Protein AF-A0A815FTQ8-F1 (afdb_monomer_lite)

Secondary structure (DSSP, 8-state):
-HHHHS-B-TTSSSBSSPPPHHHHHHHHHHHHTS--HHHHHHHH-----S-TTPEEEEEEE--S-BSSSSPEE-SSHHHHHHHHHHSTT--EEEE-TTT-EEEEES--TT--EEEEEEEEEE-STTSTT----TT----S-BSSSS-EE-SSHHHHHHHHHHSTT--EEEEETTTTEEEEESS----TT-EEE--STT---EEEEEEE-SSEEEEE-TTS-GGGHHHHHHHHHHHHHHHHHHH---SSS--EEEEE-SS-SSSEEEE-TT-GGGTT-EEEEE-S----S-TTTTHHHHHHHHHHHHHHGGG-BS-SS-BSTTS-SSBTTHHHHHHHHHHHHHTT-HHHHHHHHHHHHH--BSSSSTTB-IIIIIIHHHHHHTTTHHHHHHHHHHHHHHS-B-TTSSBB-SPPPHHHHHHHHHHHTT----EEEEEES-HHHHHHHHHHHTTS--S-EEEEEE---HHHHHHHHTTGGG---SEEEEE--SS---TTS-TT--S-EEEE-HHHHHHHHHHHHHHHHHHHHHHHHHTT-HHHHHHHHHHHHHHHHHHHTT-

Sequence (559 aa):
LLAQYFQKHPGTNRYARSMNWGEFIHFSSGAAGKNMKNQATIAFGWTTKTCGNFLRKDDWDIPGNDMLPSPVQLSDYTSCCIRCQTTLGCKAFAYSPSTKQCWPKTSTGDGGKPEGDRISGYSPNVCGGFIRKDDWDIPGNDLLPSSVQVSDYAGCCVKCQTTSGCNAFAYSPSTKECWPKTSIGGIVGATWKEHWFDHNQLLTRVYYGSDLALYYDSDVDRSTIPYISKYLSDAWRYVKRNYGSFGPDERLYAIFHTGKYGGGHPSYYYSASHDFKNVIDQGAGPWFEDLGSMDIPTHEIFHIVEMASFNTQGSPGFGNPPNGIWGDSKMAEIFGYDLYKGLGLMVEAERAKILSLANSDNFPRPNTYWFRDWLFPWYTQGGETRALVNFFRLLAQYFPKHPGTNRYARSMNWGEFIHFSSGAAEYNSDIFLLVDTNPKSAKILLLELSNLQIKELKLIVQSCTSDKCIELASILPDISFDTLYVLNNGEKINETFGSWWNKTTVVYTEKQLMRHLCTKSMLCYYNEGLQHQKNGDMGLSNACMIDSLRALDYSAKFI

InterPro domains:
  IPR000177 Apple domain [SM00223] (57-127)
  IPR000177 Apple domain [SM00223] (131-194)
  IPR000177 Apple domain [cd01100] (54-123)
  IPR003609 PAN/Apple domain [PF14295] (61-103)
  IPR003609 PAN/Apple domain [PF14295] (137-179)
  IPR003609 PAN/Apple domain [PS50948] (51-127)

Foldseek 3Di:
DCQVPADDDPPDSHGPDDDDPVRVQVVVCVVVVHRCVVVCCVVPVDDPPDLPQWDKDAQWDQDDQFPDPFWDQAQDPSRLSVVQVPDPQFFKKKAANVRSTITGGNASPPPTDGHHRIMMIGHPPLQVLADDDPPDDQPDQFPDPAWDADQDPSRLSVVQVPDPQFNYWDADNVRRTIGGGNYRFDDFQDWDAQDPDPGGATWTFLGDDLAETETEGPAADSVLCVVVVVLNSLLLVVLCVQQHQQDPRNYEYEYEEDQPDAAKAWDGQVDVSVVSHGYIHGHHDNQHPDACSCLRVLLRVVLSSQAAGPRAGGHQAEDDPPQHPQYSPLLSLLSQLLSCVVSVVNVNNVVSLVVLQPDADCPPHGGHSSSNPPSVCLQVQLPHSQLSSQLSVCCQVDADDDPPHRYHPGHDGPVVSVVSSCVSSVPQDADEDEDELPLVVVLVVQVVCVPDPHPAHEYEYAEDDPVSVVSVLVRPVVDDHAEYEYEYPDDDPDPPPDDSPPHHYYYDHPLRVLLVVLQVLLVVLQVVLVVCVVVVVNVSSVVSNVSSVVSVVSSVVSD

pLDDT: mean 75.43, std 17.37, range [36.84, 98.62]

Organism: NCBI:txid392033

Structure (mmCIF, N/CA/C/O backbone):
data_AF-A0A815FTQ8-F1
#
_entry.id   AF-A0A815FTQ8-F1
#
loop_
_atom_site.group_PDB
_atom_site.id
_atom_site.type_symbol
_atom_site.label_atom_id
_atom_site.label_alt_id
_atom_site.label_comp_id
_atom_site.label_asym_id
_atom_site.label_entity_id
_atom_site.label_seq_id
_atom_site.pdbx_PDB_ins_code
_atom_site.Cartn_x
_atom_site.Cartn_y
_atom_site.Cartn_z
_atom_site.occupancy
_atom_site.B_iso_or_equiv
_atom_site.auth_seq_id
_atom_site.auth_comp_id
_atom_site.auth_asym_id
_atom_site.auth_atom_id
_atom_site.pdbx_PDB_model_num
ATOM 1 N N . LEU A 1 1 ? -14.881 -7.679 -23.596 1.00 68.31 1 LEU A N 1
ATOM 2 C CA . LEU A 1 1 ? -15.791 -7.370 -22.464 1.00 68.31 1 LEU A CA 1
ATOM 3 C C . LEU A 1 1 ? -16.782 -8.494 -22.152 1.00 68.31 1 LEU A C 1
ATOM 5 O O . LEU A 1 1 ? -16.474 -9.295 -21.286 1.00 68.31 1 LEU A O 1
ATOM 9 N N . LEU A 1 2 ? -17.911 -8.644 -22.858 1.00 70.50 2 LEU A N 1
ATOM 10 C CA . LEU A 1 2 ? -18.913 -9.686 -22.539 1.00 70.50 2 LEU A CA 1
ATOM 11 C C . LEU A 1 2 ? -18.351 -11.118 -22.569 1.00 70.50 2 LEU A C 1
ATOM 13 O O . LEU A 1 2 ? -18.528 -11.876 -21.627 1.00 70.50 2 LEU A O 1
ATOM 17 N N . ALA A 1 3 ? -17.611 -11.490 -23.616 1.00 74.88 3 ALA A N 1
ATOM 18 C CA . ALA A 1 3 ? -16.990 -12.817 -23.723 1.00 74.88 3 ALA A CA 1
ATOM 19 C C . ALA A 1 3 ? -15.900 -13.110 -22.675 1.00 74.88 3 ALA A C 1
ATOM 21 O O . ALA A 1 3 ? -15.602 -14.283 -22.457 1.00 7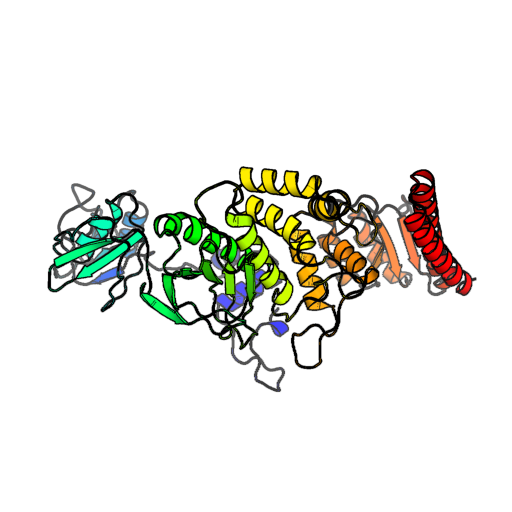4.88 3 ALA A O 1
ATOM 22 N N . GLN A 1 4 ? -15.330 -12.065 -22.063 1.00 75.56 4 GLN A N 1
ATOM 23 C CA . GLN A 1 4 ? -14.240 -12.149 -21.085 1.00 75.56 4 GLN A CA 1
ATOM 24 C C . GLN A 1 4 ? -14.749 -12.125 -19.639 1.00 75.56 4 GLN A C 1
ATOM 26 O O . GLN A 1 4 ? -14.200 -12.828 -18.803 1.00 75.56 4 GLN A O 1
ATOM 31 N N . TYR A 1 5 ? -15.789 -11.335 -19.349 1.00 73.75 5 TYR A N 1
ATOM 32 C CA . TYR A 1 5 ? -16.204 -11.031 -17.974 1.00 73.75 5 TYR A CA 1
ATOM 33 C C . TYR A 1 5 ? -17.630 -11.467 -17.634 1.00 73.75 5 TYR A C 1
ATOM 35 O O . TYR A 1 5 ? -17.979 -11.519 -16.458 1.00 73.75 5 TYR A O 1
ATOM 43 N N . PHE A 1 6 ? -18.474 -11.775 -18.625 1.00 69.31 6 PHE A N 1
ATOM 44 C CA . PHE A 1 6 ? -19.830 -12.236 -18.344 1.00 69.31 6 PHE A CA 1
ATOM 45 C C . PHE A 1 6 ? -19.857 -13.753 -18.171 1.00 69.31 6 PHE A C 1
ATOM 47 O O . PHE A 1 6 ? -19.296 -14.498 -18.978 1.00 69.31 6 PHE A O 1
ATOM 54 N N . GLN A 1 7 ? -20.500 -14.196 -17.093 1.00 81.50 7 GLN A N 1
ATOM 55 C CA . GLN A 1 7 ? -20.446 -15.575 -16.619 1.00 81.50 7 GLN A CA 1
ATOM 56 C C . GLN A 1 7 ? -20.895 -16.568 -17.704 1.00 81.50 7 GLN A C 1
ATOM 58 O O . GLN A 1 7 ? -21.950 -16.398 -18.318 1.00 81.50 7 GLN A O 1
ATOM 63 N N . LYS A 1 8 ? -20.103 -17.625 -17.920 1.00 84.50 8 LYS A N 1
ATOM 64 C CA . LYS A 1 8 ? -20.404 -18.744 -18.829 1.00 84.50 8 LYS A CA 1
ATOM 65 C C . LYS A 1 8 ? -20.641 -20.029 -18.044 1.00 84.50 8 LYS A C 1
ATOM 67 O O . LYS A 1 8 ? -20.111 -20.189 -16.945 1.00 84.50 8 LYS A O 1
ATOM 72 N N . HIS A 1 9 ? -21.423 -20.947 -18.608 1.00 77.19 9 HIS A N 1
ATOM 73 C CA . HIS A 1 9 ? -21.544 -22.289 -18.044 1.00 77.19 9 HIS A CA 1
ATOM 74 C C . HIS A 1 9 ? -20.197 -23.022 -18.147 1.00 77.19 9 HIS A C 1
ATOM 76 O O . HIS A 1 9 ? -19.605 -23.021 -19.234 1.00 77.19 9 HIS A O 1
ATOM 82 N N . PRO A 1 10 ? -19.725 -23.671 -17.066 1.00 74.38 10 PRO A N 1
ATOM 83 C CA . PRO A 1 10 ? -18.479 -24.430 -17.078 1.00 74.38 10 PRO A CA 1
ATOM 84 C C . PRO A 1 10 ? -18.434 -25.436 -18.233 1.00 74.38 10 PRO A C 1
ATOM 86 O O . PRO A 1 10 ? -19.402 -26.154 -18.476 1.00 74.38 10 PRO A O 1
ATOM 89 N N . GLY A 1 11 ? -17.318 -25.464 -18.964 1.00 81.25 11 GLY A N 1
ATOM 90 C CA . GLY A 1 11 ? -17.117 -26.387 -20.087 1.00 81.25 11 GLY A CA 1
ATOM 91 C C . GLY A 1 11 ? -17.880 -26.040 -21.370 1.00 81.25 11 GLY A C 1
ATOM 92 O O . GLY A 1 11 ? -17.855 -26.824 -22.314 1.00 81.25 11 GLY A O 1
ATOM 93 N N . THR A 1 12 ? -18.544 -24.880 -21.450 1.00 81.19 12 THR A N 1
ATOM 94 C CA . THR A 1 12 ? -19.243 -24.448 -22.671 1.00 81.19 12 THR A CA 1
ATOM 95 C C . THR A 1 12 ? -18.946 -22.991 -23.025 1.00 81.19 12 THR A C 1
ATOM 97 O O . THR A 1 12 ? -18.543 -22.188 -22.186 1.00 81.19 12 THR A O 1
ATOM 100 N N . ASN A 1 13 ? -19.239 -22.617 -24.272 1.00 83.75 13 ASN A N 1
ATOM 101 C CA . ASN A 1 13 ? -19.205 -21.222 -24.719 1.00 83.75 13 ASN A CA 1
ATOM 102 C C . ASN A 1 13 ? -20.544 -20.482 -24.527 1.00 83.75 13 ASN A C 1
ATOM 104 O O . ASN A 1 13 ? -20.705 -19.380 -25.048 1.00 83.75 13 ASN A O 1
ATOM 108 N N . ARG A 1 14 ? -21.508 -21.057 -23.789 1.00 81.88 14 ARG A N 1
ATOM 109 C CA . ARG A 1 14 ? -22.816 -20.435 -23.535 1.00 81.88 14 ARG A CA 1
ATOM 110 C C . ARG A 1 14 ? -22.780 -19.569 -22.276 1.00 81.88 14 ARG A C 1
ATOM 112 O O . ARG A 1 14 ? -22.261 -19.992 -21.243 1.00 81.88 14 ARG A O 1
ATOM 119 N N . TYR A 1 15 ? -23.364 -18.374 -22.353 1.00 85.06 15 TYR A N 1
ATOM 120 C CA . TYR A 1 15 ? -23.542 -17.504 -21.189 1.00 85.06 15 TYR A CA 1
ATOM 121 C C . TYR A 1 15 ? -24.520 -18.124 -20.187 1.00 85.06 15 TYR A C 1
ATOM 123 O O . TYR A 1 15 ? -25.518 -18.721 -20.584 1.00 85.06 15 TYR A O 1
ATOM 131 N N . ALA A 1 16 ? -24.210 -17.988 -18.897 1.00 81.06 16 ALA A N 1
ATOM 132 C CA . ALA A 1 16 ? -24.905 -18.669 -17.807 1.00 81.06 16 ALA A CA 1
ATOM 133 C C . ALA A 1 16 ? -26.305 -18.105 -17.510 1.00 81.06 16 ALA A C 1
ATOM 135 O O . ALA A 1 16 ? -27.105 -18.759 -16.847 1.00 81.06 16 ALA A O 1
ATOM 136 N N . ARG A 1 17 ? -26.596 -16.881 -17.966 1.00 83.81 17 ARG A N 1
ATOM 137 C CA . ARG A 1 17 ? -27.899 -16.212 -17.835 1.00 83.81 17 ARG A CA 1
ATOM 138 C C . ARG A 1 17 ? -28.001 -15.014 -18.776 1.00 83.81 17 ARG A C 1
ATOM 140 O O . ARG A 1 17 ? -27.008 -14.608 -19.369 1.00 83.81 17 ARG A O 1
ATOM 147 N N . SER A 1 18 ? -29.184 -14.415 -18.863 1.00 69.88 18 SER A N 1
ATOM 148 C CA . SER A 1 18 ? -29.385 -13.112 -19.507 1.00 69.88 18 SER A CA 1
ATOM 149 C C . SER A 1 18 ? -28.810 -11.971 -18.652 1.00 69.88 18 SER A C 1
ATOM 151 O O . SER A 1 18 ? -28.737 -12.074 -17.422 1.00 69.88 18 SER A O 1
ATOM 153 N N . MET A 1 19 ? -28.404 -10.873 -19.295 1.00 62.88 19 MET A N 1
ATOM 154 C CA . MET A 1 19 ? -28.002 -9.643 -18.599 1.00 62.88 19 MET A CA 1
ATOM 155 C C . MET A 1 19 ? -29.209 -8.948 -17.967 1.00 62.88 19 MET A C 1
ATOM 157 O O . MET A 1 19 ? -30.291 -8.923 -18.556 1.00 62.88 19 MET A O 1
ATOM 161 N N . ASN A 1 20 ? -29.007 -8.326 -16.805 1.00 60.56 20 ASN A N 1
ATOM 162 C CA . ASN A 1 20 ? -29.934 -7.307 -16.309 1.00 60.56 20 ASN A CA 1
ATOM 163 C C . ASN A 1 20 ? -29.600 -5.923 -16.904 1.00 60.56 20 ASN A C 1
ATOM 165 O O . ASN A 1 20 ? -28.556 -5.728 -17.529 1.00 60.56 20 ASN A O 1
ATOM 169 N N . TRP A 1 21 ? -30.482 -4.940 -16.706 1.00 51.41 21 TRP A N 1
ATOM 170 C CA . TRP A 1 21 ? -30.310 -3.598 -17.276 1.00 51.41 21 TRP A CA 1
ATOM 171 C C . TRP A 1 21 ? -29.049 -2.875 -16.786 1.00 51.41 21 TRP A C 1
ATOM 173 O O . TRP A 1 21 ? -28.396 -2.196 -17.573 1.00 51.41 21 TRP A O 1
ATOM 183 N N . GLY A 1 22 ? -28.663 -3.050 -15.519 1.00 51.59 22 GLY A N 1
ATOM 184 C CA . GLY A 1 22 ? -27.443 -2.449 -14.975 1.00 51.59 22 GLY A CA 1
ATOM 185 C C . GLY A 1 22 ? -26.182 -3.018 -15.624 1.00 51.59 22 GLY A C 1
ATOM 186 O O . GLY A 1 22 ? -25.278 -2.271 -15.985 1.00 51.59 22 GLY A O 1
ATOM 187 N N . GLU A 1 23 ? -26.158 -4.330 -15.851 1.00 62.53 23 GLU A N 1
ATOM 188 C CA . GLU A 1 23 ? -25.077 -5.021 -16.557 1.00 62.53 23 GLU A CA 1
ATOM 189 C C . GLU A 1 23 ? -25.026 -4.623 -18.029 1.00 62.53 23 GLU A C 1
ATOM 191 O O . GLU A 1 23 ? -23.947 -4.345 -18.542 1.00 62.53 23 GLU A O 1
ATOM 196 N N . PHE A 1 24 ? -26.177 -4.512 -18.696 1.00 64.88 24 PHE A N 1
ATOM 197 C CA . PHE A 1 24 ? -26.242 -4.029 -20.074 1.00 64.88 24 PHE A CA 1
ATOM 198 C C . PHE A 1 24 ? -25.638 -2.624 -20.207 1.00 64.88 24 PHE A C 1
ATOM 200 O O . PHE A 1 24 ? -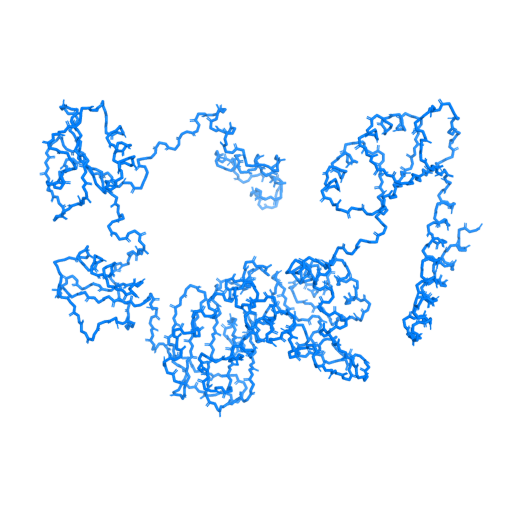24.802 -2.399 -21.083 1.00 64.88 24 PHE A O 1
ATOM 207 N N . ILE A 1 25 ? -25.983 -1.694 -19.309 1.00 55.12 25 ILE A N 1
ATOM 208 C CA . ILE A 1 25 ? -25.417 -0.337 -19.314 1.00 55.12 25 ILE A CA 1
ATOM 209 C C . ILE A 1 25 ? -23.942 -0.330 -18.899 1.00 55.12 25 ILE A C 1
ATOM 211 O O . ILE A 1 25 ? -23.158 0.415 -19.486 1.00 55.12 25 ILE A O 1
ATOM 215 N N . HIS A 1 26 ? -23.530 -1.170 -17.948 1.00 56.34 26 HIS A N 1
ATOM 216 C CA . HIS A 1 26 ? -22.131 -1.316 -17.539 1.00 56.34 26 HIS A CA 1
ATOM 217 C C . HIS A 1 26 ? -21.255 -1.830 -18.692 1.00 56.34 26 HIS A C 1
ATOM 219 O O . HIS A 1 26 ? -20.248 -1.206 -19.027 1.00 56.34 26 HIS A O 1
ATOM 225 N N . PHE A 1 27 ? -21.667 -2.908 -19.365 1.00 66.44 27 PHE A N 1
ATOM 226 C CA . PHE A 1 27 ? -20.937 -3.456 -20.509 1.00 66.44 27 PHE A CA 1
ATOM 227 C C . PHE A 1 27 ? -20.990 -2.537 -21.730 1.00 66.44 27 PHE A C 1
ATOM 229 O O . PHE A 1 27 ? -19.992 -2.440 -22.441 1.00 66.44 27 PHE A O 1
ATOM 236 N N . SER A 1 28 ? -22.092 -1.811 -21.942 1.00 65.50 28 SER A N 1
ATOM 237 C CA . SER A 1 28 ? -22.185 -0.790 -22.995 1.00 65.50 28 SER A CA 1
ATOM 238 C C . SER A 1 28 ? -21.288 0.415 -22.705 1.00 65.50 28 SER A C 1
ATOM 240 O O . SER A 1 28 ? -20.659 0.936 -23.618 1.00 65.50 28 SER A O 1
ATOM 242 N N . SER A 1 29 ? -21.168 0.822 -21.437 1.00 54.62 29 SER A N 1
ATOM 243 C CA . SER A 1 29 ? -20.253 1.891 -21.012 1.00 54.62 29 SER A CA 1
ATOM 244 C C . SER A 1 29 ? -18.794 1.478 -21.182 1.00 54.62 29 SER A C 1
ATOM 246 O O . SER A 1 29 ? -17.994 2.241 -21.716 1.00 54.62 29 SER A O 1
ATOM 248 N N . GLY A 1 30 ? -18.458 0.242 -20.798 1.00 53.88 30 GLY A N 1
ATOM 249 C CA . GLY A 1 30 ? -17.133 -0.327 -21.032 1.00 53.88 30 GLY A CA 1
ATOM 250 C C . GLY A 1 30 ? -16.803 -0.446 -22.522 1.00 53.88 30 GLY A C 1
ATOM 251 O O . GLY A 1 30 ? -15.700 -0.103 -22.926 1.00 53.88 30 GLY A O 1
ATOM 252 N N . ALA A 1 31 ? -17.756 -0.883 -23.354 1.00 65.69 31 ALA A N 1
ATOM 253 C CA . ALA A 1 31 ? -17.556 -1.013 -24.800 1.00 65.69 31 ALA A CA 1
ATOM 254 C C . ALA A 1 31 ? -17.430 0.346 -25.503 1.00 65.69 31 ALA A C 1
ATOM 256 O O . ALA A 1 31 ? -16.708 0.461 -26.487 1.00 65.69 31 ALA A O 1
ATOM 257 N N . ALA A 1 32 ? -18.111 1.371 -24.986 1.00 60.16 32 ALA A N 1
ATOM 258 C CA . ALA A 1 32 ? -18.016 2.743 -25.473 1.00 60.16 32 ALA A CA 1
ATOM 259 C C . ALA A 1 32 ? -16.819 3.519 -24.891 1.00 60.16 32 ALA A C 1
ATOM 261 O O . ALA A 1 32 ? -16.581 4.653 -25.309 1.00 60.16 32 ALA A O 1
ATOM 262 N N . GLY A 1 33 ? -16.117 2.967 -23.892 1.00 47.06 33 GLY A N 1
ATOM 263 C CA . GLY A 1 33 ? -15.057 3.663 -23.154 1.00 47.06 33 GLY A CA 1
ATOM 264 C C . GLY A 1 33 ? -15.525 4.943 -22.444 1.00 47.06 33 GLY A C 1
ATOM 265 O O . GLY A 1 33 ? -14.714 5.811 -22.137 1.00 47.06 33 GLY A O 1
ATOM 266 N N . LYS A 1 34 ? -16.836 5.105 -22.219 1.00 54.62 34 LYS A N 1
ATOM 267 C CA . LYS A 1 34 ? -17.463 6.308 -21.645 1.00 54.62 34 LYS A CA 1
ATOM 268 C C . LYS A 1 34 ? -18.625 5.919 -20.738 1.00 54.62 34 LYS A C 1
ATOM 270 O O . LYS A 1 34 ? -19.283 4.909 -20.960 1.00 54.62 34 LYS A O 1
ATOM 275 N N . ASN A 1 35 ? -18.919 6.738 -19.728 1.00 55.81 35 ASN A N 1
ATOM 276 C CA . ASN A 1 35 ? -20.080 6.519 -18.865 1.00 55.81 35 ASN A CA 1
ATOM 277 C C . ASN A 1 35 ? -21.382 6.804 -19.635 1.00 55.81 35 ASN A C 1
ATOM 279 O O . ASN A 1 35 ? -21.710 7.959 -19.895 1.00 55.81 35 ASN A O 1
ATOM 283 N N . MET A 1 36 ? -22.137 5.752 -19.960 1.00 53.72 36 MET A N 1
ATOM 284 C CA . MET A 1 36 ? -23.369 5.848 -20.751 1.00 53.72 36 MET A CA 1
ATOM 285 C C . MET A 1 36 ? -24.622 6.087 -19.895 1.00 53.72 36 MET A C 1
ATOM 287 O O . MET A 1 36 ? -25.737 5.966 -20.400 1.00 53.72 36 MET A O 1
ATOM 291 N N . LYS A 1 37 ? -24.485 6.434 -18.604 1.00 50.88 37 LYS A N 1
ATOM 292 C CA . LYS A 1 37 ? -25.624 6.671 -17.699 1.00 50.88 37 LYS A CA 1
ATOM 293 C C . LYS A 1 37 ? -26.567 7.757 -18.221 1.00 50.88 37 LYS A C 1
ATOM 295 O O . LYS A 1 37 ? -27.773 7.546 -18.226 1.00 50.88 37 LYS A O 1
ATOM 300 N N . ASN A 1 38 ? -26.039 8.880 -18.708 1.00 50.28 38 ASN A N 1
ATOM 301 C CA . ASN A 1 38 ? -26.867 9.975 -19.226 1.00 50.28 38 ASN A CA 1
ATOM 302 C C . ASN A 1 38 ? -27.635 9.554 -20.490 1.00 50.28 38 ASN A C 1
ATOM 304 O O . ASN A 1 38 ? -28.820 9.847 -20.627 1.00 50.28 38 ASN A O 1
ATOM 308 N N . GLN A 1 39 ? -26.987 8.801 -21.379 1.00 59.84 39 GLN A N 1
ATOM 309 C CA . GLN A 1 39 ? -27.593 8.235 -22.583 1.00 59.84 39 GLN A CA 1
ATOM 310 C C . GLN A 1 39 ? -28.663 7.197 -22.233 1.00 59.84 39 GLN A C 1
ATOM 312 O O . GLN A 1 39 ? -29.707 7.170 -22.873 1.00 59.84 39 GLN A O 1
ATOM 317 N N . ALA A 1 40 ? -28.453 6.397 -21.188 1.00 50.78 40 ALA A N 1
ATOM 318 C CA . ALA A 1 40 ? -29.437 5.442 -20.691 1.00 50.78 40 ALA A CA 1
ATOM 319 C C . ALA A 1 40 ? -30.669 6.130 -20.072 1.00 50.78 40 ALA A C 1
ATOM 321 O O . ALA A 1 40 ? -31.794 5.679 -20.285 1.00 50.78 40 ALA A O 1
ATOM 322 N N . THR A 1 41 ? -30.481 7.253 -19.368 1.00 50.66 41 THR A N 1
ATOM 323 C CA . THR A 1 41 ? -31.583 8.092 -18.864 1.00 50.66 41 THR A CA 1
ATOM 324 C C . THR A 1 41 ? -32.450 8.625 -20.005 1.00 50.66 41 THR A C 1
ATOM 326 O O . THR A 1 41 ? -33.674 8.569 -19.913 1.00 50.66 41 THR A O 1
ATOM 329 N N . ILE A 1 42 ? -31.826 9.095 -21.089 1.00 52.34 42 ILE A N 1
ATOM 330 C CA . ILE A 1 42 ? -32.518 9.655 -22.259 1.00 52.34 42 ILE A CA 1
ATOM 331 C C . ILE A 1 42 ? -33.199 8.555 -23.085 1.00 52.34 42 ILE A C 1
ATOM 333 O O . ILE A 1 42 ? -34.364 8.691 -23.445 1.00 52.34 42 ILE A O 1
ATOM 337 N N . ALA A 1 43 ? -32.488 7.465 -23.380 1.00 46.44 43 ALA A N 1
ATOM 338 C CA . ALA A 1 43 ? -32.955 6.424 -24.295 1.00 46.44 43 ALA A CA 1
ATOM 339 C C . ALA A 1 43 ? -33.995 5.480 -23.675 1.00 46.44 43 ALA A C 1
ATOM 341 O O . ALA A 1 43 ? -34.861 4.978 -24.388 1.00 46.44 43 ALA A O 1
ATOM 342 N N . PHE A 1 44 ? -33.916 5.225 -22.364 1.00 52.75 44 PHE A N 1
ATOM 343 C CA . PHE A 1 44 ? -34.728 4.201 -21.691 1.00 52.75 44 PHE A CA 1
ATOM 344 C C . PHE A 1 44 ? -35.585 4.752 -20.545 1.00 52.75 44 PHE A C 1
ATOM 346 O O . PHE A 1 44 ? -36.188 3.976 -19.807 1.00 52.75 44 PHE A O 1
ATOM 353 N N . GLY A 1 45 ? -35.632 6.078 -20.362 1.00 41.53 45 GLY A N 1
ATOM 354 C CA . GLY A 1 45 ? -36.405 6.705 -19.286 1.00 41.53 45 GLY A CA 1
ATOM 355 C C . GLY A 1 45 ? -35.948 6.261 -17.895 1.00 41.53 45 GLY A C 1
ATOM 356 O O . GLY A 1 45 ? -36.764 6.140 -16.981 1.00 41.53 45 GLY A O 1
ATOM 357 N N . TRP A 1 46 ? -34.653 5.966 -17.737 1.00 40.50 46 TRP A N 1
ATOM 358 C CA . TRP A 1 46 ? -34.097 5.439 -16.496 1.00 40.50 46 TRP A CA 1
ATOM 359 C C . TRP A 1 46 ? -34.121 6.508 -15.394 1.00 40.50 46 TRP A C 1
ATOM 361 O O . TRP A 1 46 ? -33.164 7.248 -15.183 1.00 40.50 46 TRP A O 1
ATOM 371 N N . THR A 1 47 ? -35.245 6.599 -14.683 1.00 42.94 47 THR A N 1
ATOM 372 C CA . THR A 1 47 ? -35.385 7.393 -13.461 1.00 42.94 47 THR A CA 1
ATOM 373 C C . THR A 1 47 ? -35.312 6.452 -12.270 1.00 42.94 47 THR A C 1
ATOM 375 O O . THR A 1 47 ? -36.158 5.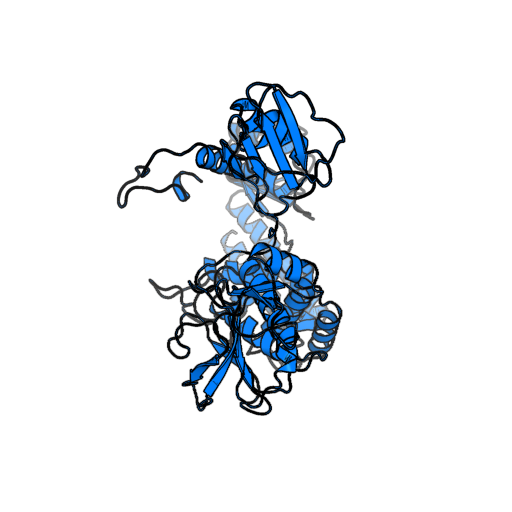568 -12.123 1.00 42.94 47 THR A O 1
ATOM 378 N N . THR A 1 48 ? -34.336 6.632 -11.389 1.00 39.31 48 THR A N 1
ATOM 379 C CA . THR A 1 48 ? -34.339 5.992 -10.070 1.00 39.31 48 THR A CA 1
ATOM 380 C C . THR A 1 48 ? -35.475 6.601 -9.240 1.00 39.31 48 THR A C 1
ATOM 382 O O . THR A 1 48 ? -35.250 7.536 -8.474 1.00 39.31 48 THR A O 1
ATOM 385 N N . LYS A 1 49 ? -36.721 6.140 -9.422 1.00 45.72 49 LYS A N 1
ATOM 386 C CA . LYS A 1 49 ? -37.856 6.511 -8.559 1.00 45.72 49 LYS A CA 1
ATOM 387 C C . LYS A 1 49 ? -37.743 5.773 -7.223 1.00 45.72 49 LYS A C 1
ATOM 389 O O . LYS A 1 49 ? -38.485 4.845 -6.928 1.00 45.72 49 LYS A O 1
ATOM 394 N N . THR A 1 50 ? -36.803 6.229 -6.412 1.00 49.12 50 THR A N 1
ATOM 395 C CA . THR A 1 50 ? -36.744 6.005 -4.969 1.00 49.12 50 THR A CA 1
ATOM 396 C C . THR A 1 50 ? -36.766 7.380 -4.308 1.00 49.12 50 THR A C 1
ATOM 398 O O . THR A 1 50 ? -36.155 8.318 -4.818 1.00 49.12 50 THR A O 1
ATOM 401 N N . CYS A 1 51 ? -37.502 7.530 -3.203 1.00 57.28 51 CYS A N 1
ATOM 402 C CA . CYS A 1 51 ? -37.562 8.751 -2.386 1.00 57.28 51 CYS A CA 1
ATOM 403 C C . CYS A 1 51 ? -36.215 8.972 -1.659 1.00 57.28 51 CYS A C 1
ATOM 405 O O . CYS A 1 51 ? -36.125 8.941 -0.437 1.00 57.28 51 CYS A O 1
ATOM 407 N N . GLY A 1 52 ? -35.135 9.159 -2.431 1.00 58.06 52 GLY A N 1
ATOM 408 C CA . GLY A 1 52 ? -33.752 9.240 -1.951 1.00 58.06 52 GLY A CA 1
ATOM 409 C C . GLY A 1 52 ? -33.461 8.248 -0.823 1.00 58.06 52 GLY A C 1
ATOM 410 O O . GLY A 1 52 ? -33.816 7.077 -0.922 1.00 58.06 52 GLY A O 1
ATOM 411 N N . ASN A 1 53 ? -32.859 8.749 0.256 1.00 57.31 53 ASN A N 1
ATOM 412 C CA . ASN A 1 53 ? -32.527 7.972 1.451 1.00 57.31 53 ASN A CA 1
ATOM 413 C C . ASN A 1 53 ? -33.637 7.978 2.519 1.00 57.31 53 ASN A C 1
ATOM 415 O O . ASN A 1 53 ? -33.391 7.503 3.618 1.00 57.31 53 ASN A O 1
ATOM 419 N N . PHE A 1 54 ? -34.826 8.537 2.265 1.00 67.88 54 PHE A N 1
ATOM 420 C CA . PHE A 1 54 ? -35.876 8.618 3.287 1.00 67.88 54 PHE A CA 1
ATOM 421 C C . PHE A 1 54 ? -36.601 7.273 3.429 1.00 67.88 54 PHE A C 1
ATOM 423 O O . PHE A 1 54 ? -37.103 6.716 2.452 1.00 67.88 54 PHE A O 1
ATOM 430 N N . LEU A 1 55 ? -36.692 6.767 4.660 1.00 64.88 55 LEU A N 1
ATOM 431 C CA . LEU A 1 55 ? -37.547 5.637 5.004 1.00 64.88 55 LEU A CA 1
ATOM 432 C C . LEU A 1 55 ? -39.000 6.106 5.055 1.00 64.88 55 LEU A C 1
ATOM 434 O O . LEU A 1 55 ? -39.318 7.112 5.692 1.00 64.88 55 LEU A O 1
ATOM 438 N N . ARG A 1 56 ? -39.873 5.364 4.374 1.00 83.56 56 ARG A N 1
ATOM 439 C CA . ARG A 1 56 ? -41.316 5.600 4.337 1.00 83.56 56 ARG A CA 1
ATOM 440 C C . ARG A 1 56 ? -42.004 4.826 5.455 1.00 83.56 56 ARG A C 1
ATOM 442 O O . ARG A 1 56 ? -41.723 3.643 5.641 1.00 83.56 56 ARG A O 1
ATOM 449 N N . LYS A 1 57 ? -42.944 5.473 6.137 1.00 76.50 57 LYS A N 1
ATOM 450 C CA . LYS A 1 57 ? -43.843 4.837 7.097 1.00 76.50 57 LYS A CA 1
ATOM 451 C C . LYS A 1 57 ? -45.267 5.339 6.880 1.00 76.50 57 LYS A C 1
ATOM 453 O O . LYS A 1 57 ? -45.507 6.543 6.939 1.00 76.50 57 LYS A O 1
ATOM 458 N N . ASP A 1 58 ? -46.168 4.407 6.606 1.00 82.31 58 ASP A N 1
ATOM 459 C CA . ASP A 1 58 ? -47.592 4.675 6.401 1.00 82.31 58 ASP A CA 1
ATOM 460 C C . ASP A 1 58 ? -48.329 4.664 7.750 1.00 82.31 58 ASP A C 1
ATOM 462 O O . ASP A 1 58 ? -47.845 4.076 8.721 1.00 82.31 58 ASP A O 1
ATOM 466 N N . ASP A 1 59 ? -49.465 5.358 7.801 1.00 86.50 59 ASP A N 1
ATOM 467 C CA . ASP A 1 59 ? -50.294 5.614 8.987 1.00 86.50 59 ASP A CA 1
ATOM 468 C C . ASP A 1 59 ? -49.498 6.060 10.226 1.00 86.50 59 ASP A C 1
ATOM 470 O O . ASP A 1 59 ? -49.706 5.608 11.359 1.00 86.50 59 ASP A O 1
ATOM 474 N N . TRP A 1 60 ? -48.537 6.956 9.998 1.00 82.81 60 TRP A N 1
ATOM 475 C CA . TRP A 1 60 ? -47.622 7.446 11.020 1.00 82.81 60 TRP A CA 1
ATOM 476 C C . TRP A 1 60 ? -47.349 8.932 10.854 1.00 82.81 60 TRP A C 1
ATOM 478 O O . TRP A 1 60 ? -46.927 9.376 9.782 1.00 82.81 60 TRP A O 1
ATOM 488 N N . ASP A 1 61 ? -47.522 9.692 11.933 1.00 86.44 61 ASP A N 1
ATOM 489 C CA . ASP A 1 61 ? -47.187 11.111 11.998 1.00 86.44 61 ASP A CA 1
ATOM 490 C C . ASP A 1 61 ? -45.921 11.357 12.826 1.00 86.44 61 ASP A C 1
ATOM 492 O O . ASP A 1 61 ? -45.599 10.626 13.767 1.00 86.44 61 ASP A O 1
ATOM 496 N N . ILE A 1 62 ? -45.213 12.429 12.477 1.00 79.50 62 ILE A N 1
ATOM 497 C CA . ILE A 1 62 ? -44.077 12.963 13.230 1.00 79.50 62 ILE A CA 1
ATOM 498 C C . ILE A 1 62 ? -44.503 14.344 13.749 1.00 79.50 62 ILE A C 1
ATOM 500 O O . ILE A 1 62 ? -44.409 15.323 13.002 1.00 79.50 62 ILE A O 1
ATOM 504 N N . PRO A 1 63 ? -44.993 14.452 14.997 1.00 77.88 63 PRO A N 1
ATOM 505 C CA . PRO A 1 63 ? -45.523 15.708 15.511 1.00 77.88 63 PRO A CA 1
ATOM 506 C C . PRO A 1 63 ? -44.441 16.783 15.676 1.00 77.88 63 PRO A C 1
ATOM 508 O O . PRO A 1 63 ? -43.343 16.514 16.162 1.00 77.88 63 PRO A O 1
ATOM 511 N N . GLY A 1 64 ? -44.786 18.022 15.320 1.00 80.00 64 GLY A N 1
ATOM 512 C CA . GLY A 1 64 ? -43.944 19.198 15.547 1.00 80.00 64 GLY A CA 1
ATOM 513 C C . GLY A 1 64 ? -42.732 19.317 14.617 1.00 80.00 64 GLY A C 1
ATOM 514 O O . GLY A 1 64 ? -42.617 18.617 13.610 1.00 80.00 64 GLY A O 1
ATOM 515 N N . ASN A 1 65 ? -41.837 20.255 14.960 1.00 78.69 65 ASN A N 1
ATOM 516 C CA . ASN A 1 65 ? -40.628 20.607 14.199 1.00 78.69 65 ASN A CA 1
ATOM 517 C C . ASN A 1 65 ? -40.887 20.990 12.731 1.00 78.69 65 ASN A C 1
ATOM 519 O O . ASN A 1 65 ? -40.006 20.833 11.882 1.00 78.69 65 ASN A O 1
ATOM 523 N N . ASP A 1 66 ? -42.087 21.494 12.436 1.00 89.06 66 ASP A N 1
ATOM 524 C CA . ASP A 1 66 ? -42.469 21.943 11.102 1.00 89.06 66 ASP A CA 1
ATOM 525 C C . ASP A 1 66 ? -41.607 23.129 10.676 1.00 89.06 66 ASP A C 1
ATOM 527 O O . ASP A 1 66 ? -41.446 24.111 11.399 1.00 89.06 66 ASP A O 1
ATOM 531 N N . MET A 1 67 ? -41.051 23.043 9.472 1.00 86.31 67 MET A N 1
ATOM 532 C CA . MET A 1 67 ? -40.207 24.102 8.916 1.00 86.31 67 MET A CA 1
ATOM 533 C C . MET A 1 67 ? -41.002 25.345 8.524 1.00 86.31 67 MET A C 1
ATOM 535 O O . MET A 1 67 ? -40.416 26.392 8.264 1.00 86.31 67 MET A O 1
ATOM 539 N N . LEU A 1 68 ? -42.325 25.216 8.423 1.00 83.88 68 LEU A N 1
ATOM 540 C CA . LEU A 1 68 ? -43.227 26.262 7.977 1.00 83.88 68 LEU A CA 1
ATOM 541 C C . LEU A 1 68 ? -44.413 26.373 8.944 1.00 83.88 68 LEU A C 1
ATOM 543 O O . LEU A 1 68 ? -44.899 25.344 9.411 1.00 83.88 68 LEU A O 1
ATOM 547 N N . PRO A 1 69 ? -44.951 27.586 9.173 1.00 84.38 69 PRO A N 1
ATOM 548 C CA . PRO A 1 69 ? -46.153 27.786 9.990 1.00 84.38 69 PRO A CA 1
ATOM 549 C C . PRO A 1 69 ? -47.418 27.118 9.426 1.00 84.38 69 PRO A C 1
ATOM 551 O O . PRO A 1 69 ? -48.452 27.085 10.088 1.00 84.38 69 PRO A O 1
ATOM 554 N N . SER A 1 70 ? -47.395 26.656 8.173 1.00 88.94 70 SER A N 1
ATOM 555 C CA . SER A 1 70 ? -48.537 26.035 7.494 1.00 88.94 70 SER A CA 1
ATOM 556 C C . SER A 1 70 ? -48.074 24.994 6.463 1.00 88.94 70 SER A C 1
ATOM 558 O O . SER A 1 70 ? -46.996 25.162 5.883 1.00 88.94 70 SER A O 1
ATOM 560 N N . PRO A 1 71 ? -48.865 23.930 6.210 1.00 91.12 71 PRO A N 1
ATOM 561 C CA . PRO A 1 71 ? -48.511 22.887 5.251 1.00 91.12 71 PRO A CA 1
ATOM 562 C C . PRO A 1 71 ? -48.517 23.364 3.801 1.00 91.12 71 PRO A C 1
ATOM 564 O O . PRO A 1 71 ? -49.319 24.206 3.399 1.00 91.12 71 PRO A O 1
ATOM 567 N N . VAL A 1 72 ? -47.673 22.734 2.988 1.00 92.75 72 VAL A N 1
ATOM 568 C CA . VAL A 1 72 ? -47.615 22.944 1.538 1.00 92.75 72 VAL A CA 1
ATOM 569 C C . VAL A 1 72 ? -48.557 21.965 0.840 1.00 92.75 72 VAL A C 1
ATOM 571 O O . VAL A 1 72 ? -48.555 20.779 1.153 1.00 92.75 72 VAL A O 1
ATOM 574 N N . GLN A 1 73 ? -49.337 22.437 -0.129 1.00 95.12 73 GLN A N 1
ATOM 575 C CA . GLN A 1 73 ? -50.205 21.587 -0.950 1.00 95.12 73 GLN A CA 1
ATOM 576 C C . GLN A 1 73 ? -49.408 20.914 -2.073 1.00 95.12 73 GLN A C 1
ATOM 578 O O . GLN A 1 73 ? -48.831 21.605 -2.911 1.00 95.12 73 GLN A O 1
ATOM 583 N N . LEU A 1 74 ? -49.359 19.578 -2.090 1.00 90.69 74 LEU A N 1
ATOM 584 C CA . LEU A 1 74 ? -48.618 18.775 -3.069 1.00 90.69 74 LEU A CA 1
ATOM 585 C C . LEU A 1 74 ? -49.423 17.539 -3.503 1.00 90.69 74 LEU A C 1
ATOM 587 O O . LEU A 1 74 ? -50.017 16.832 -2.690 1.00 90.69 74 LEU A O 1
ATOM 591 N N . SER A 1 75 ? -49.410 17.253 -4.808 1.00 83.62 75 SER A N 1
ATOM 592 C CA . SER A 1 75 ? -50.259 16.236 -5.451 1.00 83.62 75 SER A CA 1
ATOM 593 C C . SER A 1 75 ? -50.082 14.821 -4.903 1.00 83.62 75 SER A C 1
ATOM 595 O O . SER A 1 75 ? -51.029 14.031 -4.918 1.00 83.62 75 SER A O 1
ATOM 597 N N . ASP A 1 76 ? -48.887 14.503 -4.410 1.00 82.50 76 ASP A N 1
ATOM 598 C CA . ASP A 1 76 ? -48.512 13.163 -3.978 1.00 82.50 76 ASP A CA 1
ATOM 599 C C . ASP A 1 76 ? -47.360 13.164 -2.958 1.00 82.50 76 ASP A C 1
ATOM 601 O O . ASP A 1 76 ? -46.624 14.139 -2.771 1.00 82.50 76 ASP A O 1
ATOM 605 N N . TYR A 1 77 ? -47.195 12.008 -2.312 1.00 82.12 77 TYR A N 1
ATOM 606 C CA . TYR A 1 77 ? -46.129 11.729 -1.354 1.00 82.12 77 TYR A CA 1
ATOM 607 C C . TYR A 1 77 ? -44.726 11.964 -1.939 1.00 82.12 77 TYR A C 1
ATOM 609 O O . TYR A 1 77 ? -43.846 12.486 -1.254 1.00 82.12 77 TYR A O 1
ATOM 617 N N . THR A 1 78 ? -44.499 11.603 -3.206 1.00 81.75 78 THR A N 1
ATOM 618 C CA . THR A 1 78 ? -43.186 11.746 -3.852 1.00 81.75 78 THR A CA 1
ATOM 619 C C . THR A 1 78 ? -42.801 13.216 -3.999 1.00 81.75 78 THR A C 1
ATOM 621 O O . THR A 1 78 ? -41.655 13.582 -3.747 1.00 81.75 78 THR A O 1
ATOM 624 N N . SER A 1 79 ? -43.763 14.072 -4.318 1.00 84.56 79 SER A N 1
ATOM 625 C CA . SER A 1 79 ? -43.589 15.518 -4.391 1.00 84.56 79 SER A CA 1
ATOM 626 C C . SER A 1 79 ? -43.265 16.105 -3.016 1.00 84.56 79 SER A C 1
ATOM 628 O O . SER A 1 79 ? -42.379 16.951 -2.903 1.00 84.56 79 SER A O 1
ATOM 630 N N . CYS A 1 80 ? -43.902 15.605 -1.952 1.00 88.88 80 CYS A N 1
ATOM 631 C CA . CYS A 1 80 ? -43.568 15.979 -0.574 1.00 88.88 80 CYS A CA 1
ATOM 632 C C . CYS A 1 80 ? -42.147 15.540 -0.170 1.00 88.88 80 CYS A C 1
ATOM 634 O O . CYS A 1 80 ? -41.398 16.314 0.430 1.00 88.88 80 CYS A O 1
ATOM 636 N N . CYS A 1 81 ? -41.723 14.350 -0.599 1.00 83.81 81 CYS A N 1
ATOM 637 C CA . CYS A 1 81 ? -40.358 13.861 -0.414 1.00 83.81 81 CYS A CA 1
ATOM 638 C C . CYS A 1 81 ? -39.312 14.743 -1.107 1.00 83.81 81 CYS A C 1
ATOM 640 O O . CYS A 1 81 ? -38.348 15.178 -0.476 1.00 83.81 81 CYS A O 1
ATOM 642 N N . ILE A 1 82 ? -39.515 15.055 -2.390 1.00 76.06 82 ILE A N 1
ATOM 643 C CA . ILE A 1 82 ? -38.617 15.930 -3.157 1.00 76.06 82 ILE A CA 1
ATOM 644 C C . ILE A 1 82 ? -38.572 17.320 -2.526 1.00 76.06 82 ILE A C 1
ATOM 646 O O . ILE A 1 82 ? -37.499 17.916 -2.412 1.00 76.06 82 ILE A O 1
ATOM 650 N N . ARG A 1 83 ? -39.719 17.830 -2.063 1.00 85.31 83 ARG A N 1
ATOM 651 C CA . ARG A 1 83 ? -39.774 19.107 -1.357 1.00 85.31 83 ARG A CA 1
ATOM 652 C C . ARG A 1 83 ? -38.892 19.088 -0.115 1.00 85.31 83 ARG A C 1
ATOM 654 O O . ARG A 1 83 ? -38.140 20.035 0.080 1.00 85.31 83 ARG A O 1
ATOM 661 N N . CYS A 1 84 ? -38.929 18.025 0.684 1.00 83.31 84 CYS A N 1
ATOM 662 C CA . CYS A 1 84 ? -38.028 17.901 1.826 1.00 83.31 84 CYS A CA 1
ATOM 663 C C . CYS A 1 84 ? -36.558 17.813 1.380 1.00 83.31 84 CYS A C 1
ATOM 665 O O . CYS A 1 84 ? -35.736 18.586 1.850 1.00 83.31 84 CYS A O 1
ATOM 667 N N . GLN A 1 85 ? -36.222 16.977 0.394 1.00 75.50 85 GLN A N 1
ATOM 668 C CA . GLN A 1 85 ? -34.842 16.833 -0.107 1.00 75.50 85 GLN A CA 1
ATOM 669 C C . GLN A 1 85 ? -34.224 18.133 -0.635 1.00 75.50 85 GLN A C 1
ATOM 671 O O . GLN A 1 85 ? -33.021 18.343 -0.517 1.00 75.50 85 GLN A O 1
ATOM 676 N N . THR A 1 86 ? -35.045 18.989 -1.236 1.00 68.88 86 THR A N 1
ATOM 677 C CA . THR A 1 86 ? -34.618 20.270 -1.813 1.00 68.88 86 THR A CA 1
ATOM 678 C C . THR A 1 86 ? -34.706 21.430 -0.822 1.00 68.88 86 THR A C 1
ATOM 680 O O . THR A 1 86 ? -34.219 22.520 -1.114 1.00 68.88 86 THR A O 1
ATOM 683 N N . THR A 1 87 ? -35.289 21.215 0.360 1.00 74.12 87 THR A N 1
ATOM 684 C CA . THR A 1 87 ? -35.363 22.226 1.417 1.00 74.12 87 THR A CA 1
ATOM 685 C C . THR A 1 87 ? -34.176 22.053 2.359 1.00 74.12 87 THR A C 1
ATOM 687 O O . THR A 1 87 ? -34.089 21.077 3.105 1.00 74.12 87 THR A O 1
ATOM 690 N N . LEU A 1 88 ? -33.258 23.023 2.343 1.00 70.69 88 LEU A N 1
ATOM 691 C CA . LEU A 1 88 ? -32.082 23.031 3.212 1.00 70.69 88 LEU A CA 1
ATOM 692 C C . LEU A 1 88 ? -32.500 22.912 4.688 1.00 70.69 88 LEU A C 1
ATOM 694 O O . LEU A 1 88 ? -33.248 23.744 5.194 1.00 70.69 88 LEU A O 1
ATOM 698 N N . GLY A 1 89 ? -32.018 21.871 5.372 1.00 66.31 89 GLY A N 1
ATOM 699 C CA . GLY A 1 89 ? -32.325 21.607 6.782 1.00 66.31 89 GLY A CA 1
ATOM 700 C C . GLY A 1 89 ? -33.529 20.691 7.040 1.00 66.31 89 GLY A C 1
ATOM 701 O O . GLY A 1 89 ? -33.779 20.365 8.199 1.00 66.31 89 GLY A O 1
ATOM 702 N N . CYS A 1 90 ? -34.240 20.227 6.007 1.00 78.19 90 CYS A N 1
ATOM 703 C CA . CYS A 1 90 ? -35.309 19.242 6.174 1.00 78.19 90 CYS A CA 1
ATOM 704 C C . CYS A 1 90 ? -34.738 17.839 6.415 1.00 78.19 90 CYS A C 1
ATOM 706 O O . CYS A 1 90 ? -33.964 17.321 5.608 1.00 78.19 90 CYS A O 1
ATOM 708 N N . LYS A 1 91 ? -35.123 17.212 7.528 1.00 76.50 91 LYS A N 1
ATOM 709 C CA . LYS A 1 91 ? -34.653 15.875 7.939 1.00 76.50 91 LYS A CA 1
ATOM 710 C C . LYS A 1 91 ? -35.770 14.832 7.992 1.00 76.50 91 LYS A C 1
ATOM 712 O O . LYS A 1 91 ? -35.489 13.633 7.974 1.00 76.50 91 LYS A O 1
ATOM 717 N N . ALA A 1 92 ? -37.023 15.277 8.026 1.00 85.00 92 ALA A N 1
ATOM 718 C CA . ALA A 1 92 ? -38.213 14.437 7.972 1.00 85.00 92 ALA A CA 1
ATOM 719 C C . ALA A 1 92 ? -39.374 15.203 7.331 1.00 85.00 92 ALA A C 1
ATOM 721 O O . ALA A 1 92 ? -39.306 16.415 7.160 1.00 85.00 92 ALA A O 1
ATOM 722 N N . PHE A 1 93 ? -40.449 14.514 6.978 1.00 90.69 93 PHE A N 1
ATOM 723 C CA . PHE A 1 93 ? -41.691 15.126 6.536 1.00 90.69 93 PHE A CA 1
ATOM 724 C C . PHE A 1 93 ? -42.886 14.227 6.855 1.00 90.69 93 PHE A C 1
ATOM 726 O O . PHE A 1 93 ? -42.736 13.012 6.977 1.00 90.69 93 PHE A O 1
ATOM 733 N N . ALA A 1 94 ? -44.072 14.826 6.936 1.00 93.12 94 ALA A N 1
ATOM 734 C CA . ALA A 1 94 ? -45.349 14.118 6.958 1.00 93.12 94 ALA A CA 1
ATOM 735 C C . ALA A 1 94 ? -46.202 14.557 5.762 1.00 93.12 94 ALA A C 1
ATOM 737 O O . ALA A 1 94 ? -46.163 15.721 5.363 1.00 93.12 94 ALA A O 1
ATOM 738 N N . TYR A 1 95 ? -46.970 13.638 5.187 1.00 95.38 95 TYR A N 1
ATOM 739 C CA . TYR A 1 95 ? -47.863 13.877 4.056 1.00 95.38 95 TYR A CA 1
ATOM 740 C C . TYR A 1 95 ? -49.248 13.295 4.342 1.00 95.38 95 TYR A C 1
ATOM 742 O O . TYR A 1 95 ? -49.334 12.174 4.836 1.00 95.38 95 TYR A O 1
ATOM 750 N N . SER A 1 96 ? -50.316 14.021 4.008 1.00 96.12 96 SER A N 1
ATOM 751 C CA . SER A 1 96 ? -51.697 13.523 4.084 1.00 96.12 96 SER A CA 1
ATOM 752 C C . SER A 1 96 ? -52.240 13.240 2.679 1.00 96.12 96 SER A C 1
ATOM 754 O O . SER A 1 96 ? -52.449 14.182 1.904 1.00 96.12 96 SER A O 1
ATOM 756 N N . PRO A 1 97 ? -52.470 11.963 2.313 1.00 91.56 97 PRO A N 1
ATOM 757 C CA . PRO A 1 97 ? -53.032 11.594 1.018 1.00 91.56 97 PRO A CA 1
ATOM 758 C C . PRO A 1 97 ? -54.421 12.166 0.740 1.00 91.56 97 PRO A C 1
ATOM 760 O O . PRO A 1 97 ? -54.684 12.502 -0.418 1.00 91.56 97 PRO A O 1
ATOM 763 N N . SER A 1 98 ? -55.294 12.282 1.745 1.00 92.44 98 SER A N 1
ATOM 764 C CA . SER A 1 98 ? -56.657 12.796 1.554 1.00 92.44 98 SER A CA 1
ATOM 765 C C . SER A 1 98 ? -56.689 14.310 1.323 1.00 92.44 98 SER A C 1
ATOM 767 O O . SER A 1 98 ? -57.367 14.780 0.411 1.00 92.44 98 SER A O 1
ATOM 769 N N . THR A 1 99 ? -55.902 15.074 2.089 1.00 94.81 99 THR A N 1
ATOM 770 C CA . THR A 1 99 ? -55.905 16.549 2.045 1.00 94.81 99 THR A CA 1
ATOM 771 C C . THR A 1 99 ? -54.819 17.148 1.157 1.00 94.81 99 THR A C 1
ATOM 773 O O . THR A 1 99 ? -54.809 18.362 0.948 1.00 94.81 99 THR A O 1
ATOM 776 N N . LYS A 1 100 ? -53.902 16.312 0.649 1.00 94.50 100 LYS A N 1
ATOM 777 C CA . LYS A 1 100 ? -52.746 16.688 -0.187 1.00 94.50 100 LYS A CA 1
ATOM 778 C C . LYS A 1 100 ? -51.749 17.622 0.504 1.00 94.50 100 LYS A C 1
ATOM 780 O O . LYS A 1 100 ? -50.905 18.241 -0.138 1.00 94.50 100 LYS A O 1
ATOM 785 N N . GLN A 1 101 ? -51.797 17.688 1.828 1.00 96.06 101 GLN A N 1
ATOM 786 C CA . GLN A 1 101 ? -50.924 18.538 2.624 1.00 96.06 101 GLN A CA 1
ATOM 787 C C . GLN A 1 101 ? -49.581 17.859 2.926 1.00 96.06 101 GLN A C 1
ATOM 789 O O . GLN A 1 101 ? -49.516 16.663 3.206 1.00 96.06 101 GLN A O 1
ATOM 794 N N . CYS A 1 102 ? -48.506 18.644 2.896 1.00 95.12 102 CYS A N 1
ATOM 795 C CA . CYS A 1 102 ? -47.129 18.246 3.164 1.00 95.12 102 CYS A CA 1
ATOM 796 C C . CYS A 1 102 ? -46.510 19.145 4.238 1.00 95.12 102 CYS A C 1
ATOM 798 O O . CYS A 1 102 ? -46.519 20.372 4.114 1.00 95.12 102 CYS A O 1
ATOM 800 N N . TRP A 1 103 ? -45.910 18.528 5.250 1.00 94.50 103 TRP A N 1
ATOM 801 C CA . TRP A 1 103 ? -45.207 19.192 6.343 1.00 94.50 103 TRP A CA 1
ATOM 802 C C . TRP A 1 103 ? -43.734 18.776 6.327 1.00 94.50 103 TRP A C 1
ATOM 804 O O . TRP A 1 103 ? -43.413 17.712 6.859 1.00 94.50 103 TRP A O 1
ATOM 814 N N . PRO A 1 104 ? -42.832 19.561 5.708 1.00 92.00 104 PRO A N 1
ATOM 815 C CA . PRO A 1 104 ? -41.386 19.401 5.866 1.00 92.00 104 PRO A CA 1
ATOM 816 C C . PRO A 1 104 ? -40.955 19.733 7.301 1.00 92.00 104 PRO A C 1
ATOM 818 O O . PRO A 1 104 ? -41.458 20.695 7.882 1.00 92.00 104 PRO A O 1
ATOM 821 N N . LYS A 1 105 ? -40.019 18.966 7.866 1.00 85.62 105 LYS A N 1
ATOM 822 C CA . LYS A 1 105 ? -39.635 19.024 9.286 1.00 85.62 105 LYS A CA 1
ATOM 823 C C . LYS A 1 105 ? -38.122 19.061 9.477 1.00 85.62 105 LYS A C 1
ATOM 825 O O . LYS A 1 105 ? -37.374 18.390 8.762 1.00 85.62 105 LYS A O 1
ATOM 830 N N . THR A 1 106 ? -37.664 19.798 10.487 1.00 77.00 106 THR A N 1
ATOM 831 C CA . THR A 1 106 ? -36.233 19.925 10.826 1.00 77.00 106 THR A CA 1
ATOM 832 C C . THR A 1 106 ? -35.664 18.707 11.566 1.00 77.00 106 THR A C 1
ATOM 834 O O . THR A 1 106 ? -34.445 18.536 11.602 1.00 77.00 106 THR A O 1
ATOM 837 N N . SER A 1 107 ? -36.506 17.844 12.150 1.00 70.56 107 SER A N 1
ATOM 838 C CA . SER A 1 107 ? -36.105 16.619 12.863 1.00 70.56 107 SER A CA 1
ATOM 839 C C . SER A 1 107 ? -37.261 15.608 12.971 1.00 70.56 107 SER A C 1
ATOM 841 O O . SER A 1 107 ? -38.400 15.925 12.627 1.00 70.56 107 SER A O 1
ATOM 843 N N . THR A 1 108 ? -36.977 14.389 13.451 1.00 62.97 108 THR A N 1
ATOM 844 C CA . THR A 1 108 ? -37.995 13.370 13.783 1.00 62.97 108 THR A CA 1
ATOM 845 C C . THR A 1 108 ? -38.606 13.536 15.181 1.00 62.97 108 THR A C 1
ATOM 847 O O . THR A 1 108 ? -39.475 12.746 15.545 1.00 62.97 108 THR A O 1
ATOM 850 N N . GLY A 1 109 ? -38.152 14.518 15.972 1.00 62.66 109 GLY A N 1
ATOM 851 C CA . GLY A 1 109 ? -38.556 14.677 17.376 1.00 62.66 109 GLY A CA 1
ATOM 852 C C . GLY A 1 109 ? -38.435 13.380 18.191 1.00 62.66 109 GLY A C 1
ATOM 853 O O . GLY A 1 109 ? -37.540 12.572 17.939 1.00 62.66 109 GLY A O 1
ATOM 854 N N . ASP A 1 110 ? -39.389 13.160 19.101 1.00 57.75 110 ASP A N 1
ATOM 855 C CA . ASP A 1 110 ? -39.461 12.022 20.038 1.00 57.75 110 ASP A CA 1
ATOM 856 C C . ASP A 1 110 ? -39.973 10.702 19.407 1.00 57.75 110 ASP A C 1
ATOM 858 O O . ASP A 1 110 ? -40.503 9.833 20.095 1.00 57.75 110 ASP A O 1
ATOM 862 N N . GLY A 1 111 ? -39.851 10.527 18.084 1.00 55.25 111 GLY A N 1
ATOM 863 C CA . GLY A 1 111 ? -40.084 9.228 17.427 1.00 55.25 111 GLY A CA 1
ATOM 864 C C . GLY A 1 111 ? -41.470 8.998 16.807 1.00 55.25 111 GLY A C 1
ATOM 865 O O . GLY A 1 111 ? -41.703 7.940 16.220 1.00 55.25 111 GLY A O 1
ATOM 866 N N . GLY A 1 112 ? -42.354 9.998 16.822 1.00 71.88 112 GLY A N 1
ATOM 867 C CA . GLY A 1 112 ? -43.652 9.968 16.133 1.00 71.88 112 GLY A CA 1
ATOM 868 C C . GLY A 1 112 ? -44.705 9.048 16.766 1.00 71.88 112 GLY A C 1
ATOM 869 O O . GLY A 1 112 ? -44.453 8.377 17.764 1.00 71.88 112 GLY A O 1
ATOM 870 N N . LYS A 1 113 ? -45.913 9.031 16.191 1.00 77.00 113 LYS A N 1
ATOM 871 C CA . LYS A 1 113 ? -47.064 8.255 16.688 1.00 77.00 113 LYS A CA 1
ATOM 872 C C . LYS A 1 113 ? -47.911 7.689 15.534 1.00 77.00 113 LYS A C 1
ATOM 874 O O . LYS A 1 113 ? -47.896 8.272 14.448 1.00 77.00 113 LYS A O 1
ATOM 879 N N . PRO A 1 114 ? -48.670 6.598 15.748 1.00 83.94 114 PRO A N 1
ATOM 880 C CA . PRO A 1 114 ? -49.668 6.148 14.780 1.00 83.94 114 PRO A CA 1
ATOM 881 C C . PRO A 1 114 ? -50.719 7.237 14.530 1.00 83.94 114 PRO A C 1
ATOM 883 O O . PRO A 1 114 ? -51.220 7.831 15.484 1.00 83.94 114 PRO A O 1
ATOM 886 N N . GLU A 1 115 ? -51.057 7.484 13.267 1.00 87.25 115 GLU A N 1
ATOM 887 C CA . GLU A 1 115 ? -52.090 8.442 12.855 1.00 87.25 115 GLU A CA 1
ATOM 888 C C . GLU A 1 115 ? -52.565 8.069 11.443 1.00 87.25 115 GLU A C 1
ATOM 890 O O . GLU A 1 115 ? -51.756 7.983 10.520 1.00 87.25 115 GLU A O 1
ATOM 895 N N . GLY A 1 116 ? -53.865 7.828 11.267 1.00 86.50 116 GLY A N 1
ATOM 896 C CA . GLY A 1 116 ? -54.417 7.452 9.962 1.00 86.50 116 GLY A CA 1
ATOM 897 C C . GLY A 1 116 ? -54.317 8.588 8.940 1.00 86.50 116 GLY A C 1
ATOM 898 O O . GLY A 1 116 ? -54.326 9.763 9.306 1.00 86.50 116 GLY A O 1
ATOM 899 N N . ASP A 1 117 ? -54.230 8.241 7.651 1.00 90.62 117 ASP A N 1
ATOM 900 C CA . ASP A 1 117 ? -54.067 9.215 6.554 1.00 90.62 117 ASP A CA 1
ATOM 901 C C . ASP A 1 117 ? -52.773 10.049 6.677 1.00 90.62 117 ASP A C 1
ATOM 903 O O . ASP A 1 117 ? -52.678 11.185 6.206 1.00 90.62 117 ASP A O 1
ATOM 907 N N . ARG A 1 118 ? -51.735 9.479 7.304 1.00 93.50 118 ARG A N 1
ATOM 908 C CA . ARG A 1 118 ? -50.403 10.085 7.401 1.00 93.50 118 ARG A CA 1
ATOM 909 C C . ARG A 1 118 ? -49.341 9.173 6.841 1.00 93.50 118 ARG A C 1
ATOM 911 O O . ARG A 1 118 ? -49.149 8.062 7.306 1.00 93.50 118 ARG A O 1
ATOM 918 N N . ILE A 1 119 ? -48.601 9.675 5.864 1.00 90.62 119 ILE A N 1
ATOM 919 C CA . ILE A 1 119 ? -47.404 9.025 5.351 1.00 90.62 119 ILE A CA 1
ATOM 920 C C . ILE A 1 119 ? -46.211 9.884 5.740 1.00 90.62 119 ILE A C 1
ATOM 922 O O . ILE A 1 119 ? -46.041 10.995 5.234 1.00 90.62 119 ILE A O 1
ATOM 926 N N . SER A 1 120 ? -45.368 9.361 6.620 1.00 86.62 120 SER A N 1
ATOM 927 C CA . SER A 1 120 ? -44.123 10.011 7.002 1.00 86.62 120 SER A CA 1
ATOM 928 C C . SER A 1 120 ? -42.962 9.506 6.160 1.00 86.62 120 SER A C 1
ATOM 930 O O . SER A 1 120 ? -42.840 8.315 5.863 1.00 86.62 120 SER A O 1
ATOM 932 N N . GLY A 1 121 ? -42.078 10.421 5.781 1.00 81.75 121 GLY A N 1
ATOM 933 C CA . GLY A 1 121 ? -40.754 10.087 5.286 1.00 81.75 121 GLY A CA 1
ATOM 934 C C . GLY A 1 121 ? -39.716 10.700 6.202 1.00 81.75 121 GLY A C 1
ATOM 935 O O . GLY A 1 121 ? -39.707 11.909 6.413 1.00 81.75 121 GLY A O 1
ATOM 936 N N . TYR A 1 122 ? -38.817 9.892 6.743 1.00 72.81 122 TYR A N 1
ATOM 937 C CA . TYR A 1 122 ? -37.716 10.391 7.562 1.00 72.81 122 TYR A CA 1
ATOM 938 C C . TYR A 1 122 ? -36.400 9.834 7.060 1.00 72.81 122 TYR A C 1
ATOM 940 O O . TYR A 1 122 ? -36.311 8.685 6.632 1.00 72.81 122 TYR A O 1
ATOM 948 N N . SER A 1 123 ? -35.364 10.661 7.082 1.00 58.03 123 SER A N 1
ATOM 949 C CA . SER A 1 123 ? -34.041 10.162 6.768 1.00 58.03 123 SER A CA 1
ATOM 950 C C . SER A 1 123 ? -33.581 9.287 7.942 1.00 58.03 123 SER A C 1
ATOM 952 O O . SER A 1 123 ? -33.588 9.766 9.077 1.00 58.03 123 SER A O 1
ATOM 954 N N . PRO A 1 124 ? -33.133 8.036 7.723 1.00 52.19 124 PRO A N 1
ATOM 955 C CA . PRO A 1 124 ? -32.446 7.258 8.751 1.00 52.19 124 PRO A CA 1
ATOM 956 C C . PRO A 1 124 ? -31.148 7.954 9.209 1.00 52.19 124 PRO A C 1
ATOM 958 O O . PRO A 1 124 ? -30.576 7.594 10.236 1.00 52.19 124 PRO A O 1
ATOM 961 N N . ASN A 1 125 ? -30.725 9.020 8.513 1.00 49.66 125 ASN A N 1
ATOM 962 C CA . ASN A 1 125 ? -29.608 9.882 8.880 1.00 49.66 125 ASN A CA 1
ATOM 963 C C . ASN A 1 125 ? -29.896 10.844 10.049 1.00 49.66 125 ASN A C 1
ATOM 965 O O . ASN A 1 125 ? -29.411 11.974 10.033 1.00 49.66 125 ASN A O 1
ATOM 969 N N . VAL A 1 126 ? -30.583 10.414 11.111 1.00 51.16 126 VAL A N 1
ATOM 970 C CA . VAL A 1 126 ? -30.277 11.015 12.426 1.00 51.16 126 VAL A CA 1
ATOM 971 C C . VAL A 1 126 ? -28.861 10.594 12.836 1.00 51.16 126 VAL A C 1
ATOM 973 O O . VAL A 1 126 ? -28.133 11.379 13.423 1.00 51.16 126 VAL A O 1
ATOM 976 N N . CYS A 1 127 ? -28.412 9.418 12.379 1.00 55.25 127 CYS A N 1
ATOM 977 C CA . CYS A 1 127 ? -27.082 8.863 12.630 1.00 55.25 127 CYS A CA 1
ATOM 978 C C . CYS A 1 127 ? -26.250 8.666 11.369 1.00 55.25 127 CYS A C 1
ATOM 980 O O . CYS A 1 127 ? -25.437 7.761 11.338 1.00 55.25 127 CYS A O 1
ATOM 982 N N . GLY A 1 128 ? -26.444 9.476 10.324 1.00 44.94 128 GLY A N 1
ATOM 983 C CA . GLY A 1 128 ? -25.994 9.177 8.952 1.00 44.94 128 GLY A CA 1
ATOM 984 C C . GLY A 1 128 ? -24.495 8.975 8.701 1.00 44.94 128 GLY A C 1
ATOM 985 O O . GLY A 1 128 ? -24.122 8.653 7.579 1.00 44.94 128 GLY A O 1
ATOM 986 N N . GLY A 1 129 ? -23.646 9.146 9.716 1.00 52.59 129 GLY A N 1
ATOM 987 C CA . GLY A 1 129 ? -22.234 8.749 9.686 1.00 52.59 129 GLY A CA 1
ATOM 988 C C . GLY A 1 129 ? -21.929 7.406 10.370 1.00 52.59 129 GLY A C 1
ATOM 989 O O . GLY A 1 129 ? -20.802 6.935 10.283 1.00 52.59 129 GLY A O 1
ATOM 990 N N . PHE A 1 130 ? -22.898 6.780 11.041 1.00 60.44 130 PHE A N 1
ATOM 991 C CA . PHE A 1 130 ? -22.713 5.609 11.900 1.00 60.44 130 PHE A CA 1
ATOM 992 C C . PHE A 1 130 ? -23.522 4.406 11.409 1.00 60.44 130 PHE A C 1
ATOM 994 O O . PHE A 1 130 ? -24.720 4.496 11.137 1.00 60.44 130 PHE A O 1
ATOM 1001 N N . ILE A 1 131 ? -22.864 3.248 11.342 1.00 61.91 131 ILE A N 1
ATOM 1002 C CA . ILE A 1 131 ? -23.490 1.963 11.017 1.00 61.91 131 ILE A CA 1
ATOM 1003 C C . ILE A 1 131 ? -24.021 1.346 12.314 1.00 61.91 131 ILE A C 1
ATOM 1005 O O . ILE A 1 131 ? -23.249 1.087 13.235 1.00 61.91 131 ILE A O 1
ATOM 1009 N N . ARG A 1 132 ? -25.329 1.076 12.379 1.00 73.12 132 ARG A N 1
ATOM 1010 C CA . ARG A 1 132 ? -25.953 0.416 13.534 1.00 73.12 132 ARG A CA 1
ATOM 1011 C C . ARG A 1 132 ? -25.647 -1.085 13.550 1.00 73.12 132 ARG A C 1
ATOM 1013 O O . ARG A 1 132 ? -25.794 -1.762 12.530 1.00 73.12 132 ARG A O 1
ATOM 1020 N N . LYS A 1 133 ? -25.283 -1.602 14.723 1.00 55.75 133 LYS A N 1
ATOM 1021 C CA . LYS A 1 133 ? -25.181 -3.032 15.036 1.00 55.75 133 LYS A CA 1
ATOM 1022 C C . LYS A 1 133 ? -25.925 -3.287 16.344 1.00 55.75 133 LYS A C 1
ATOM 1024 O O . LYS A 1 133 ? -25.613 -2.651 17.343 1.00 55.75 133 LYS A O 1
ATOM 1029 N N . ASP A 1 134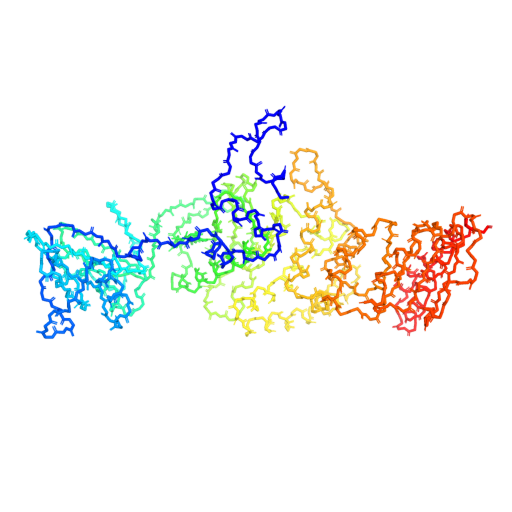 ? -26.930 -4.155 16.301 1.00 61.69 134 ASP A N 1
ATOM 1030 C CA . ASP A 1 134 ? -27.702 -4.554 17.481 1.00 61.69 134 ASP A CA 1
ATOM 1031 C C . ASP A 1 134 ? -27.007 -5.711 18.209 1.00 61.69 134 ASP A C 1
ATOM 1033 O O . ASP A 1 134 ? -26.265 -6.463 17.579 1.00 61.69 134 ASP A O 1
ATOM 1037 N N . ASP A 1 135 ? -27.236 -5.827 19.522 1.00 55.75 135 ASP A N 1
ATOM 1038 C CA . ASP A 1 135 ? -26.651 -6.842 20.418 1.00 55.75 135 ASP A CA 1
ATOM 1039 C C . ASP A 1 135 ? -25.111 -6.866 20.440 1.00 55.75 135 ASP A C 1
ATOM 1041 O O . ASP A 1 135 ? -24.482 -7.896 20.684 1.00 55.75 135 ASP A O 1
ATOM 1045 N N . TRP A 1 136 ? -24.496 -5.718 20.147 1.00 49.50 136 TRP A N 1
ATOM 1046 C CA . TRP A 1 136 ? -23.050 -5.539 20.052 1.00 49.50 136 TRP A CA 1
ATOM 1047 C C . TRP A 1 136 ? -22.590 -4.399 20.960 1.00 49.50 136 TRP A C 1
ATOM 1049 O O . TRP A 1 136 ? -23.142 -3.301 20.916 1.00 49.50 136 TRP A O 1
ATOM 1059 N N . ASP A 1 137 ? -21.531 -4.652 21.728 1.00 59.66 137 ASP A N 1
ATOM 1060 C CA . ASP A 1 137 ? -20.755 -3.615 22.407 1.00 59.66 137 ASP A CA 1
ATOM 1061 C C . ASP A 1 137 ? -19.461 -3.319 21.628 1.00 59.66 137 ASP A C 1
ATOM 1063 O O . ASP A 1 137 ? -18.867 -4.206 21.009 1.00 59.66 137 ASP A O 1
ATOM 1067 N N . ILE A 1 138 ? -19.030 -2.058 21.665 1.00 57.94 138 ILE A N 1
ATOM 1068 C CA . ILE A 1 138 ? -17.772 -1.568 21.093 1.00 57.94 138 ILE A CA 1
ATOM 1069 C C . ILE A 1 138 ? -16.878 -1.169 22.279 1.00 57.94 138 ILE A C 1
ATOM 1071 O O . ILE A 1 138 ? -16.868 0.003 22.656 1.00 57.94 138 ILE A O 1
ATOM 1075 N N . PRO A 1 139 ? -16.159 -2.104 22.922 1.00 53.38 139 PRO A N 1
ATOM 1076 C CA . PRO A 1 139 ? -15.455 -1.822 24.171 1.00 53.38 139 PRO A CA 1
ATOM 1077 C C . PRO A 1 139 ? -14.293 -0.832 23.987 1.00 53.38 139 PRO A C 1
ATOM 1079 O O . PRO A 1 139 ? -13.531 -0.916 23.020 1.00 53.38 139 PRO A O 1
ATOM 1082 N N . GLY A 1 140 ? -14.137 0.082 24.953 1.00 59.88 140 GLY A N 1
ATOM 1083 C CA . GLY A 1 140 ? -13.075 1.092 24.986 1.00 59.88 140 GLY A CA 1
ATOM 1084 C C . GLY A 1 140 ? -13.304 2.285 24.053 1.00 59.88 140 GLY A C 1
ATOM 1085 O O . GLY A 1 140 ? -14.404 2.494 23.536 1.00 59.88 140 GLY A O 1
ATOM 1086 N N . ASN A 1 141 ? -12.240 3.077 23.856 1.00 63.41 141 ASN A N 1
ATOM 1087 C CA . ASN A 1 141 ? -12.244 4.331 23.090 1.00 63.41 141 ASN A CA 1
ATOM 1088 C C . ASN A 1 141 ? -13.266 5.365 23.580 1.00 63.41 141 ASN A C 1
ATOM 1090 O O . ASN A 1 141 ? -13.652 6.241 22.809 1.00 63.41 141 ASN A O 1
ATOM 1094 N N . ASP A 1 142 ? -13.692 5.267 24.839 1.00 80.62 142 ASP A N 1
ATOM 1095 C CA . ASP A 1 142 ? -14.652 6.180 25.444 1.00 80.62 142 ASP A CA 1
ATOM 1096 C C . ASP A 1 142 ? -14.068 7.591 25.510 1.00 80.62 142 ASP A C 1
ATOM 1098 O O . ASP A 1 142 ? -13.005 7.830 26.079 1.00 80.62 142 ASP A O 1
ATOM 1102 N N . LEU A 1 143 ? -14.773 8.541 24.903 1.00 79.75 143 LEU A N 1
ATOM 1103 C CA . LEU A 1 143 ? -14.401 9.956 24.912 1.00 79.75 143 LEU A CA 1
ATOM 1104 C C . LEU A 1 143 ? -14.631 10.623 26.258 1.00 79.75 143 LEU A C 1
ATOM 1106 O O . LEU A 1 143 ? -14.117 11.710 26.512 1.00 79.75 143 LEU A O 1
ATOM 1110 N N . LEU A 1 144 ? -15.464 10.005 27.085 1.00 79.38 144 LEU A N 1
ATOM 1111 C CA . LEU A 1 144 ? -15.871 10.525 28.372 1.00 79.38 144 LEU A CA 1
ATOM 1112 C C . LEU A 1 144 ? -15.428 9.541 29.459 1.00 79.38 144 LEU A C 1
ATOM 1114 O O . LEU A 1 144 ? -15.497 8.333 29.242 1.00 79.38 144 LEU A O 1
ATOM 1118 N N . PRO A 1 145 ? -15.022 10.035 30.641 1.00 75.25 145 PRO A N 1
ATOM 1119 C CA . PRO A 1 145 ? -14.600 9.183 31.754 1.00 75.25 145 PRO A CA 1
ATOM 1120 C C . PRO A 1 145 ? -15.736 8.318 32.334 1.00 75.25 145 PRO A C 1
ATOM 1122 O O . PRO A 1 145 ? -15.468 7.425 33.132 1.00 75.25 145 PRO A O 1
ATOM 1125 N N . SER A 1 146 ? -16.997 8.571 31.960 1.00 83.81 146 SER A N 1
ATOM 1126 C CA . SER A 1 146 ? -18.166 7.789 32.378 1.00 83.81 146 SER A CA 1
ATOM 1127 C C . SER A 1 146 ? -19.293 7.834 31.338 1.00 83.81 146 SER A C 1
ATOM 1129 O O . SER A 1 146 ? -19.327 8.725 30.481 1.00 83.81 146 SER A O 1
ATOM 1131 N N . SER A 1 147 ? -20.245 6.899 31.446 1.00 87.81 147 SER A N 1
ATOM 1132 C CA . SER A 1 147 ? -21.458 6.867 30.623 1.00 87.81 147 SER A CA 1
ATOM 1133 C C . SER A 1 147 ? -22.316 8.119 30.798 1.00 87.81 147 SER A C 1
ATOM 1135 O O . SER A 1 147 ? -22.334 8.763 31.850 1.00 87.81 147 SER A O 1
ATOM 1137 N N . VAL A 1 148 ? -23.062 8.461 29.747 1.00 90.75 148 VAL A N 1
ATOM 1138 C CA . VAL A 1 148 ? -24.040 9.556 29.747 1.00 90.75 148 VAL A CA 1
ATOM 1139 C C . VAL A 1 148 ? -25.440 8.977 29.610 1.00 90.75 148 VAL A C 1
ATOM 1141 O O . VAL A 1 148 ? -25.693 8.172 28.722 1.00 90.75 148 VAL A O 1
ATOM 1144 N N . GLN A 1 149 ? -26.368 9.406 30.458 1.00 91.81 149 GLN A N 1
ATOM 1145 C CA . GLN A 1 149 ? -27.761 8.966 30.396 1.00 91.81 149 GLN A CA 1
ATOM 1146 C C . GLN A 1 149 ? -28.502 9.619 29.220 1.00 91.81 149 GLN A C 1
ATOM 1148 O O . GLN A 1 149 ? -28.457 10.840 29.054 1.00 91.81 149 GLN A O 1
ATOM 1153 N N . VAL A 1 150 ? -29.191 8.811 28.412 1.00 80.31 150 VAL A N 1
ATOM 1154 C CA . VAL A 1 150 ? -30.000 9.259 27.265 1.00 80.31 150 VAL A CA 1
ATOM 1155 C C . VAL A 1 150 ? -31.292 8.446 27.152 1.00 80.31 150 VAL A C 1
ATOM 1157 O O . VAL A 1 150 ? -31.346 7.281 27.534 1.00 80.31 150 VAL A O 1
ATOM 1160 N N . SER A 1 151 ? -32.348 9.034 26.589 1.00 69.81 151 SER A N 1
ATOM 1161 C CA . SER A 1 151 ? -33.665 8.388 26.465 1.00 69.81 151 SER A CA 1
ATOM 1162 C C . SER A 1 151 ? -33.645 7.119 25.603 1.00 69.81 151 SER A C 1
ATOM 1164 O O . SER A 1 151 ? -34.293 6.121 25.934 1.00 69.81 151 SER A O 1
ATOM 1166 N N . ASP A 1 152 ? -32.885 7.141 24.509 1.00 63.19 152 ASP A N 1
ATOM 1167 C CA . ASP A 1 152 ? -32.858 6.089 23.499 1.00 63.19 152 ASP A CA 1
ATOM 1168 C C . ASP A 1 152 ? -31.558 6.091 22.665 1.00 63.19 152 ASP A C 1
ATOM 1170 O O . ASP A 1 152 ? -30.642 6.899 22.850 1.00 63.19 152 ASP A O 1
ATOM 1174 N N . TYR A 1 153 ? -31.493 5.158 21.713 1.00 69.69 153 TYR A N 1
ATOM 1175 C CA . TYR A 1 153 ? -30.401 5.023 20.751 1.00 69.69 153 TYR A CA 1
ATOM 1176 C C . TYR A 1 153 ? -30.154 6.310 19.940 1.00 69.69 153 TYR A C 1
ATOM 1178 O O . TYR A 1 153 ? -29.003 6.662 19.672 1.00 69.69 153 TYR A O 1
ATOM 1186 N N . ALA A 1 154 ? -31.215 7.033 19.560 1.00 67.62 154 ALA A N 1
ATOM 1187 C CA . ALA A 1 154 ? -31.094 8.275 18.801 1.00 67.62 154 ALA A CA 1
ATOM 1188 C C . ALA A 1 154 ? -30.496 9.396 19.668 1.00 67.62 154 ALA A C 1
ATOM 1190 O O . ALA A 1 154 ? -29.646 10.151 19.194 1.00 67.62 154 ALA A O 1
ATOM 1191 N N . GLY A 1 155 ? -30.848 9.445 20.953 1.00 75.06 155 GLY A N 1
ATOM 1192 C CA . GLY A 1 155 ? -30.227 10.321 21.942 1.00 75.06 155 GLY A CA 1
ATOM 1193 C C . GLY A 1 155 ? -28.725 10.069 22.083 1.00 75.06 155 GLY A C 1
ATOM 1194 O O . GLY A 1 155 ? -27.942 11.020 22.092 1.00 75.06 155 GLY A O 1
ATOM 1195 N N . CYS A 1 156 ? -28.294 8.802 22.105 1.00 82.31 156 CYS A N 1
ATOM 1196 C CA . CYS A 1 156 ? -26.864 8.478 22.175 1.00 82.31 156 CYS A CA 1
ATOM 1197 C C . CYS A 1 156 ? -26.098 8.912 20.919 1.00 82.31 156 CYS A C 1
ATOM 1199 O O . CYS A 1 156 ? -24.990 9.444 20.972 1.00 82.31 156 CYS A O 1
ATOM 1201 N N . CYS A 1 157 ? -26.734 8.746 19.770 1.00 79.06 157 CYS A N 1
ATOM 1202 C CA . CYS A 1 157 ? -26.199 9.167 18.493 1.00 79.06 157 CYS A CA 1
ATOM 1203 C C . CYS A 1 157 ? -26.021 10.690 18.383 1.00 79.06 157 CYS A C 1
ATOM 1205 O O . CYS A 1 157 ? -24.948 11.155 17.996 1.00 79.06 157 CYS A O 1
ATOM 1207 N N . VAL A 1 158 ? -27.023 11.476 18.793 1.00 76.31 158 VAL A N 1
ATOM 1208 C CA . VAL A 1 158 ? -26.912 12.943 18.874 1.00 76.31 158 VAL A CA 1
ATOM 1209 C C . VAL A 1 158 ? -25.811 13.340 19.851 1.00 76.31 158 VAL A C 1
ATOM 1211 O O . VAL A 1 158 ? -25.023 14.247 19.566 1.00 76.31 158 VAL A O 1
ATOM 1214 N N . LYS A 1 159 ? -25.702 12.632 20.982 1.00 82.88 159 LYS A N 1
ATOM 1215 C CA . LYS A 1 159 ? -24.623 12.858 21.940 1.00 82.88 159 LYS A CA 1
ATOM 1216 C C . LYS A 1 159 ? -23.257 12.643 21.297 1.00 82.88 159 LYS A C 1
ATOM 1218 O O . LYS A 1 159 ? -22.387 13.485 21.478 1.00 82.88 159 LYS A O 1
ATOM 1223 N N . CYS A 1 160 ? -23.075 11.591 20.503 1.00 82.75 160 CYS A N 1
ATOM 1224 C CA . CYS A 1 160 ? -21.829 11.375 19.775 1.00 82.75 160 CYS A CA 1
ATOM 1225 C C . CYS A 1 160 ? -21.568 12.486 18.748 1.00 82.75 160 CYS A C 1
ATOM 1227 O O . CYS A 1 160 ? -20.533 13.132 18.810 1.00 82.75 160 CYS A O 1
ATOM 1229 N N . GLN A 1 161 ? -22.530 12.819 17.883 1.00 80.25 161 GLN A N 1
ATOM 1230 C CA . GLN A 1 161 ? -22.364 13.864 16.854 1.00 80.25 161 GLN A CA 1
ATOM 1231 C C . GLN A 1 161 ? -22.027 15.254 17.406 1.00 80.25 161 GLN A C 1
ATOM 1233 O O . GLN A 1 161 ? -21.411 16.063 16.718 1.00 80.25 161 GLN A O 1
ATOM 1238 N N . THR A 1 162 ? -22.459 15.543 18.633 1.00 76.25 162 THR A N 1
ATOM 1239 C CA . THR A 1 162 ? -22.191 16.810 19.327 1.00 76.25 162 THR A CA 1
ATOM 1240 C C . THR A 1 162 ? -20.951 16.750 20.224 1.00 76.25 162 THR A C 1
ATOM 1242 O O . THR A 1 162 ? -20.517 17.782 20.733 1.00 76.25 162 THR A O 1
ATOM 1245 N N . THR A 1 163 ? -20.351 15.570 20.407 1.00 79.31 163 THR A N 1
ATOM 1246 C CA . THR A 1 163 ? -19.105 15.388 21.159 1.00 79.31 163 THR A CA 1
ATOM 1247 C C . THR A 1 163 ? -17.925 15.473 20.195 1.00 79.31 163 THR A C 1
ATOM 1249 O O . THR A 1 163 ? -17.750 14.608 19.337 1.00 79.31 163 THR A O 1
ATOM 1252 N N . SER A 1 164 ? -17.106 16.520 20.327 1.00 82.56 164 SER A N 1
ATOM 1253 C CA . SER A 1 164 ? -15.902 16.684 19.502 1.00 82.56 164 SER A CA 1
ATOM 1254 C C . SER A 1 164 ? -15.009 15.437 19.583 1.00 82.56 164 SER A C 1
ATOM 1256 O O . SER A 1 164 ? -14.718 14.954 20.675 1.00 82.56 164 SER A O 1
ATOM 1258 N N . GLY A 1 165 ? -14.603 14.903 18.428 1.00 72.38 165 GLY A N 1
ATOM 1259 C CA . GLY A 1 165 ? -13.779 13.692 18.325 1.00 72.38 165 GLY A CA 1
ATOM 1260 C C . GLY A 1 165 ? -14.542 12.361 18.324 1.00 72.38 165 GLY A C 1
ATOM 1261 O O . GLY A 1 165 ? -13.901 11.313 18.258 1.00 72.38 165 GLY A O 1
ATOM 1262 N N . CYS A 1 166 ? -15.878 12.364 18.380 1.00 82.25 166 CYS A N 1
ATOM 1263 C CA . CYS A 1 166 ? -16.675 11.135 18.372 1.00 82.25 166 CYS A CA 1
ATOM 1264 C C . CYS A 1 166 ? -16.876 10.558 16.970 1.00 82.25 166 CYS A C 1
ATOM 1266 O O . CYS A 1 166 ? -17.524 11.170 16.124 1.00 82.25 166 CYS A O 1
ATOM 1268 N N . ASN A 1 167 ? -16.366 9.342 16.755 1.00 73.31 167 ASN A N 1
ATOM 1269 C CA . ASN A 1 167 ? -16.490 8.594 15.501 1.00 73.31 167 ASN A CA 1
ATOM 1270 C C . ASN A 1 167 ? -17.159 7.215 15.676 1.00 73.31 167 ASN A C 1
ATOM 1272 O O . ASN A 1 167 ? -17.298 6.479 14.699 1.00 73.31 167 ASN A O 1
ATOM 1276 N N . ALA A 1 168 ? -17.603 6.859 16.884 1.00 76.06 168 ALA A N 1
ATOM 1277 C CA . ALA A 1 168 ? -18.476 5.715 17.156 1.00 76.06 168 ALA A CA 1
ATOM 1278 C C . ALA A 1 168 ? -19.214 5.913 18.488 1.00 76.06 168 ALA A C 1
ATOM 1280 O O . ALA A 1 168 ? -18.866 6.796 19.259 1.00 76.06 168 ALA A O 1
ATOM 1281 N N . PHE A 1 169 ? -20.211 5.091 18.802 1.00 86.69 169 PHE A N 1
ATOM 1282 C CA . PHE A 1 169 ? -20.809 5.067 20.138 1.00 86.69 169 PHE A CA 1
ATOM 1283 C C . PHE A 1 169 ? -21.376 3.684 20.462 1.00 86.69 169 PHE A C 1
ATOM 1285 O O . PHE A 1 169 ? -21.715 2.932 19.550 1.00 86.69 169 PHE A O 1
ATOM 1292 N N . ALA A 1 170 ? -21.504 3.367 21.751 1.00 86.75 170 ALA A N 1
ATOM 1293 C CA . ALA A 1 170 ? -22.273 2.220 22.236 1.00 86.75 170 ALA A CA 1
ATOM 1294 C C . ALA A 1 170 ? -23.447 2.706 23.096 1.00 86.75 170 ALA A C 1
ATOM 1296 O O . ALA A 1 170 ? -23.322 3.683 23.835 1.00 86.75 170 ALA A O 1
ATOM 1297 N N . TYR A 1 171 ? -24.595 2.041 22.984 1.00 89.25 171 TYR A N 1
ATOM 1298 C CA . TYR A 1 171 ? -25.809 2.389 23.721 1.00 89.25 171 TYR A CA 1
ATOM 1299 C C . TYR A 1 171 ? -26.416 1.148 24.374 1.00 89.25 171 TYR A C 1
ATOM 1301 O O . TYR A 1 171 ? -26.685 0.163 23.689 1.00 89.25 171 TYR A O 1
ATOM 1309 N N . SER A 1 172 ? -26.679 1.224 25.679 1.00 89.12 172 SER A N 1
ATOM 1310 C CA . SER A 1 172 ? -27.357 0.177 26.442 1.00 89.12 172 SER A CA 1
ATOM 1311 C C . SER A 1 172 ? -28.849 0.507 26.601 1.00 89.12 172 SER A C 1
ATOM 1313 O O . SER A 1 172 ? -29.204 1.436 27.335 1.00 89.12 172 SER A O 1
ATOM 1315 N N . PRO A 1 173 ? -29.768 -0.237 25.953 1.00 76.44 173 PRO A N 1
ATOM 1316 C CA . PRO A 1 173 ? -31.199 0.055 26.018 1.00 76.44 173 PRO A CA 1
ATOM 1317 C C . PRO A 1 173 ? -31.833 -0.227 27.388 1.00 76.44 173 PRO A C 1
ATOM 1319 O O . PRO A 1 173 ? -32.862 0.385 27.695 1.00 76.44 173 PRO A O 1
ATOM 1322 N N . SER A 1 174 ? -31.242 -1.121 28.193 1.00 82.19 174 SER A N 1
ATOM 1323 C CA . SER A 1 174 ? -31.725 -1.504 29.528 1.00 82.19 174 SER A CA 1
ATOM 1324 C C . SER A 1 174 ? -31.327 -0.496 30.606 1.00 82.19 174 SER A C 1
ATOM 1326 O O . SER A 1 174 ? -32.149 -0.165 31.456 1.00 82.19 174 SER A O 1
ATOM 1328 N N . THR A 1 175 ? -30.098 0.024 30.548 1.00 87.50 175 THR A N 1
ATOM 1329 C CA . THR A 1 175 ? -29.561 0.984 31.531 1.00 87.50 175 THR A CA 1
ATOM 1330 C C . THR A 1 175 ? -29.613 2.435 31.060 1.00 87.50 175 THR A C 1
ATOM 1332 O O . THR A 1 175 ? -29.300 3.334 31.836 1.00 87.50 175 THR A O 1
ATOM 1335 N N . LYS A 1 176 ? -30.023 2.673 29.805 1.00 87.38 176 LYS A N 1
ATOM 1336 C CA . LYS A 1 176 ? -30.110 4.004 29.176 1.00 87.38 176 LYS A CA 1
ATOM 1337 C C . LYS A 1 176 ? -28.767 4.737 29.077 1.00 87.38 176 LYS A C 1
ATOM 1339 O O . LYS A 1 176 ? -28.713 5.950 28.889 1.00 87.38 176 LYS A O 1
ATOM 1344 N N . GLU A 1 177 ? -27.676 3.984 29.139 1.00 93.62 177 GLU A N 1
ATOM 1345 C CA . GLU A 1 177 ? -26.314 4.503 29.083 1.00 93.62 177 GLU A CA 1
ATOM 1346 C C . GLU A 1 177 ? -25.821 4.663 27.646 1.00 93.62 177 GLU A C 1
ATOM 1348 O O . GLU A 1 177 ? -25.937 3.755 26.823 1.00 93.62 177 GLU A O 1
ATOM 1353 N N . CYS A 1 178 ? -25.224 5.817 27.369 1.00 91.88 178 CYS A N 1
ATOM 1354 C CA . CYS A 1 178 ? -24.540 6.152 26.134 1.00 91.88 178 CYS A CA 1
ATOM 1355 C C . CYS A 1 178 ? -23.041 6.315 26.368 1.00 91.88 178 CYS A C 1
ATOM 1357 O O . CYS A 1 178 ? -22.616 7.039 27.271 1.00 91.88 178 CYS A O 1
ATOM 1359 N N . TRP A 1 179 ? -22.260 5.720 25.479 1.00 92.31 179 TRP A N 1
ATOM 1360 C CA . TRP A 1 179 ? -20.807 5.753 25.481 1.00 92.31 179 TRP A CA 1
ATOM 1361 C C . TRP A 1 179 ? -20.318 6.336 24.148 1.00 92.31 179 TRP A C 1
ATOM 1363 O O . TRP A 1 179 ? -20.206 5.586 23.175 1.00 92.31 179 TRP A O 1
ATOM 1373 N N . PRO A 1 180 ? -20.089 7.661 24.046 1.00 90.44 180 PRO A N 1
ATOM 1374 C CA . PRO A 1 180 ? -19.457 8.285 22.882 1.00 90.44 180 PRO A CA 1
ATOM 1375 C C . PRO A 1 180 ? -17.999 7.838 22.758 1.00 90.44 180 PRO A C 1
ATOM 1377 O O . PRO A 1 180 ? -17.283 7.814 23.757 1.00 90.44 180 PRO A O 1
ATOM 1380 N N . LYS A 1 181 ? -17.548 7.504 21.548 1.00 77.31 181 LYS A N 1
ATOM 1381 C CA . LYS A 1 181 ? -16.248 6.868 21.308 1.00 77.31 181 LYS A CA 1
ATOM 1382 C C . LYS A 1 181 ? -15.475 7.496 20.158 1.00 77.31 181 LYS A C 1
ATOM 1384 O O . LYS A 1 181 ? -16.054 7.952 19.174 1.00 77.31 181 LYS A O 1
ATOM 1389 N N . THR A 1 182 ? -14.150 7.448 20.227 1.00 70.25 182 THR A N 1
ATOM 1390 C CA . THR A 1 182 ? -13.268 7.957 19.164 1.00 70.25 182 THR A CA 1
ATOM 1391 C C . THR A 1 182 ? -13.206 7.068 17.915 1.00 70.25 182 THR A C 1
ATOM 1393 O O . THR A 1 182 ? -12.770 7.563 16.880 1.00 70.25 182 THR A O 1
ATOM 1396 N N . SER A 1 183 ? -13.613 5.784 17.956 1.00 61.09 183 SER A N 1
ATOM 1397 C CA . SER A 1 183 ? -13.619 4.862 16.793 1.00 61.09 183 SER A CA 1
ATOM 1398 C C . SER A 1 183 ? -14.381 3.538 17.038 1.00 61.09 183 SER A C 1
ATOM 1400 O O . SER A 1 183 ? -14.663 3.186 18.184 1.00 61.09 183 SER A O 1
ATOM 1402 N N . ILE A 1 184 ? -14.708 2.791 15.964 1.00 53.03 184 ILE A N 1
ATOM 1403 C CA . ILE A 1 184 ? -15.279 1.426 16.025 1.00 53.03 184 ILE A CA 1
ATOM 1404 C C . ILE A 1 184 ? -14.144 0.443 16.354 1.00 53.03 184 ILE A C 1
ATOM 1406 O O . ILE A 1 184 ? -13.408 0.034 15.462 1.00 53.03 184 ILE A O 1
ATOM 1410 N N . GLY A 1 185 ? -13.975 0.074 17.622 1.00 50.12 185 GLY A N 1
ATOM 1411 C CA . GLY A 1 185 ? -13.028 -0.967 18.032 1.00 50.12 185 GLY A CA 1
ATOM 1412 C C . GLY A 1 185 ? -13.668 -2.359 18.021 1.00 50.12 185 GLY A C 1
ATOM 1413 O O . GLY A 1 185 ? -14.671 -2.582 18.692 1.00 50.12 185 GLY A O 1
ATOM 1414 N N . GLY A 1 186 ? -13.093 -3.321 17.295 1.00 45.94 186 GLY A N 1
ATOM 1415 C CA . GLY A 1 186 ? -13.387 -4.746 17.512 1.00 45.94 186 GLY A CA 1
ATOM 1416 C C . GLY A 1 186 ? -12.522 -5.316 18.637 1.00 45.94 186 GLY A C 1
ATOM 1417 O O . GLY A 1 186 ? -11.311 -5.127 18.593 1.00 45.94 186 GLY A O 1
ATOM 1418 N N . ILE A 1 187 ? -13.138 -6.003 19.614 1.00 45.38 187 ILE A N 1
ATOM 1419 C CA . ILE A 1 187 ? -12.546 -6.615 20.831 1.00 45.38 187 ILE A CA 1
ATOM 1420 C C . ILE A 1 187 ? -11.067 -6.231 21.030 1.00 45.38 187 ILE A C 1
ATOM 1422 O O . ILE A 1 187 ? -10.159 -6.970 20.632 1.00 45.38 187 ILE A O 1
ATOM 1426 N N . VAL A 1 188 ? -10.819 -5.040 21.570 1.00 49.47 188 VAL A N 1
ATOM 1427 C CA . VAL A 1 188 ? -9.520 -4.712 22.168 1.00 49.47 188 VAL A CA 1
ATOM 1428 C C . VAL A 1 188 ? -9.330 -5.689 23.331 1.00 49.47 188 VAL A C 1
ATOM 1430 O O . VAL A 1 188 ? -10.277 -5.945 24.071 1.00 49.47 188 VAL A O 1
ATOM 1433 N N . GLY A 1 189 ? -8.154 -6.305 23.445 1.00 47.47 189 GLY A N 1
ATOM 1434 C CA . GLY A 1 189 ? -7.910 -7.373 24.428 1.00 47.47 189 GLY A CA 1
ATOM 1435 C C . GLY A 1 189 ? -7.885 -8.796 23.864 1.00 47.47 189 GLY A C 1
ATOM 1436 O O . GLY A 1 189 ? -7.529 -9.718 24.594 1.00 47.47 189 GLY A O 1
ATOM 1437 N N . ALA A 1 190 ? -8.190 -8.996 22.573 1.00 69.00 190 ALA A N 1
ATOM 1438 C CA . ALA A 1 190 ? -7.827 -10.245 21.907 1.00 69.00 190 ALA A CA 1
ATOM 1439 C C . ALA A 1 190 ? -6.304 -10.393 21.950 1.00 69.00 190 ALA A C 1
ATOM 1441 O O . ALA A 1 190 ? -5.581 -9.479 21.541 1.00 69.00 190 ALA A O 1
ATOM 1442 N N . THR A 1 191 ? -5.829 -11.519 22.466 1.00 83.38 191 THR A N 1
ATOM 1443 C CA . THR A 1 191 ? -4.402 -11.785 22.551 1.00 83.38 191 THR A CA 1
ATOM 1444 C C . THR A 1 191 ? -3.934 -12.623 21.375 1.00 83.38 191 THR A C 1
ATOM 1446 O O . THR A 1 191 ? -4.667 -13.463 20.851 1.00 83.38 191 THR A O 1
ATOM 1449 N N . TRP A 1 192 ? -2.702 -12.380 20.951 1.00 89.62 192 TRP A N 1
ATOM 1450 C CA . TRP A 1 192 ? -2.009 -13.195 19.967 1.00 89.62 192 TRP A CA 1
ATOM 1451 C C . TRP A 1 192 ? -0.638 -13.520 20.530 1.00 89.62 192 TRP A C 1
ATOM 1453 O O . TRP A 1 192 ? 0.103 -12.631 20.940 1.00 89.62 192 TRP A O 1
ATOM 1463 N N . LYS A 1 193 ? -0.339 -14.808 20.644 1.00 91.25 193 LYS A N 1
ATOM 1464 C CA . LYS A 1 193 ? 0.963 -15.258 21.104 1.00 91.25 193 LYS A CA 1
ATOM 1465 C C . LYS A 1 193 ? 1.867 -15.390 19.891 1.00 91.25 193 LYS A C 1
ATOM 1467 O O . LYS A 1 193 ? 1.526 -16.149 18.990 1.00 91.25 193 LYS A O 1
ATOM 1472 N N . GLU A 1 194 ? 2.978 -14.666 19.880 1.00 91.38 194 GLU A N 1
ATOM 1473 C CA . GLU A 1 194 ? 3.988 -14.844 18.838 1.00 91.38 194 GLU A CA 1
ATOM 1474 C C . GLU A 1 194 ? 4.542 -16.267 18.876 1.00 91.38 194 GLU A C 1
ATOM 1476 O O . GLU A 1 194 ? 4.698 -16.858 19.950 1.00 91.38 194 GLU A O 1
ATOM 1481 N N . HIS A 1 195 ? 4.813 -16.813 17.694 1.00 89.94 195 HIS A N 1
ATOM 1482 C CA . HIS A 1 195 ? 5.314 -18.179 17.522 1.00 89.94 195 HIS A CA 1
ATOM 1483 C C . HIS A 1 195 ? 6.298 -18.310 16.348 1.00 89.94 195 HIS A C 1
ATOM 1485 O O . HIS A 1 195 ? 6.553 -19.410 15.858 1.00 89.94 195 HIS A O 1
ATOM 1491 N N . TRP A 1 196 ? 6.874 -17.187 15.911 1.00 89.31 196 TRP A N 1
ATOM 1492 C CA . TRP A 1 196 ? 7.865 -17.104 14.838 1.00 89.31 196 TRP A CA 1
ATOM 1493 C C . TRP A 1 196 ? 9.246 -16.728 15.380 1.00 89.31 196 TRP A C 1
ATOM 1495 O O . TRP A 1 196 ? 9.366 -15.971 16.337 1.00 89.31 196 TRP A O 1
ATOM 1505 N N . PHE A 1 197 ? 10.305 -17.234 14.741 1.00 86.44 197 PHE A N 1
ATOM 1506 C CA . PHE A 1 197 ? 11.694 -17.032 15.180 1.00 86.44 197 PHE A CA 1
ATOM 1507 C C . PHE A 1 197 ? 11.871 -17.321 16.688 1.00 86.44 197 PHE A C 1
ATOM 1509 O O . PHE A 1 197 ? 11.342 -18.313 17.189 1.00 86.44 197 PHE A O 1
ATOM 1516 N N . ASP A 1 198 ? 12.596 -16.450 17.394 1.00 81.50 198 ASP A N 1
ATOM 1517 C CA . ASP A 1 198 ? 12.745 -16.461 18.853 1.00 81.50 198 ASP A CA 1
ATOM 1518 C C . ASP A 1 198 ? 11.687 -15.578 19.556 1.00 81.50 198 ASP A C 1
ATOM 1520 O O . ASP A 1 198 ? 11.776 -15.321 20.763 1.00 81.50 198 ASP A O 1
ATOM 1524 N N . HIS A 1 199 ? 10.693 -15.072 18.813 1.00 85.69 199 HIS A N 1
ATOM 1525 C CA . HIS A 1 199 ? 9.636 -14.228 19.360 1.00 85.69 199 HIS A CA 1
ATOM 1526 C C . HIS A 1 199 ? 8.657 -15.074 20.175 1.00 85.69 199 HIS A C 1
ATOM 1528 O O . HIS A 1 199 ? 8.232 -16.161 19.783 1.00 85.69 199 HIS A O 1
ATOM 1534 N N . ASN A 1 200 ? 8.308 -14.566 21.353 1.00 87.44 200 ASN A N 1
ATOM 1535 C CA . ASN A 1 200 ? 7.447 -15.258 22.307 1.00 87.44 200 ASN A CA 1
ATOM 1536 C C . ASN A 1 200 ? 6.726 -14.240 23.205 1.00 87.44 200 ASN A C 1
ATOM 1538 O O . ASN A 1 200 ? 6.515 -14.498 24.395 1.00 87.44 200 ASN A O 1
ATOM 1542 N N . GLN A 1 201 ? 6.372 -13.057 22.694 1.00 89.25 201 GLN A N 1
ATOM 1543 C CA . GLN A 1 201 ? 5.575 -12.093 23.452 1.00 89.25 201 GLN A CA 1
ATOM 1544 C C . GLN A 1 201 ? 4.094 -12.452 23.382 1.00 89.25 201 GLN A C 1
ATOM 1546 O O . GLN A 1 201 ? 3.595 -13.062 22.435 1.00 89.25 201 GLN A O 1
ATOM 1551 N N . LEU A 1 202 ? 3.381 -12.113 24.454 1.00 89.12 202 LEU A N 1
ATOM 1552 C CA . LEU A 1 202 ? 1.928 -12.084 24.420 1.00 89.12 202 LEU A CA 1
ATOM 1553 C C . LEU A 1 202 ? 1.508 -10.700 23.941 1.00 89.12 202 LEU A C 1
ATOM 1555 O O . LEU A 1 202 ? 1.646 -9.717 24.665 1.00 89.12 202 LEU A O 1
ATOM 1559 N N . LEU A 1 203 ? 0.981 -10.644 22.730 1.00 93.62 203 LEU A N 1
ATOM 1560 C CA . LEU A 1 203 ? 0.512 -9.414 22.132 1.00 93.62 203 LEU A CA 1
ATOM 1561 C C . LEU A 1 203 ? -0.942 -9.184 22.505 1.00 93.62 203 LEU A C 1
ATOM 1563 O O . LEU A 1 203 ? -1.750 -10.111 22.512 1.00 93.62 203 LEU A O 1
ATOM 1567 N N . THR A 1 204 ? -1.293 -7.935 22.764 1.00 86.81 204 THR A N 1
ATOM 1568 C CA . THR A 1 204 ? -2.667 -7.499 22.991 1.00 86.81 204 THR A CA 1
ATOM 1569 C C . THR A 1 204 ? -3.105 -6.637 21.825 1.00 86.81 204 THR A C 1
ATOM 1571 O O . THR A 1 204 ? -2.461 -5.637 21.516 1.00 86.81 204 THR A O 1
ATOM 1574 N N . ARG A 1 205 ? -4.234 -6.974 21.198 1.00 90.75 205 ARG A N 1
ATOM 1575 C CA . ARG A 1 205 ? -4.830 -6.110 20.181 1.00 90.75 205 ARG A CA 1
ATOM 1576 C C . ARG A 1 205 ? -5.273 -4.797 20.811 1.00 90.75 205 ARG A C 1
ATOM 1578 O O . ARG A 1 205 ? -6.122 -4.811 21.704 1.00 90.75 205 ARG A O 1
ATOM 1585 N N . VAL A 1 206 ? -4.730 -3.688 20.322 1.00 83.38 206 VAL A N 1
ATOM 1586 C CA . VAL A 1 206 ? -5.000 -2.325 20.803 1.00 83.38 206 VAL A CA 1
ATOM 1587 C C . VAL A 1 206 ? -5.855 -1.502 19.838 1.00 83.38 206 VAL A C 1
ATOM 1589 O O . VAL A 1 206 ? -6.517 -0.564 20.268 1.00 83.38 206 VAL A O 1
ATOM 1592 N N . TYR A 1 207 ? -5.906 -1.879 18.556 1.00 86.25 207 TYR A N 1
ATOM 1593 C CA . TYR A 1 207 ? -6.805 -1.285 17.562 1.00 86.25 207 TYR A CA 1
ATOM 1594 C C . TYR A 1 207 ? -7.271 -2.337 16.548 1.00 86.25 207 TYR A C 1
ATOM 1596 O O . TYR A 1 207 ? -6.535 -3.265 16.208 1.00 86.25 207 TYR A O 1
ATOM 1604 N N . TYR A 1 208 ? -8.505 -2.202 16.057 1.00 84.12 208 TYR A N 1
ATOM 1605 C CA . TYR A 1 208 ? -9.064 -3.093 15.041 1.00 84.12 208 TYR A CA 1
ATOM 1606 C C . TYR A 1 208 ? -10.073 -2.357 14.157 1.00 84.12 208 TYR A C 1
ATOM 1608 O O . TYR A 1 208 ? -11.179 -2.057 14.601 1.00 84.12 208 TYR A O 1
ATOM 1616 N N . GLY A 1 209 ? -9.691 -2.096 12.909 1.00 82.31 209 GLY A N 1
ATOM 1617 C CA . GLY A 1 209 ? -10.509 -1.464 11.873 1.00 82.31 209 GLY A CA 1
ATOM 1618 C C . GLY A 1 209 ? -10.730 -2.376 10.661 1.00 82.31 209 GLY A C 1
ATOM 1619 O O . GLY A 1 209 ? -10.439 -3.570 10.699 1.00 82.31 209 GLY A O 1
ATOM 1620 N N . SER A 1 210 ? -11.255 -1.823 9.564 1.00 84.81 210 SER A N 1
ATOM 1621 C CA . SER A 1 210 ? -11.417 -2.533 8.279 1.00 84.81 210 SER A CA 1
ATOM 1622 C C . SER A 1 210 ? -10.089 -2.838 7.587 1.00 84.81 210 SER A C 1
ATOM 1624 O O . SER A 1 210 ? -9.979 -3.840 6.893 1.00 84.81 210 SER A O 1
ATOM 1626 N N . ASP A 1 211 ? -9.091 -1.978 7.789 1.00 91.94 211 ASP A N 1
ATOM 1627 C CA . ASP A 1 211 ? -7.808 -2.018 7.079 1.00 91.94 211 ASP A CA 1
ATOM 1628 C C . ASP A 1 211 ? -6.640 -2.458 7.967 1.00 91.94 211 ASP A C 1
ATOM 1630 O O . ASP A 1 211 ? -5.583 -2.799 7.452 1.00 91.94 211 ASP A O 1
ATOM 1634 N N . LEU A 1 212 ? -6.812 -2.456 9.290 1.00 96.25 212 LEU A N 1
ATOM 1635 C CA . LEU A 1 212 ? -5.719 -2.660 10.235 1.00 96.25 212 LEU A CA 1
ATOM 1636 C C . LEU A 1 212 ? -6.183 -3.418 11.481 1.00 96.25 212 LEU A C 1
ATOM 1638 O O . LEU A 1 212 ? -7.229 -3.116 12.055 1.00 96.25 212 LEU A O 1
ATOM 1642 N N . ALA A 1 213 ? -5.353 -4.345 11.940 1.00 94.81 213 ALA A N 1
ATOM 1643 C CA . ALA A 1 213 ? -5.364 -4.900 13.282 1.00 94.81 213 ALA A CA 1
ATOM 1644 C C . ALA A 1 213 ? -4.010 -4.593 13.941 1.00 94.81 213 ALA A C 1
ATOM 1646 O O . ALA A 1 213 ? -2.987 -5.090 13.486 1.00 94.81 213 ALA A O 1
ATOM 1647 N N . LEU A 1 214 ? -4.002 -3.764 14.984 1.00 95.38 214 LEU A N 1
ATOM 1648 C CA . LEU A 1 214 ? -2.785 -3.314 15.667 1.00 95.38 214 LEU A CA 1
ATOM 1649 C C . LEU A 1 214 ? -2.630 -4.034 17.003 1.00 95.38 214 LEU A C 1
ATOM 1651 O O . LEU A 1 214 ? -3.576 -4.073 17.797 1.00 95.38 214 LEU A O 1
ATOM 1655 N N . TYR A 1 215 ? -1.439 -4.551 17.263 1.00 95.62 215 TYR A N 1
ATOM 1656 C CA . TYR A 1 215 ? -1.093 -5.344 18.431 1.00 95.62 215 TYR A CA 1
ATOM 1657 C C . TYR A 1 215 ? 0.163 -4.797 19.092 1.00 95.62 215 TYR A C 1
ATOM 1659 O O . TYR A 1 215 ? 1.153 -4.561 18.411 1.00 95.62 215 TYR A O 1
ATOM 1667 N N . TYR A 1 216 ? 0.125 -4.640 20.413 1.00 94.44 216 TYR A N 1
ATOM 1668 C CA . TYR A 1 216 ? 1.275 -4.236 21.223 1.00 94.44 216 TYR A CA 1
ATOM 1669 C C . TYR A 1 216 ? 1.632 -5.341 22.210 1.00 94.44 216 TYR A C 1
ATOM 1671 O O . TYR A 1 216 ? 0.735 -6.026 22.717 1.00 94.44 216 TYR A O 1
ATOM 1679 N N . ASP A 1 217 ? 2.911 -5.467 22.546 1.00 92.31 217 ASP A N 1
ATOM 1680 C CA . ASP A 1 217 ? 3.284 -6.053 23.833 1.00 92.31 217 ASP A CA 1
ATOM 1681 C C . ASP A 1 217 ? 3.048 -5.054 24.992 1.00 92.31 217 ASP A C 1
ATOM 1683 O O . ASP A 1 217 ? 2.455 -3.986 24.815 1.00 92.31 217 ASP A O 1
ATOM 1687 N N . SER A 1 218 ? 3.426 -5.420 26.218 1.00 89.06 218 SER A N 1
ATOM 1688 C CA . SER A 1 218 ? 3.209 -4.573 27.400 1.00 89.06 218 SER A CA 1
ATOM 1689 C C . SER A 1 218 ? 4.043 -3.292 27.427 1.00 89.06 218 SER A C 1
ATOM 1691 O O . SER A 1 218 ? 3.727 -2.404 28.219 1.00 89.06 218 SER A O 1
ATOM 1693 N N . ASP A 1 219 ? 5.086 -3.199 26.603 1.00 91.94 219 ASP A N 1
ATOM 1694 C CA . ASP A 1 219 ? 6.148 -2.201 26.747 1.00 91.94 219 ASP A CA 1
ATOM 1695 C C . ASP A 1 219 ? 5.975 -1.031 25.768 1.00 91.94 219 ASP A C 1
ATOM 1697 O O . ASP A 1 219 ? 6.711 -0.043 25.814 1.00 91.94 219 ASP A O 1
ATOM 1701 N N . VAL A 1 220 ? 4.981 -1.109 24.881 1.00 92.69 220 VAL A N 1
ATOM 1702 C CA . VAL A 1 220 ? 4.611 -0.011 23.985 1.00 92.69 220 VAL A CA 1
ATOM 1703 C C . VAL A 1 220 ? 3.663 0.960 24.677 1.00 92.69 220 VAL A C 1
ATOM 1705 O O . VAL A 1 220 ? 2.610 0.582 25.199 1.00 92.69 220 VAL A O 1
ATOM 1708 N N . ASP A 1 221 ? 4.010 2.247 24.622 1.00 87.69 221 ASP A N 1
ATOM 1709 C CA . ASP A 1 221 ? 3.168 3.315 25.146 1.00 87.69 221 ASP A CA 1
ATOM 1710 C C . ASP A 1 221 ? 1.852 3.399 24.355 1.00 87.69 221 ASP A C 1
ATOM 1712 O O . ASP A 1 221 ? 1.821 3.645 23.147 1.00 87.69 221 ASP A O 1
ATOM 1716 N N . ARG A 1 222 ? 0.729 3.207 25.052 1.00 86.56 222 ARG A N 1
ATOM 1717 C CA . ARG A 1 222 ? -0.616 3.212 24.458 1.00 86.56 222 ARG A CA 1
ATOM 1718 C C . ARG A 1 222 ? -1.060 4.594 23.971 1.00 86.56 222 ARG A C 1
ATOM 1720 O O . ARG A 1 222 ? -1.991 4.668 23.173 1.00 86.56 222 ARG A O 1
ATOM 1727 N N . SER A 1 223 ? -0.404 5.676 24.387 1.00 82.00 223 SER A N 1
ATOM 1728 C CA . SER A 1 223 ? -0.662 7.019 23.853 1.00 82.00 223 SER A CA 1
ATOM 1729 C C . SER A 1 223 ? -0.327 7.141 22.360 1.00 82.00 223 SER A C 1
ATOM 1731 O O . SER A 1 223 ? -0.897 7.989 21.682 1.00 82.00 223 SER A O 1
ATOM 1733 N N . THR A 1 224 ? 0.508 6.245 21.820 1.00 87.56 224 THR A N 1
ATOM 1734 C CA . THR A 1 224 ? 0.885 6.201 20.394 1.00 87.56 224 THR A CA 1
ATOM 1735 C C . THR A 1 224 ? -0.220 5.658 19.476 1.00 87.56 224 THR A C 1
ATOM 1737 O O . THR A 1 224 ? -0.173 5.860 18.260 1.00 87.56 224 THR A O 1
ATOM 1740 N N . ILE A 1 225 ? -1.242 4.985 20.032 1.00 85.56 225 ILE A N 1
ATOM 1741 C CA . ILE A 1 225 ? -2.282 4.279 19.262 1.00 85.56 225 ILE A CA 1
ATOM 1742 C C . ILE A 1 225 ? -2.974 5.184 18.228 1.00 85.56 225 ILE A C 1
ATOM 1744 O O . ILE A 1 225 ? -3.098 4.744 17.081 1.00 85.56 225 ILE A O 1
ATOM 1748 N N . PRO A 1 226 ? -3.445 6.410 18.550 1.00 83.00 226 PRO A N 1
ATOM 1749 C CA . PRO A 1 226 ? -4.168 7.236 17.581 1.00 83.00 226 PRO A CA 1
ATOM 1750 C C . PRO A 1 226 ? -3.329 7.573 16.346 1.00 83.00 226 PRO A C 1
ATOM 1752 O O . PRO A 1 226 ? -3.822 7.464 15.223 1.00 83.00 226 PRO A O 1
ATOM 1755 N N . TYR A 1 227 ? -2.057 7.917 16.550 1.00 88.94 227 TYR A N 1
ATOM 1756 C CA . TYR A 1 227 ? -1.119 8.245 15.480 1.00 88.94 227 TYR A CA 1
ATOM 1757 C C . TYR A 1 227 ? -0.807 7.017 14.610 1.00 88.94 227 TYR A C 1
ATOM 1759 O O . TYR A 1 227 ? -1.044 7.035 13.399 1.00 88.94 227 TYR A O 1
ATOM 1767 N N . ILE A 1 228 ? -0.374 5.915 15.231 1.00 93.94 228 ILE A N 1
ATOM 1768 C CA . ILE A 1 228 ? 0.044 4.696 14.522 1.00 93.94 228 ILE A CA 1
ATOM 1769 C C . ILE A 1 228 ? -1.128 4.063 13.771 1.00 93.94 228 ILE A C 1
ATOM 1771 O O . ILE A 1 228 ? -1.012 3.718 12.593 1.00 93.94 228 ILE A O 1
ATOM 1775 N N . SER A 1 229 ? -2.287 3.939 14.424 1.00 92.62 229 SER A N 1
ATOM 1776 C CA . SER A 1 229 ? -3.464 3.335 13.793 1.00 92.62 229 SER A CA 1
ATOM 1777 C C . SER A 1 229 ? -3.971 4.152 12.608 1.00 92.62 229 SER A C 1
ATOM 1779 O O . SER A 1 229 ? -4.362 3.566 11.593 1.00 92.62 229 SER A O 1
ATOM 1781 N N . LYS A 1 230 ? -3.922 5.490 12.694 1.00 90.31 230 LYS A N 1
ATOM 1782 C CA . LYS A 1 230 ? -4.246 6.372 11.573 1.00 90.31 230 LYS A CA 1
ATOM 1783 C C . LYS A 1 230 ? -3.268 6.165 10.419 1.00 90.31 230 LYS A C 1
ATOM 1785 O O . LYS A 1 230 ? -3.718 5.864 9.313 1.00 90.31 230 LYS A O 1
ATOM 1790 N N . TYR A 1 231 ? -1.966 6.295 10.681 1.00 97.38 231 TYR A N 1
ATOM 1791 C CA . TYR A 1 231 ? -0.925 6.178 9.661 1.00 97.38 231 TYR A CA 1
ATOM 1792 C C . TYR A 1 231 ? -1.018 4.847 8.910 1.00 97.38 231 TYR A C 1
ATOM 1794 O O . TYR A 1 231 ? -1.170 4.830 7.690 1.00 97.38 231 TYR A O 1
ATOM 1802 N N . LEU A 1 232 ? -1.014 3.727 9.638 1.00 98.50 232 LEU A N 1
ATOM 1803 C CA . LEU A 1 232 ? -0.997 2.394 9.036 1.00 98.50 232 LEU A CA 1
ATOM 1804 C C . LEU A 1 232 ? -2.290 2.066 8.287 1.00 98.50 232 LEU A C 1
ATOM 1806 O O . LEU A 1 232 ? -2.247 1.412 7.247 1.00 98.50 232 LEU A O 1
ATOM 1810 N N . SER A 1 233 ? -3.440 2.542 8.772 1.00 95.56 233 SER A N 1
ATOM 1811 C CA . SER A 1 233 ? -4.702 2.373 8.045 1.00 95.56 233 SER A CA 1
ATOM 1812 C C . SER A 1 233 ? -4.688 3.131 6.716 1.00 95.56 233 SER A C 1
ATOM 1814 O O . SER A 1 233 ? -5.124 2.598 5.696 1.00 95.56 233 SER A O 1
ATOM 1816 N N . ASP A 1 234 ? -4.185 4.368 6.711 1.00 95.31 234 ASP A N 1
ATOM 1817 C CA . ASP A 1 234 ? -4.081 5.188 5.502 1.00 95.31 234 ASP A CA 1
ATOM 1818 C C . ASP A 1 234 ? -3.047 4.602 4.522 1.00 95.31 234 ASP A C 1
ATOM 1820 O O . ASP A 1 234 ? -3.336 4.460 3.328 1.00 95.31 234 ASP A O 1
ATOM 1824 N N . ALA A 1 235 ? -1.895 4.162 5.033 1.00 98.56 235 ALA A N 1
ATOM 1825 C CA . ALA A 1 235 ? -0.852 3.499 4.259 1.00 98.56 235 ALA A CA 1
ATOM 1826 C C . ALA A 1 235 ? -1.348 2.204 3.603 1.00 98.56 235 ALA A C 1
ATOM 1828 O O . ALA A 1 235 ? -1.166 1.993 2.403 1.00 98.56 235 ALA A O 1
ATOM 1829 N N . TRP A 1 236 ? -2.051 1.355 4.353 1.00 98.44 236 TRP A N 1
ATOM 1830 C CA . TRP A 1 236 ? -2.562 0.099 3.813 1.00 98.44 236 TRP A CA 1
ATOM 1831 C C . TRP A 1 236 ? -3.661 0.310 2.762 1.00 98.44 236 TRP A C 1
ATOM 1833 O O . TRP A 1 236 ? -3.704 -0.391 1.749 1.00 98.44 236 TRP A O 1
ATOM 1843 N N . ARG A 1 237 ? -4.517 1.329 2.925 1.00 97.50 237 ARG A N 1
ATOM 1844 C CA . ARG A 1 237 ? -5.473 1.732 1.875 1.00 97.50 237 ARG A CA 1
ATOM 1845 C C . ARG A 1 237 ? -4.768 2.202 0.609 1.00 97.50 237 ARG A C 1
ATOM 1847 O O . ARG A 1 237 ? -5.205 1.844 -0.485 1.00 97.50 237 ARG A O 1
ATOM 1854 N N . TYR A 1 238 ? -3.699 2.990 0.744 1.00 97.94 238 TYR A N 1
ATOM 1855 C CA . TYR A 1 238 ? -2.878 3.415 -0.390 1.00 97.94 238 TYR A CA 1
ATOM 1856 C C . TYR A 1 238 ? -2.309 2.205 -1.136 1.00 97.94 238 TYR A C 1
ATOM 1858 O O . TYR A 1 238 ? -2.462 2.102 -2.356 1.00 97.94 238 TYR A O 1
ATOM 1866 N N . VAL A 1 239 ? -1.729 1.260 -0.393 1.00 98.44 239 VAL A N 1
ATOM 1867 C CA . VAL A 1 239 ? -1.168 0.020 -0.935 1.00 98.44 239 VAL A CA 1
ATOM 1868 C C . VAL A 1 239 ? -2.222 -0.781 -1.692 1.00 98.44 239 VAL A C 1
ATOM 1870 O O . VAL A 1 239 ? -2.043 -1.041 -2.881 1.00 98.44 239 VAL A O 1
ATOM 1873 N N . LYS A 1 240 ? -3.362 -1.093 -1.063 1.00 96.31 240 LYS A N 1
ATOM 1874 C CA . LYS A 1 240 ? -4.435 -1.868 -1.706 1.00 96.31 240 LYS A CA 1
ATOM 1875 C C . LYS A 1 240 ? -4.971 -1.199 -2.974 1.00 96.31 240 LYS A C 1
ATOM 1877 O O . LYS A 1 240 ? -5.232 -1.865 -3.974 1.00 96.31 240 LYS A O 1
ATOM 1882 N N . ARG A 1 241 ? -5.119 0.130 -2.955 1.00 95.81 241 ARG A N 1
ATOM 1883 C CA . ARG A 1 241 ? -5.617 0.903 -4.103 1.00 95.81 241 ARG A CA 1
ATOM 1884 C C . ARG A 1 241 ? -4.679 0.826 -5.309 1.00 95.81 241 ARG A C 1
ATOM 1886 O O . ARG A 1 241 ? -5.160 0.760 -6.437 1.00 95.81 241 ARG A O 1
ATOM 1893 N N . ASN A 1 242 ? -3.370 0.857 -5.076 1.00 94.19 242 ASN A N 1
ATOM 1894 C CA . ASN A 1 242 ? -2.374 0.997 -6.138 1.00 94.19 242 ASN A CA 1
ATOM 1895 C C . ASN A 1 242 ? -1.775 -0.346 -6.589 1.00 94.19 242 ASN A C 1
ATOM 1897 O O . ASN A 1 242 ? -1.561 -0.553 -7.783 1.00 94.19 242 ASN A O 1
ATOM 1901 N N . TYR A 1 243 ? -1.551 -1.270 -5.654 1.00 96.69 243 TYR A N 1
ATOM 1902 C CA . TYR A 1 243 ? -0.798 -2.515 -5.862 1.00 96.69 243 TYR A CA 1
ATOM 1903 C C . TYR A 1 243 ? -1.677 -3.782 -5.870 1.00 96.69 243 TYR A C 1
ATOM 1905 O O . TYR A 1 243 ? -1.195 -4.892 -6.110 1.00 96.69 243 TYR A O 1
ATOM 1913 N N . GLY A 1 244 ? -2.992 -3.622 -5.686 1.00 92.94 244 GLY A N 1
ATOM 1914 C CA . GLY A 1 244 ? -3.982 -4.692 -5.796 1.00 92.94 244 GLY A CA 1
ATOM 1915 C C . GLY A 1 244 ? -4.389 -5.309 -4.456 1.00 92.94 244 GLY A C 1
ATOM 1916 O O . GLY A 1 244 ? -4.203 -4.729 -3.393 1.00 92.94 244 GLY A O 1
ATOM 1917 N N . SER A 1 245 ? -5.014 -6.487 -4.515 1.00 91.81 245 SER A N 1
ATOM 1918 C CA . SER A 1 245 ? -5.476 -7.213 -3.326 1.00 91.81 245 SER A CA 1
ATOM 1919 C C . SER A 1 245 ? -4.361 -8.076 -2.730 1.00 91.81 245 SER A C 1
ATOM 1921 O O . SER A 1 245 ? -3.598 -8.705 -3.463 1.00 91.81 245 SER A O 1
ATOM 1923 N N . PHE A 1 246 ? -4.322 -8.136 -1.398 1.00 94.62 246 PHE A N 1
ATOM 1924 C CA . PHE A 1 246 ? -3.335 -8.865 -0.598 1.00 94.62 246 PHE A CA 1
ATOM 1925 C C . PHE A 1 246 ? -3.988 -10.022 0.169 1.00 94.62 246 PHE A C 1
ATOM 1927 O O . PHE A 1 246 ? -3.754 -10.214 1.358 1.00 94.62 246 PHE A O 1
ATOM 1934 N N . GLY A 1 247 ? -4.835 -10.786 -0.517 1.00 90.88 247 GLY A N 1
ATOM 1935 C CA . GLY A 1 247 ? -5.533 -11.929 0.060 1.00 90.88 247 GLY A CA 1
ATOM 1936 C C . GLY A 1 247 ? -6.961 -11.613 0.521 1.00 90.88 247 GLY A C 1
ATOM 1937 O O . GLY A 1 247 ? -7.465 -10.510 0.305 1.00 90.88 247 GLY A O 1
ATOM 1938 N N . PRO A 1 248 ? -7.650 -12.614 1.097 1.00 88.81 248 PRO A N 1
ATOM 1939 C CA . PRO A 1 248 ? -9.068 -12.515 1.444 1.00 88.81 248 PRO A CA 1
ATOM 1940 C C . PRO A 1 248 ? -9.341 -11.655 2.684 1.00 88.81 248 PRO A C 1
ATOM 1942 O O . PRO A 1 248 ? -10.436 -11.111 2.808 1.00 88.81 248 PRO A O 1
ATOM 1945 N N . ASP A 1 249 ? -8.377 -11.537 3.602 1.00 90.94 249 ASP A N 1
ATOM 1946 C CA . ASP A 1 249 ? -8.454 -10.566 4.693 1.00 90.94 249 ASP A CA 1
ATOM 1947 C C . ASP A 1 249 ? -7.847 -9.247 4.224 1.00 90.94 249 ASP A C 1
ATOM 1949 O O . ASP A 1 249 ? -6.680 -9.171 3.842 1.00 90.94 249 ASP A O 1
ATOM 1953 N N . GLU A 1 250 ? -8.649 -8.191 4.253 1.00 91.31 250 GLU A N 1
ATOM 1954 C CA . GLU A 1 250 ? -8.249 -6.877 3.764 1.00 91.31 250 GLU A CA 1
ATOM 1955 C C . GLU A 1 250 ? -7.358 -6.100 4.741 1.00 91.31 250 GLU A C 1
ATOM 1957 O O . GLU A 1 250 ? -7.013 -4.944 4.460 1.00 91.31 250 GLU A O 1
ATOM 1962 N N . ARG A 1 251 ? -7.003 -6.696 5.884 1.00 95.19 251 ARG A N 1
ATOM 1963 C CA . ARG A 1 251 ? -6.246 -6.046 6.955 1.00 95.19 251 ARG A CA 1
ATOM 1964 C C . ARG A 1 251 ? -4.745 -6.266 6.860 1.00 95.19 251 ARG A C 1
ATOM 1966 O O . ARG A 1 251 ? -4.269 -7.362 6.569 1.00 95.19 251 ARG A O 1
ATOM 1973 N N . LEU A 1 252 ? -4.022 -5.219 7.234 1.00 98.31 252 LEU A N 1
ATOM 1974 C CA . LEU A 1 252 ? -2.670 -5.310 7.756 1.00 98.31 252 LEU A CA 1
ATOM 1975 C C . LEU A 1 252 ? -2.728 -5.714 9.234 1.00 98.31 252 LEU A C 1
ATOM 1977 O O . LEU A 1 252 ? -3.537 -5.181 9.993 1.00 98.31 252 LEU A O 1
ATOM 1981 N N . TYR A 1 253 ? -1.872 -6.632 9.652 1.00 97.81 253 TYR A N 1
ATOM 1982 C CA . TYR A 1 253 ? -1.661 -7.002 11.045 1.00 97.81 253 TYR A CA 1
ATOM 1983 C C . TYR A 1 253 ? -0.340 -6.398 11.496 1.00 97.81 253 TYR A C 1
ATOM 1985 O O . TYR A 1 253 ? 0.722 -6.854 11.098 1.00 97.81 253 TYR A O 1
ATOM 1993 N N . ALA A 1 254 ? -0.403 -5.339 12.288 1.00 98.00 254 ALA A N 1
ATOM 1994 C CA . ALA A 1 254 ? 0.788 -4.623 12.706 1.00 98.00 254 ALA A CA 1
ATOM 1995 C C . ALA A 1 254 ? 1.088 -4.902 14.175 1.00 98.00 254 ALA A C 1
ATOM 1997 O O . ALA A 1 254 ? 0.195 -4.807 15.020 1.00 98.00 254 ALA A O 1
ATOM 1998 N N . ILE A 1 255 ? 2.334 -5.250 14.458 1.00 97.38 255 ILE A N 1
ATOM 1999 C CA . ILE A 1 255 ? 2.842 -5.638 15.766 1.00 97.38 255 ILE A CA 1
ATOM 2000 C C . ILE A 1 255 ? 3.950 -4.660 16.134 1.00 97.38 255 ILE A C 1
ATOM 2002 O O . ILE A 1 255 ? 4.809 -4.353 15.311 1.00 97.38 255 ILE A O 1
ATOM 2006 N N . PHE A 1 256 ? 3.883 -4.118 17.344 1.00 96.94 256 PHE A N 1
ATOM 2007 C CA . PHE A 1 256 ? 4.865 -3.168 17.850 1.00 96.94 256 PHE A CA 1
ATOM 2008 C C . PHE A 1 256 ? 5.375 -3.624 19.218 1.00 96.94 256 PHE A C 1
ATOM 2010 O O . PHE A 1 256 ? 4.599 -4.055 20.079 1.00 96.94 256 PHE A O 1
ATOM 2017 N N . HIS A 1 257 ? 6.677 -3.443 19.410 1.00 95.31 257 HIS A N 1
ATOM 2018 C CA . HIS A 1 257 ? 7.429 -3.619 20.648 1.00 95.31 257 HIS A CA 1
ATOM 2019 C C . HIS A 1 257 ? 8.279 -2.376 20.916 1.00 95.31 257 HIS A C 1
ATOM 2021 O O . HIS A 1 257 ? 8.581 -1.629 19.989 1.00 95.31 257 HIS A O 1
ATOM 2027 N N . THR A 1 258 ? 8.725 -2.160 22.153 1.00 93.81 258 THR A N 1
ATOM 2028 C CA . THR A 1 258 ? 9.665 -1.073 22.477 1.00 93.81 258 THR A CA 1
ATOM 2029 C C . THR A 1 258 ? 10.986 -1.640 22.975 1.00 93.81 258 THR A C 1
ATOM 2031 O O . THR A 1 258 ? 11.010 -2.341 23.985 1.00 93.81 258 THR A O 1
ATOM 2034 N N . GLY A 1 259 ? 12.096 -1.305 22.307 1.00 90.38 259 GLY A N 1
ATOM 2035 C CA . GLY A 1 259 ? 13.439 -1.691 22.747 1.00 90.38 259 GLY A CA 1
ATOM 2036 C C . GLY A 1 259 ? 13.712 -3.199 22.700 1.00 90.38 259 GLY A C 1
ATOM 2037 O O . GLY A 1 259 ? 14.550 -3.691 23.457 1.00 90.38 259 GLY A O 1
ATOM 2038 N N . LYS A 1 260 ? 13.008 -3.940 21.834 1.00 88.56 260 LYS A N 1
ATOM 2039 C CA . LYS A 1 260 ? 13.162 -5.394 21.633 1.00 88.56 260 LYS A CA 1
ATOM 2040 C C . LYS A 1 260 ? 13.352 -5.702 20.152 1.00 88.56 260 LYS A C 1
ATOM 2042 O O . LYS A 1 260 ? 13.135 -4.828 19.333 1.00 88.56 260 LYS A O 1
ATOM 2047 N N . TYR A 1 261 ? 13.766 -6.926 19.818 1.00 84.00 261 TYR A N 1
ATOM 2048 C CA . TYR A 1 261 ? 13.723 -7.474 18.449 1.00 84.00 261 TYR A CA 1
ATOM 2049 C C . TYR A 1 261 ? 14.142 -6.472 17.356 1.00 84.00 261 TYR A C 1
ATOM 2051 O O . TYR A 1 261 ? 13.333 -6.060 16.535 1.00 84.00 261 TYR A O 1
ATOM 2059 N N . GLY A 1 262 ? 15.394 -6.001 17.422 1.00 79.56 262 GLY A N 1
ATOM 2060 C CA . GLY A 1 262 ? 15.850 -4.829 16.667 1.00 79.56 262 GLY A CA 1
ATOM 2061 C C . GLY A 1 262 ? 15.499 -4.856 15.174 1.00 79.56 262 GLY A C 1
ATOM 2062 O O . GLY A 1 262 ? 15.689 -5.870 14.509 1.00 79.56 262 GLY A O 1
ATOM 2063 N N . GLY A 1 263 ? 15.046 -3.710 14.657 1.00 87.19 263 GLY A N 1
ATOM 2064 C CA . GLY A 1 263 ? 14.565 -3.565 13.281 1.00 87.19 263 GLY A CA 1
ATOM 2065 C C . GLY A 1 263 ? 13.066 -3.838 13.153 1.00 87.19 263 GLY A C 1
ATOM 2066 O O . GLY A 1 263 ? 12.303 -3.591 14.092 1.00 87.19 263 GLY A O 1
ATOM 2067 N N . GLY A 1 264 ? 12.666 -4.302 11.973 1.00 90.75 264 GLY A N 1
ATOM 2068 C CA . GLY A 1 264 ? 11.341 -4.832 11.695 1.00 90.75 264 GLY A CA 1
ATOM 2069 C C . GLY A 1 264 ? 11.447 -6.154 10.936 1.00 90.75 264 GLY A C 1
ATOM 2070 O O . GLY A 1 264 ? 12.524 -6.526 10.464 1.00 90.75 264 GLY A O 1
ATOM 2071 N N . HIS A 1 265 ? 10.343 -6.892 10.858 1.00 91.88 265 HIS A N 1
ATOM 2072 C CA . HIS A 1 265 ? 10.210 -7.987 9.906 1.00 91.88 265 HIS A CA 1
ATOM 2073 C C . HIS A 1 265 ? 8.802 -8.052 9.304 1.00 91.88 265 HIS A C 1
ATOM 2075 O O . HIS A 1 265 ? 7.822 -7.660 9.958 1.00 91.88 265 HIS A O 1
ATOM 2081 N N . PRO A 1 266 ? 8.672 -8.569 8.071 1.00 94.75 266 PRO A N 1
ATOM 2082 C CA . PRO A 1 266 ? 7.396 -8.688 7.403 1.00 94.75 266 PRO A CA 1
ATOM 2083 C C . PRO A 1 266 ? 6.967 -10.154 7.263 1.00 94.75 266 PRO A C 1
ATOM 2085 O O . PRO A 1 266 ? 7.760 -11.088 7.118 1.00 94.75 266 PRO A O 1
ATOM 2088 N N . SER A 1 267 ? 5.662 -10.355 7.151 1.00 93.94 267 SER A N 1
ATOM 2089 C CA . SER A 1 267 ? 5.091 -11.571 6.589 1.00 93.94 267 SER A CA 1
ATOM 2090 C C . SER A 1 267 ? 3.893 -11.245 5.718 1.00 93.94 267 SER A C 1
ATOM 2092 O O . SER A 1 267 ? 3.293 -10.178 5.806 1.00 93.94 267 SER A O 1
ATOM 2094 N N . TYR A 1 268 ? 3.528 -12.170 4.846 1.00 92.38 268 TYR A N 1
ATOM 2095 C CA . TYR A 1 268 ? 2.454 -11.973 3.883 1.00 92.38 268 TYR A CA 1
ATOM 2096 C C . TYR A 1 268 ? 1.517 -13.175 3.890 1.00 92.38 268 TYR A C 1
ATOM 2098 O O . TYR A 1 268 ? 1.894 -14.278 4.287 1.00 92.38 268 TYR A O 1
ATOM 2106 N N . TYR A 1 269 ? 0.285 -12.972 3.424 1.00 91.69 269 TYR A N 1
ATOM 2107 C CA . TYR A 1 269 ? -0.837 -13.897 3.629 1.00 91.69 269 TYR A CA 1
ATOM 2108 C C . TYR A 1 269 ? -0.678 -15.325 3.063 1.00 91.69 269 TYR A C 1
ATOM 2110 O O . TYR A 1 269 ? -1.511 -16.185 3.329 1.00 91.69 269 TYR A O 1
ATOM 2118 N N . TYR A 1 270 ? 0.378 -15.614 2.299 1.00 89.25 270 TYR A N 1
ATOM 2119 C CA . TYR A 1 270 ? 0.721 -16.981 1.886 1.00 89.25 270 TYR A CA 1
ATOM 2120 C C . TYR A 1 270 ? 1.514 -17.761 2.947 1.00 89.25 270 TYR A C 1
ATOM 2122 O O . TYR A 1 270 ? 1.696 -18.971 2.803 1.00 89.25 270 TYR A O 1
ATOM 2130 N N . SER A 1 271 ? 2.020 -17.091 3.985 1.00 86.75 271 SER A N 1
ATOM 2131 C CA . SER A 1 271 ? 2.915 -17.684 4.973 1.00 86.75 271 SER A CA 1
ATOM 2132 C C . SER A 1 271 ? 2.160 -18.293 6.153 1.00 86.75 271 SER A C 1
ATOM 2134 O O . SER A 1 271 ? 1.503 -17.594 6.925 1.00 86.75 271 SER A O 1
ATOM 2136 N N . ALA A 1 272 ? 2.323 -19.602 6.345 1.00 88.38 272 ALA A N 1
ATOM 2137 C CA . ALA A 1 272 ? 1.777 -20.308 7.501 1.00 88.38 272 ALA A CA 1
ATOM 2138 C C . ALA A 1 272 ? 2.448 -19.894 8.823 1.00 88.38 272 ALA A C 1
ATOM 2140 O O . ALA A 1 272 ? 1.811 -19.973 9.867 1.00 88.38 272 ALA A O 1
ATOM 2141 N N . SER A 1 273 ? 3.708 -19.433 8.790 1.00 87.69 273 SER A N 1
ATOM 2142 C CA . SER A 1 273 ? 4.441 -19.048 10.008 1.00 87.69 273 SER A CA 1
ATOM 2143 C C . SER A 1 273 ? 3.845 -17.834 10.717 1.00 87.69 273 SER A C 1
ATOM 2145 O O . SER A 1 273 ? 4.136 -17.613 11.882 1.00 87.69 273 SER A O 1
ATOM 2147 N N . HIS A 1 274 ? 3.012 -17.063 10.017 1.00 90.88 274 HIS A N 1
ATOM 2148 C CA . HIS A 1 274 ? 2.335 -15.878 10.539 1.00 90.88 274 HIS A CA 1
ATOM 2149 C C . HIS A 1 274 ? 0.824 -15.982 10.321 1.00 90.88 274 HIS A C 1
ATOM 2151 O O . HIS A 1 274 ? 0.144 -15.004 10.008 1.00 90.88 274 HIS A O 1
ATOM 2157 N N . ASP A 1 275 ? 0.297 -17.203 10.437 1.00 91.94 275 ASP A N 1
ATOM 2158 C CA . ASP A 1 275 ? -1.139 -17.486 10.437 1.00 91.94 275 ASP A CA 1
ATOM 2159 C C . ASP A 1 275 ? -1.871 -17.013 9.167 1.00 91.94 275 ASP A C 1
ATOM 2161 O O . ASP A 1 275 ? -3.056 -16.667 9.214 1.00 91.94 275 ASP A O 1
ATOM 2165 N N . PHE A 1 276 ? -1.165 -16.996 8.027 1.00 92.31 276 PHE A N 1
ATOM 2166 C CA . PHE A 1 276 ? -1.661 -16.526 6.729 1.00 92.31 276 PHE A CA 1
ATOM 2167 C C . PHE A 1 276 ? -2.138 -15.064 6.757 1.00 92.31 276 PHE A C 1
ATOM 2169 O O . PHE A 1 276 ? -3.132 -14.701 6.124 1.00 92.31 276 PHE A O 1
ATOM 2176 N N . LYS A 1 277 ? -1.418 -14.208 7.495 1.00 94.88 277 LYS A N 1
ATOM 2177 C CA . LYS A 1 277 ? -1.699 -12.771 7.639 1.00 94.88 277 LYS A CA 1
ATOM 2178 C C . LYS A 1 277 ? -0.638 -11.918 6.953 1.00 94.88 277 LYS A C 1
ATOM 2180 O O . LYS A 1 277 ? 0.522 -12.303 6.859 1.00 94.88 277 LYS A O 1
ATOM 2185 N N . ASN A 1 278 ? -1.042 -10.732 6.502 1.00 97.06 278 ASN A N 1
ATOM 2186 C CA . ASN A 1 278 ? -0.106 -9.670 6.136 1.00 97.06 278 ASN A CA 1
ATOM 2187 C C . ASN A 1 278 ? 0.381 -9.023 7.425 1.00 97.06 278 ASN A C 1
ATOM 2189 O O . ASN A 1 278 ? -0.390 -8.300 8.049 1.00 97.06 278 ASN A O 1
ATOM 2193 N N . VAL A 1 279 ? 1.601 -9.337 7.844 1.00 97.44 279 VAL A N 1
ATOM 2194 C CA . VAL A 1 279 ? 2.166 -8.930 9.129 1.00 97.44 279 VAL A CA 1
ATOM 2195 C C . VAL A 1 279 ? 3.306 -7.954 8.918 1.00 97.44 279 VAL A C 1
ATOM 2197 O O . VAL A 1 279 ? 4.161 -8.185 8.072 1.00 97.44 279 VAL A O 1
ATOM 2200 N N . ILE A 1 280 ? 3.330 -6.897 9.718 1.00 97.75 280 ILE A N 1
ATOM 2201 C CA . ILE A 1 280 ? 4.554 -6.155 10.006 1.00 97.75 280 ILE A CA 1
ATOM 2202 C C . ILE A 1 280 ? 4.795 -6.234 11.507 1.00 97.75 280 ILE A C 1
ATOM 2204 O O . ILE A 1 280 ? 3.855 -6.077 12.285 1.00 97.75 280 ILE A O 1
ATOM 2208 N N . ASP A 1 281 ? 6.029 -6.472 11.909 1.00 95.69 281 ASP A N 1
ATOM 2209 C CA . ASP A 1 281 ? 6.424 -6.619 13.307 1.00 95.69 281 ASP A CA 1
ATOM 2210 C C . ASP A 1 281 ? 7.663 -5.758 13.554 1.00 95.69 281 ASP A C 1
ATOM 2212 O O . ASP A 1 281 ? 8.591 -5.763 12.752 1.00 95.69 281 ASP A O 1
ATOM 2216 N N . GLN A 1 282 ? 7.606 -4.913 14.580 1.00 94.81 282 GLN A N 1
ATOM 2217 C CA . GLN A 1 282 ? 8.460 -3.741 14.741 1.00 94.81 282 GLN A CA 1
ATOM 2218 C C . GLN A 1 282 ? 9.043 -3.689 16.148 1.00 94.81 282 GLN A C 1
ATOM 2220 O O . GLN A 1 282 ? 8.302 -3.619 17.129 1.00 94.81 282 GLN A O 1
ATOM 2225 N N . GLY A 1 283 ? 10.370 -3.644 16.255 1.00 91.56 283 GLY A N 1
ATOM 2226 C CA . GLY A 1 283 ? 11.063 -3.756 17.537 1.00 91.56 283 GLY A CA 1
ATOM 2227 C C . GLY A 1 283 ? 11.594 -2.463 18.167 1.00 91.56 283 GLY A C 1
ATOM 2228 O O . GLY A 1 283 ? 11.719 -2.365 19.391 1.00 91.56 283 GLY A O 1
ATOM 2229 N N . ALA A 1 284 ? 11.937 -1.470 17.339 1.00 86.94 284 ALA A N 1
ATOM 2230 C CA . ALA A 1 284 ? 12.765 -0.335 17.757 1.00 86.94 284 ALA A CA 1
ATOM 2231 C C . ALA A 1 284 ? 12.164 0.490 18.918 1.00 86.94 284 ALA A C 1
ATOM 2233 O O . ALA A 1 284 ? 12.756 0.540 19.998 1.00 86.94 284 ALA A O 1
ATOM 2234 N N . GLY A 1 285 ? 10.987 1.096 18.728 1.00 87.25 285 GLY A N 1
ATOM 2235 C CA . GLY A 1 285 ? 10.324 1.965 19.712 1.00 87.25 285 GLY A CA 1
ATOM 2236 C C . GLY A 1 285 ? 11.105 3.237 20.063 1.00 87.25 285 GLY A C 1
ATOM 2237 O O . GLY A 1 285 ? 12.247 3.402 19.634 1.00 87.25 285 GLY A O 1
ATOM 2238 N N . PRO A 1 286 ? 10.514 4.183 20.822 1.00 90.31 286 PRO A N 1
ATOM 2239 C CA . PRO A 1 286 ? 9.205 4.156 21.502 1.00 90.31 286 PRO A CA 1
ATOM 2240 C C . PRO A 1 286 ? 7.983 4.647 20.682 1.00 90.31 286 PRO A C 1
ATOM 2242 O O . PRO A 1 286 ? 6.908 4.826 21.242 1.00 90.31 286 PRO A O 1
ATOM 2245 N N . TRP A 1 287 ? 8.112 4.834 19.364 1.00 93.44 287 TRP A N 1
ATOM 2246 C CA . TRP A 1 287 ? 7.004 5.073 18.409 1.00 93.44 287 TRP A CA 1
ATOM 2247 C C . TRP A 1 287 ? 6.110 6.305 18.631 1.00 93.44 287 TRP A C 1
ATOM 2249 O O . TRP A 1 287 ? 4.949 6.323 18.211 1.00 93.44 287 TRP A O 1
ATOM 2259 N N . PHE A 1 288 ? 6.636 7.357 19.253 1.00 91.56 288 PHE A N 1
ATOM 2260 C CA . PHE A 1 288 ? 5.936 8.639 19.325 1.00 91.56 288 PHE A CA 1
ATOM 2261 C C . PHE A 1 288 ? 5.754 9.269 17.932 1.00 91.56 288 PHE A C 1
ATOM 2263 O O . PHE A 1 288 ? 6.356 8.830 16.944 1.00 91.56 288 PHE A O 1
ATOM 2270 N N . GLU A 1 289 ? 4.890 10.284 17.854 1.00 89.94 289 GLU A N 1
ATOM 2271 C CA . GLU A 1 289 ? 4.641 11.080 16.643 1.00 89.94 289 GLU A CA 1
ATOM 2272 C C . GLU A 1 289 ? 5.823 12.023 16.363 1.00 89.94 289 GLU A C 1
ATOM 2274 O O . GLU A 1 289 ? 5.729 13.242 16.478 1.00 89.94 289 GLU A O 1
ATOM 2279 N N . ASP A 1 290 ? 6.954 11.418 16.011 1.00 91.00 290 ASP A N 1
ATOM 2280 C CA . ASP A 1 290 ? 8.205 12.081 15.670 1.00 91.00 290 ASP A CA 1
ATOM 2281 C C . ASP A 1 290 ? 8.592 11.801 14.217 1.00 91.00 290 ASP A C 1
ATOM 2283 O O . ASP A 1 290 ? 8.213 10.781 13.625 1.00 91.00 290 ASP A O 1
ATOM 2287 N N . LEU A 1 291 ? 9.410 12.697 13.661 1.00 91.38 291 LEU A N 1
ATOM 2288 C CA . LEU A 1 291 ? 9.886 12.579 12.290 1.00 91.38 291 LEU A CA 1
ATOM 2289 C C . LEU A 1 291 ? 10.636 11.262 12.055 1.00 91.38 291 LEU A C 1
ATOM 2291 O O . LEU A 1 291 ? 11.622 10.969 12.731 1.00 91.38 291 LEU A O 1
ATOM 2295 N N . GLY A 1 292 ? 10.193 10.490 11.062 1.00 93.50 292 GLY A N 1
ATOM 2296 C CA . GLY A 1 292 ? 10.792 9.200 10.697 1.00 93.50 292 GLY A CA 1
ATOM 2297 C C . GLY A 1 292 ? 10.458 8.023 11.611 1.00 93.50 292 GLY A C 1
ATOM 2298 O O . GLY A 1 292 ? 10.895 6.908 11.337 1.00 93.50 292 GLY A O 1
ATOM 2299 N N . SER A 1 293 ? 9.619 8.219 12.633 1.00 93.69 293 SER A N 1
ATOM 2300 C CA . SER A 1 293 ? 9.119 7.137 13.499 1.00 93.69 293 SER A CA 1
ATOM 2301 C C . SER A 1 293 ? 8.459 6.003 12.693 1.00 93.69 293 SER A C 1
ATOM 2303 O O . SER A 1 293 ? 8.547 4.831 13.055 1.00 93.69 293 SER A O 1
ATOM 2305 N N . MET A 1 294 ? 7.851 6.338 11.548 1.00 95.75 294 MET A N 1
ATOM 2306 C CA . MET A 1 294 ? 7.164 5.393 10.662 1.00 95.75 294 MET A CA 1
ATOM 2307 C C . MET A 1 294 ? 8.037 4.816 9.536 1.00 95.75 294 MET A C 1
ATOM 2309 O O . MET A 1 294 ? 7.518 4.056 8.719 1.00 95.75 294 MET A O 1
ATOM 2313 N N . ASP A 1 295 ? 9.345 5.094 9.493 1.00 96.12 295 ASP A N 1
ATOM 2314 C CA . ASP A 1 295 ? 10.217 4.597 8.416 1.00 96.12 295 ASP A CA 1
ATOM 2315 C C . ASP A 1 295 ? 10.314 3.067 8.404 1.00 96.12 295 ASP A C 1
ATOM 2317 O O . ASP A 1 295 ? 10.132 2.461 7.349 1.00 96.12 295 ASP A O 1
ATOM 2321 N N . ILE A 1 296 ? 10.516 2.432 9.565 1.00 96.06 296 ILE A N 1
ATOM 2322 C CA . ILE A 1 296 ? 10.593 0.962 9.660 1.00 96.06 296 ILE A CA 1
ATOM 2323 C C . ILE A 1 296 ? 9.227 0.312 9.358 1.00 96.06 296 ILE A C 1
ATOM 2325 O O . ILE A 1 296 ? 9.169 -0.540 8.473 1.00 96.06 296 ILE A O 1
ATOM 2329 N N . PRO A 1 297 ? 8.090 0.751 9.943 1.00 97.62 297 PRO A N 1
ATOM 2330 C CA . PRO A 1 297 ? 6.775 0.247 9.535 1.00 97.62 297 PRO A CA 1
ATOM 2331 C C . PRO A 1 297 ? 6.496 0.371 8.032 1.00 97.62 297 PRO A C 1
ATOM 2333 O O . PRO A 1 297 ? 5.926 -0.532 7.422 1.00 97.62 297 PRO A O 1
ATOM 2336 N N . THR A 1 298 ? 6.910 1.480 7.417 1.00 98.38 298 THR A N 1
ATOM 2337 C CA . THR A 1 298 ? 6.755 1.716 5.973 1.00 98.38 298 THR A CA 1
ATOM 2338 C C . THR A 1 298 ? 7.610 0.774 5.142 1.00 98.38 298 THR A C 1
ATOM 2340 O O . THR A 1 298 ? 7.157 0.269 4.113 1.00 98.38 298 THR A O 1
ATOM 2343 N N . HIS A 1 299 ? 8.829 0.523 5.605 1.00 97.62 299 HIS A N 1
ATOM 2344 C CA . HIS A 1 299 ? 9.745 -0.431 5.011 1.00 97.62 299 HIS A CA 1
ATOM 2345 C C . HIS A 1 299 ? 9.162 -1.850 5.021 1.00 97.62 299 HIS A C 1
ATOM 2347 O O . HIS A 1 299 ? 9.110 -2.504 3.983 1.00 97.62 299 HIS A O 1
ATOM 2353 N N . GLU A 1 300 ? 8.611 -2.302 6.147 1.00 97.75 300 GLU A N 1
ATOM 2354 C CA . GLU A 1 300 ? 8.022 -3.645 6.215 1.00 97.75 300 GLU A CA 1
ATOM 2355 C C . GLU A 1 300 ? 6.744 -3.776 5.374 1.00 97.75 300 GLU A C 1
ATOM 2357 O O . GLU A 1 300 ? 6.489 -4.817 4.764 1.00 97.75 300 GLU A O 1
ATOM 2362 N N . ILE A 1 301 ? 5.955 -2.700 5.252 1.00 98.56 301 ILE A N 1
ATOM 2363 C CA . ILE A 1 301 ? 4.832 -2.661 4.303 1.00 98.56 301 ILE A CA 1
ATOM 2364 C C . ILE A 1 301 ? 5.333 -2.862 2.867 1.00 98.56 301 ILE A C 1
ATOM 2366 O O . ILE A 1 301 ? 4.682 -3.572 2.092 1.00 98.56 301 ILE A O 1
ATOM 2370 N N . PHE A 1 302 ? 6.477 -2.272 2.499 1.00 98.19 302 PHE A N 1
ATOM 2371 C CA . PHE A 1 302 ? 7.055 -2.465 1.171 1.00 98.19 302 PHE A CA 1
ATOM 2372 C C . PHE A 1 302 ? 7.375 -3.935 0.897 1.00 98.19 302 PHE A C 1
ATOM 2374 O O . PHE A 1 302 ? 7.058 -4.413 -0.188 1.00 98.19 302 PHE A O 1
ATOM 2381 N N . HIS A 1 303 ? 7.922 -4.685 1.851 1.00 97.25 303 HIS A N 1
ATOM 2382 C CA . HIS A 1 303 ? 8.181 -6.110 1.625 1.00 97.25 303 HIS A CA 1
ATOM 2383 C C . HIS A 1 303 ? 6.910 -6.905 1.322 1.00 97.25 303 HIS A C 1
ATOM 2385 O O . HIS A 1 303 ? 6.920 -7.798 0.475 1.00 97.25 303 HIS A O 1
ATOM 2391 N N . ILE A 1 304 ? 5.776 -6.548 1.929 1.00 97.62 304 ILE A N 1
ATOM 2392 C CA . ILE A 1 304 ? 4.492 -7.164 1.577 1.00 97.62 304 ILE A CA 1
ATOM 2393 C C . ILE A 1 304 ? 4.090 -6.791 0.141 1.00 97.62 304 ILE A C 1
ATOM 2395 O O . ILE A 1 304 ? 3.676 -7.664 -0.627 1.00 97.62 304 ILE A O 1
ATOM 2399 N N . VAL A 1 305 ? 4.250 -5.521 -0.254 1.00 97.81 305 VAL A N 1
ATOM 2400 C CA . VAL A 1 305 ? 4.039 -5.060 -1.641 1.00 97.81 305 VAL A CA 1
ATOM 2401 C C . VAL A 1 305 ? 4.907 -5.868 -2.603 1.00 97.81 305 VAL A C 1
ATOM 2403 O O . VAL A 1 305 ? 4.404 -6.444 -3.567 1.00 97.81 305 VAL A O 1
ATOM 2406 N N . GLU A 1 306 ? 6.193 -5.965 -2.317 1.00 95.56 306 GLU A N 1
ATOM 2407 C CA . GLU A 1 306 ? 7.182 -6.656 -3.127 1.00 95.56 306 GLU A CA 1
ATOM 2408 C C . GLU A 1 306 ? 6.852 -8.144 -3.317 1.00 95.56 306 GLU A C 1
ATOM 2410 O O . GLU A 1 306 ? 6.984 -8.674 -4.421 1.00 95.56 306 GLU A O 1
ATOM 2415 N N . MET A 1 307 ? 6.398 -8.810 -2.252 1.00 93.50 307 MET A N 1
ATOM 2416 C CA . MET A 1 307 ? 6.177 -10.255 -2.243 1.00 93.50 307 MET A CA 1
ATOM 2417 C C . MET A 1 307 ? 4.788 -10.689 -2.717 1.00 93.50 307 MET A C 1
ATOM 2419 O O . MET A 1 307 ? 4.611 -11.873 -3.016 1.00 93.50 307 MET A O 1
ATOM 2423 N N . ALA A 1 308 ? 3.798 -9.788 -2.739 1.00 95.50 308 ALA A N 1
ATOM 2424 C CA . ALA A 1 308 ? 2.399 -10.181 -2.914 1.00 95.50 308 ALA A CA 1
ATOM 2425 C C . ALA A 1 308 ? 1.553 -9.306 -3.857 1.00 95.50 308 ALA A C 1
ATOM 2427 O O . ALA A 1 308 ? 0.394 -9.652 -4.124 1.00 95.50 308 ALA A O 1
ATOM 2428 N N . SER A 1 309 ? 2.102 -8.215 -4.407 1.00 96.06 309 SER A N 1
ATOM 2429 C CA . SER A 1 309 ? 1.371 -7.339 -5.338 1.00 96.06 309 SER A CA 1
ATOM 2430 C C . SER A 1 309 ? 0.759 -8.107 -6.505 1.00 96.06 309 SER A C 1
ATOM 2432 O O . SER A 1 309 ? 1.354 -9.042 -7.046 1.00 96.06 309 SER A O 1
ATOM 2434 N N . PHE A 1 310 ? -0.437 -7.690 -6.925 1.00 94.19 310 PHE A N 1
ATOM 2435 C CA . PHE A 1 310 ? -1.155 -8.281 -8.060 1.00 94.19 310 PHE A CA 1
ATOM 2436 C C . PHE A 1 310 ? -1.288 -9.813 -7.994 1.00 94.19 310 PHE A C 1
ATOM 2438 O O . PHE A 1 310 ? -1.196 -10.495 -9.017 1.00 94.19 310 PHE A O 1
ATOM 2445 N N . ASN A 1 311 ? -1.542 -10.346 -6.792 1.00 89.56 311 ASN A N 1
ATOM 2446 C CA . ASN A 1 311 ? -1.726 -11.777 -6.542 1.00 89.56 311 ASN A CA 1
ATOM 2447 C C . ASN A 1 311 ? -0.497 -12.620 -6.933 1.00 89.56 311 ASN A C 1
ATOM 2449 O O . ASN A 1 311 ? -0.629 -13.692 -7.522 1.00 89.56 311 ASN A O 1
ATOM 2453 N N . THR A 1 312 ? 0.704 -12.118 -6.650 1.00 92.31 312 THR A N 1
ATOM 2454 C CA . THR A 1 312 ? 1.965 -12.854 -6.835 1.00 92.31 312 THR A CA 1
ATOM 2455 C C . THR A 1 312 ? 2.473 -13.417 -5.512 1.00 92.31 312 THR A C 1
ATOM 2457 O O . THR A 1 312 ? 1.886 -13.158 -4.464 1.00 92.31 312 THR A O 1
ATOM 2460 N N . GLN A 1 313 ? 3.500 -14.265 -5.561 1.00 94.19 313 GLN A N 1
ATOM 2461 C CA . GLN A 1 313 ? 4.127 -14.831 -4.372 1.00 94.19 313 GLN A CA 1
ATOM 2462 C C . GLN A 1 313 ? 5.660 -14.775 -4.485 1.00 94.19 313 GLN A C 1
ATOM 2464 O O . GLN A 1 313 ? 6.259 -15.348 -5.400 1.00 94.19 313 GLN A O 1
ATOM 2469 N N . GLY A 1 314 ? 6.288 -14.146 -3.491 1.00 93.00 314 GLY A N 1
ATOM 2470 C CA . GLY A 1 314 ? 7.735 -13.952 -3.396 1.00 93.00 314 GLY A CA 1
ATOM 2471 C C . GLY A 1 314 ? 8.228 -12.729 -4.172 1.00 93.00 314 GLY A C 1
ATOM 2472 O O . GLY A 1 314 ? 7.466 -12.096 -4.894 1.00 93.00 314 GLY A O 1
ATOM 2473 N N . SER A 1 315 ? 9.517 -12.415 -4.032 1.00 94.00 315 SER A N 1
ATOM 2474 C CA . SER A 1 315 ? 10.163 -11.315 -4.752 1.00 94.00 315 SER A CA 1
ATOM 2475 C C . SER A 1 315 ? 11.215 -11.847 -5.728 1.00 94.00 315 SER A C 1
ATOM 2477 O O . SER A 1 315 ? 12.060 -12.648 -5.323 1.00 94.00 315 SER A O 1
ATOM 2479 N N . PRO A 1 316 ? 11.211 -11.403 -6.996 1.00 90.50 316 PRO A N 1
ATOM 2480 C CA . PRO A 1 316 ? 12.275 -11.724 -7.929 1.00 90.50 316 PRO A CA 1
ATOM 2481 C C . PRO A 1 316 ? 13.516 -10.836 -7.740 1.00 90.50 316 PRO A C 1
ATOM 2483 O O . PRO A 1 316 ? 14.558 -11.170 -8.287 1.00 90.50 316 PRO A O 1
ATOM 2486 N N . GLY A 1 317 ? 13.452 -9.717 -7.011 1.00 87.69 317 GLY A N 1
ATOM 2487 C CA . GLY A 1 317 ? 14.592 -8.795 -6.871 1.00 87.69 317 GLY A CA 1
ATOM 2488 C C . GLY A 1 317 ? 15.158 -8.652 -5.459 1.00 87.69 317 GLY A C 1
ATOM 2489 O O . GLY A 1 317 ? 16.243 -8.082 -5.323 1.00 87.69 317 GLY A O 1
ATOM 2490 N N . PHE A 1 318 ? 14.474 -9.192 -4.445 1.00 90.94 318 PHE A N 1
ATOM 2491 C CA . PHE A 1 318 ? 14.911 -9.160 -3.050 1.00 90.94 318 PHE A CA 1
ATOM 2492 C C . PHE A 1 318 ? 16.265 -9.848 -2.861 1.00 90.94 318 PHE A C 1
ATOM 2494 O O . PHE A 1 318 ? 16.543 -10.896 -3.453 1.00 90.94 318 PHE A O 1
ATOM 2501 N N . GLY A 1 319 ? 17.075 -9.288 -1.964 1.00 85.62 319 GLY A N 1
ATOM 2502 C CA . GLY A 1 319 ? 18.354 -9.851 -1.552 1.00 85.62 319 GLY A CA 1
ATOM 2503 C C . GLY A 1 319 ? 19.557 -9.199 -2.229 1.00 85.62 319 GLY A C 1
ATOM 2504 O O . GLY A 1 319 ? 19.449 -8.420 -3.178 1.00 85.62 319 GLY A O 1
ATOM 2505 N N . ASN A 1 320 ? 20.738 -9.497 -1.692 1.00 77.00 320 ASN A N 1
ATOM 2506 C CA . ASN A 1 320 ? 21.980 -8.885 -2.149 1.00 77.00 320 ASN A CA 1
ATOM 2507 C C . ASN A 1 320 ? 22.511 -9.562 -3.423 1.00 77.00 320 ASN A C 1
ATOM 2509 O O . ASN A 1 320 ? 22.393 -10.787 -3.575 1.00 77.00 320 ASN A O 1
ATOM 2513 N N . PRO A 1 321 ? 23.169 -8.804 -4.317 1.00 63.72 321 PRO A N 1
ATOM 2514 C CA . PRO A 1 321 ? 23.919 -9.388 -5.420 1.00 63.72 321 PRO A CA 1
ATOM 2515 C C . PRO A 1 321 ? 24.922 -10.454 -4.935 1.00 63.72 321 PRO A C 1
ATOM 2517 O O . PRO A 1 321 ? 25.532 -10.282 -3.877 1.00 63.72 321 PRO A O 1
ATOM 2520 N N . PRO A 1 322 ? 25.114 -11.556 -5.686 1.00 61.75 322 PRO A N 1
ATOM 2521 C CA . PRO A 1 322 ? 24.570 -11.823 -7.023 1.00 61.75 322 PRO A CA 1
ATOM 2522 C C . PRO A 1 322 ? 23.166 -12.461 -7.045 1.00 61.75 322 PRO A C 1
ATOM 2524 O O . PRO A 1 322 ? 22.643 -12.706 -8.127 1.00 61.75 322 PRO A O 1
ATOM 2527 N N . ASN A 1 323 ? 22.562 -12.751 -5.887 1.00 67.06 323 ASN A N 1
ATOM 2528 C CA . ASN A 1 323 ? 21.321 -13.537 -5.787 1.00 67.06 323 ASN A CA 1
ATOM 2529 C C . ASN A 1 323 ? 20.036 -12.686 -5.716 1.00 67.06 323 ASN A C 1
ATOM 2531 O O . ASN A 1 323 ? 18.934 -13.236 -5.685 1.00 67.06 323 ASN A O 1
ATOM 2535 N N . GLY A 1 324 ? 20.191 -11.363 -5.729 1.00 79.44 324 GLY A N 1
ATOM 2536 C CA . GLY A 1 324 ? 19.138 -10.357 -5.828 1.00 79.44 324 GLY A CA 1
ATOM 2537 C C . GLY A 1 324 ? 19.686 -9.067 -6.445 1.00 79.44 324 GLY A C 1
ATOM 2538 O O . GLY A 1 324 ? 20.853 -9.008 -6.847 1.00 79.44 324 GLY A O 1
ATOM 2539 N N . ILE A 1 325 ? 18.839 -8.047 -6.560 1.00 82.56 325 ILE A N 1
ATOM 2540 C CA . ILE A 1 325 ? 19.156 -6.795 -7.261 1.00 82.56 325 ILE A CA 1
ATOM 2541 C C . ILE A 1 325 ? 19.294 -5.636 -6.286 1.00 82.56 325 ILE A C 1
ATOM 2543 O O . ILE A 1 325 ? 20.300 -4.927 -6.307 1.00 82.56 325 ILE A O 1
ATOM 2547 N N . TRP A 1 326 ? 18.282 -5.441 -5.447 1.00 86.88 326 TRP A N 1
ATOM 2548 C CA . TRP A 1 326 ? 18.098 -4.206 -4.688 1.00 86.88 326 TRP A CA 1
ATOM 2549 C C . TRP A 1 326 ? 18.251 -4.394 -3.178 1.00 86.88 326 TRP A C 1
ATOM 2551 O O . TRP A 1 326 ? 17.906 -3.500 -2.407 1.00 86.88 326 TRP A O 1
ATOM 2561 N N . GLY A 1 327 ? 18.796 -5.535 -2.749 1.00 90.31 327 GLY A N 1
ATOM 2562 C CA . GLY A 1 327 ? 19.009 -5.816 -1.338 1.00 90.31 327 GLY A CA 1
ATOM 2563 C C . GLY A 1 327 ? 17.696 -5.877 -0.569 1.00 90.31 327 GLY A C 1
ATOM 2564 O O . GLY A 1 327 ? 16.654 -6.260 -1.100 1.00 90.31 327 GLY A O 1
ATOM 2565 N N . ASP A 1 328 ? 17.796 -5.499 0.694 1.00 89.25 328 ASP A N 1
ATOM 2566 C CA . ASP A 1 328 ? 16.675 -5.320 1.605 1.00 89.25 328 ASP A CA 1
ATOM 2567 C C . ASP A 1 328 ? 15.941 -3.997 1.310 1.00 89.25 328 ASP A C 1
ATOM 2569 O O . ASP A 1 328 ? 14.750 -3.969 1.023 1.00 89.25 328 ASP A O 1
ATOM 2573 N N . SER A 1 329 ? 16.690 -2.893 1.232 1.00 89.94 329 SER A N 1
ATOM 2574 C CA . SER A 1 329 ? 16.083 -1.577 1.436 1.00 89.94 329 SER A CA 1
ATOM 2575 C C . SER A 1 329 ? 15.862 -0.722 0.186 1.00 89.94 329 SER A C 1
ATOM 2577 O O . SER A 1 329 ? 15.071 0.215 0.245 1.00 89.94 329 SER A O 1
ATOM 2579 N N . LYS A 1 330 ? 16.537 -0.959 -0.952 1.00 91.69 330 LYS A N 1
ATOM 2580 C CA . LYS A 1 330 ? 16.625 0.099 -1.988 1.00 91.69 330 LYS A CA 1
ATOM 2581 C C . LYS A 1 330 ? 15.272 0.433 -2.617 1.00 91.69 330 LYS A C 1
ATOM 2583 O O . LYS A 1 330 ? 14.920 1.601 -2.737 1.00 91.69 330 LYS A O 1
ATOM 2588 N N . MET A 1 331 ? 14.471 -0.571 -2.970 1.00 93.94 331 MET A N 1
ATOM 2589 C CA . MET A 1 331 ? 13.114 -0.319 -3.475 1.00 93.94 331 MET A CA 1
ATOM 2590 C C . MET A 1 331 ? 12.169 0.218 -2.381 1.00 93.94 331 MET A C 1
ATOM 2592 O O . MET A 1 331 ? 11.270 1.001 -2.693 1.00 93.94 331 MET A O 1
ATOM 2596 N N . ALA A 1 332 ? 12.410 -0.124 -1.109 1.00 96.31 332 ALA A N 1
ATOM 2597 C CA . ALA A 1 332 ? 11.668 0.420 0.027 1.00 96.31 332 ALA A CA 1
ATOM 2598 C C . ALA A 1 332 ? 11.904 1.931 0.203 1.00 96.31 332 ALA A C 1
ATOM 2600 O O . ALA A 1 332 ? 10.968 2.653 0.534 1.00 96.31 332 ALA A O 1
ATOM 2601 N N . GLU A 1 333 ? 13.114 2.432 -0.080 1.00 96.69 333 GLU A N 1
ATOM 2602 C CA . GLU A 1 333 ? 13.447 3.865 -0.005 1.00 96.69 333 GLU A CA 1
ATOM 2603 C C . GLU A 1 333 ? 12.542 4.703 -0.935 1.00 96.69 333 GLU A C 1
ATOM 2605 O O . GLU A 1 333 ? 11.906 5.667 -0.497 1.00 96.69 333 GLU A O 1
ATOM 2610 N N . ILE A 1 334 ? 12.423 4.326 -2.219 1.00 97.50 334 ILE A N 1
ATOM 2611 C CA . ILE A 1 334 ? 11.567 5.052 -3.180 1.00 97.50 334 ILE A CA 1
ATOM 2612 C C . ILE A 1 334 ? 10.076 4.826 -2.930 1.00 97.50 334 ILE A C 1
ATOM 2614 O O . ILE A 1 334 ? 9.277 5.747 -3.111 1.00 97.50 334 ILE A O 1
ATOM 2618 N N . PHE A 1 335 ? 9.696 3.636 -2.460 1.00 98.56 335 PHE A N 1
ATOM 2619 C CA . PHE A 1 335 ? 8.327 3.367 -2.036 1.00 98.56 335 PHE A CA 1
ATOM 2620 C C . PHE A 1 335 ? 7.920 4.240 -0.844 1.00 98.56 335 PHE A C 1
ATOM 2622 O O . PHE A 1 335 ? 6.836 4.814 -0.865 1.00 98.56 335 PHE A O 1
ATOM 2629 N N . GLY A 1 336 ? 8.781 4.381 0.168 1.00 98.25 336 GLY A N 1
ATOM 2630 C CA . GLY A 1 336 ? 8.513 5.218 1.336 1.00 98.25 336 GLY A CA 1
ATOM 2631 C C . GLY A 1 336 ? 8.306 6.680 0.948 1.00 98.25 336 GLY A C 1
ATOM 2632 O O . GLY A 1 336 ? 7.329 7.298 1.369 1.00 98.25 336 GLY A O 1
ATOM 2633 N N . TYR A 1 337 ? 9.152 7.206 0.055 1.00 98.44 337 TYR A N 1
ATOM 2634 C CA . TYR A 1 337 ? 8.960 8.538 -0.526 1.00 98.44 337 TYR A CA 1
ATOM 2635 C C . TYR A 1 337 ? 7.593 8.689 -1.221 1.00 98.44 337 TYR A C 1
ATOM 2637 O O . TYR A 1 337 ? 6.856 9.640 -0.942 1.00 98.44 337 TYR A O 1
ATOM 2645 N N . ASP A 1 338 ? 7.243 7.749 -2.104 1.00 98.62 338 ASP A N 1
ATOM 2646 C CA . ASP A 1 338 ? 5.975 7.746 -2.844 1.00 98.62 338 ASP A CA 1
ATOM 2647 C C . ASP A 1 338 ? 4.758 7.649 -1.913 1.00 98.62 338 ASP A C 1
ATOM 2649 O O . ASP A 1 338 ? 3.791 8.394 -2.075 1.00 98.62 338 ASP A O 1
ATOM 2653 N N . LEU A 1 339 ? 4.823 6.778 -0.904 1.00 98.62 339 LEU A N 1
ATOM 2654 C CA . LEU A 1 339 ? 3.767 6.588 0.080 1.00 98.62 339 LEU A CA 1
ATOM 2655 C C . LEU A 1 339 ? 3.536 7.863 0.892 1.00 98.62 339 LEU A C 1
ATOM 2657 O O . LEU A 1 339 ? 2.407 8.349 0.945 1.00 98.62 339 LEU A O 1
ATOM 2661 N N . TYR A 1 340 ? 4.587 8.443 1.482 1.00 98.56 340 TYR A N 1
ATOM 2662 C CA . TYR A 1 340 ? 4.460 9.676 2.261 1.00 98.56 340 TYR A CA 1
ATOM 2663 C C . TYR A 1 340 ? 3.866 10.810 1.423 1.00 98.56 340 TYR A C 1
ATOM 2665 O O . TYR A 1 340 ? 2.925 11.478 1.862 1.00 98.56 340 TYR A O 1
ATOM 2673 N N . LYS A 1 341 ? 4.334 10.976 0.179 1.00 97.31 341 LYS A N 1
ATOM 2674 C CA . LYS A 1 341 ? 3.764 11.941 -0.769 1.00 97.31 341 LYS A CA 1
ATOM 2675 C C . LYS A 1 341 ? 2.286 11.641 -1.057 1.00 97.31 341 LYS A C 1
ATOM 2677 O O . LYS A 1 341 ? 1.455 12.547 -1.013 1.00 97.31 341 LYS A O 1
ATOM 2682 N N . GLY A 1 342 ? 1.937 10.379 -1.295 1.00 95.50 342 GLY A N 1
ATOM 2683 C CA . GLY A 1 342 ? 0.574 9.923 -1.574 1.00 95.50 342 GLY A CA 1
ATOM 2684 C C . GLY A 1 342 ? -0.411 10.071 -0.408 1.00 95.50 342 GLY A C 1
ATOM 2685 O O . GLY A 1 342 ? -1.619 10.170 -0.636 1.00 95.50 342 GLY A O 1
ATOM 2686 N N . LEU A 1 343 ? 0.093 10.118 0.827 1.00 94.50 343 LEU A N 1
ATOM 2687 C CA . LEU A 1 343 ? -0.678 10.401 2.042 1.00 94.50 343 LEU A CA 1
ATOM 2688 C C . LEU A 1 343 ? -0.742 11.901 2.385 1.00 94.50 343 LEU A C 1
ATOM 2690 O O . LEU A 1 343 ? -1.408 12.280 3.346 1.00 94.50 343 LEU A O 1
ATOM 2694 N N . GLY A 1 344 ? -0.069 12.763 1.613 1.00 94.12 344 GLY A N 1
ATOM 2695 C CA . GLY A 1 344 ? 0.028 14.200 1.887 1.00 94.12 344 GLY A CA 1
ATOM 2696 C C . GLY A 1 344 ? 1.019 14.564 2.999 1.00 94.12 344 GLY A C 1
ATOM 2697 O O . GLY A 1 344 ? 1.047 15.711 3.442 1.00 94.12 344 GLY A O 1
ATOM 2698 N N . LEU A 1 345 ? 1.860 13.623 3.436 1.00 93.50 345 LEU A N 1
ATOM 2699 C CA . LEU A 1 345 ? 2.890 13.809 4.462 1.00 93.50 345 LEU A CA 1
ATOM 2700 C C . LEU A 1 345 ? 4.168 14.386 3.835 1.00 93.50 345 LEU A C 1
ATOM 2702 O O . LEU A 1 345 ? 5.229 13.768 3.832 1.00 93.50 345 LEU A O 1
ATOM 2706 N N . MET A 1 346 ? 4.062 15.587 3.264 1.00 94.81 346 MET A N 1
ATOM 2707 C CA . MET A 1 346 ? 5.127 16.173 2.437 1.00 94.81 346 MET A CA 1
ATOM 2708 C C . MET A 1 346 ? 6.434 16.430 3.202 1.00 94.81 346 MET A C 1
ATOM 2710 O O . MET A 1 346 ? 7.506 16.331 2.611 1.00 94.81 346 MET A O 1
ATOM 2714 N N . VAL A 1 347 ? 6.358 16.729 4.504 1.00 94.00 347 VAL A N 1
ATOM 2715 C CA . VAL A 1 347 ? 7.549 16.912 5.356 1.00 94.00 347 VAL A CA 1
ATOM 2716 C C . VAL A 1 347 ? 8.306 15.590 5.521 1.00 94.00 347 VAL A C 1
ATOM 2718 O O . VAL A 1 347 ? 9.527 15.567 5.381 1.00 94.00 347 VAL A O 1
ATOM 2721 N N . GLU A 1 348 ? 7.590 14.484 5.740 1.00 96.12 348 GLU A N 1
ATOM 2722 C CA . GLU A 1 348 ? 8.185 13.143 5.816 1.00 96.12 348 GLU A CA 1
ATOM 2723 C C . GLU A 1 348 ? 8.760 12.696 4.478 1.00 96.12 348 GLU A C 1
ATOM 2725 O O . GLU A 1 348 ? 9.888 12.210 4.421 1.00 96.12 348 GLU A O 1
ATOM 2730 N N . ALA A 1 349 ? 8.022 12.927 3.389 1.00 96.88 349 ALA A N 1
ATOM 2731 C CA . ALA A 1 349 ? 8.490 12.616 2.046 1.00 96.88 349 ALA A CA 1
ATOM 2732 C C . ALA A 1 349 ? 9.814 13.339 1.746 1.00 96.88 349 ALA A C 1
ATOM 2734 O O . ALA A 1 349 ? 10.778 12.720 1.299 1.00 96.88 349 ALA A O 1
ATOM 2735 N N . GLU A 1 350 ? 9.899 14.639 2.033 1.00 96.56 350 GLU A N 1
ATOM 2736 C CA . GLU A 1 350 ? 11.120 15.407 1.786 1.00 96.56 350 GLU A CA 1
ATOM 2737 C C . GLU A 1 350 ? 12.287 14.940 2.665 1.00 96.56 350 GLU A C 1
ATOM 2739 O O . GLU A 1 350 ? 13.403 14.784 2.164 1.00 96.56 350 GLU A O 1
ATOM 2744 N N . ARG A 1 351 ? 12.038 14.642 3.947 1.00 97.75 351 ARG A N 1
ATOM 2745 C CA . ARG A 1 351 ? 13.054 14.091 4.854 1.00 97.75 351 ARG A CA 1
ATOM 2746 C C . ARG A 1 351 ? 13.590 12.749 4.347 1.00 97.75 351 ARG A C 1
ATOM 2748 O O . ARG A 1 351 ? 14.804 12.597 4.214 1.00 97.75 351 ARG A O 1
ATOM 2755 N N . ALA A 1 352 ? 12.705 11.804 4.027 1.00 96.25 352 ALA A N 1
ATOM 2756 C CA . ALA A 1 352 ? 13.078 10.487 3.513 1.00 96.25 352 ALA A CA 1
ATOM 2757 C C . ALA A 1 352 ? 13.879 10.598 2.205 1.00 96.25 352 ALA A C 1
ATOM 2759 O O . ALA A 1 352 ? 14.893 9.916 2.032 1.00 96.25 352 ALA A O 1
ATOM 2760 N N . LYS A 1 353 ? 13.487 11.522 1.315 1.00 97.19 353 LYS A N 1
ATOM 2761 C CA . LYS A 1 353 ? 14.220 11.831 0.081 1.00 97.19 353 LYS A CA 1
ATOM 2762 C C . LYS A 1 353 ? 15.634 12.333 0.372 1.00 97.19 353 LYS A C 1
ATOM 2764 O O . LYS A 1 353 ? 16.581 11.828 -0.219 1.00 97.19 353 LYS A O 1
ATOM 2769 N N . ILE A 1 354 ? 15.797 13.307 1.272 1.00 96.19 354 ILE A N 1
ATOM 2770 C CA . ILE A 1 354 ? 17.109 13.881 1.620 1.00 96.19 354 ILE A CA 1
ATOM 2771 C C . ILE A 1 354 ? 18.049 12.809 2.183 1.00 96.19 354 ILE A C 1
ATOM 2773 O O . ILE A 1 354 ? 19.199 12.725 1.750 1.00 96.19 354 ILE A O 1
ATOM 2777 N N . LEU A 1 355 ? 17.559 11.969 3.099 1.00 96.25 355 LEU A N 1
ATOM 2778 C CA . LEU A 1 355 ? 18.346 10.870 3.663 1.00 96.25 355 LEU A CA 1
ATOM 2779 C C . LEU A 1 355 ? 18.768 9.870 2.580 1.00 96.25 355 LEU A C 1
ATOM 2781 O O . LEU A 1 355 ? 19.936 9.492 2.508 1.00 96.25 355 LEU A O 1
ATOM 2785 N N . SER A 1 356 ? 17.844 9.503 1.692 1.00 95.69 356 SER A N 1
ATOM 2786 C CA . SER A 1 356 ? 18.109 8.528 0.629 1.00 95.69 356 SER A CA 1
ATOM 2787 C C . SER A 1 356 ? 19.050 9.078 -0.453 1.00 95.69 356 SER A C 1
ATOM 2789 O O . SER A 1 356 ? 19.893 8.348 -0.965 1.00 95.69 356 SER A O 1
ATOM 2791 N N . LEU A 1 357 ? 18.980 10.377 -0.771 1.00 92.44 357 LEU A N 1
ATOM 2792 C CA . LEU A 1 357 ? 19.897 11.043 -1.710 1.00 92.44 357 LEU A CA 1
ATOM 2793 C C . LEU A 1 357 ? 21.356 11.033 -1.231 1.00 92.44 357 LEU A C 1
ATOM 2795 O O . LEU A 1 357 ? 22.270 11.020 -2.059 1.00 92.44 357 LEU A O 1
ATOM 2799 N N . ALA A 1 358 ? 21.571 11.066 0.086 1.00 93.62 358 ALA A N 1
ATOM 2800 C CA . ALA A 1 358 ? 22.898 11.024 0.691 1.00 93.62 358 ALA A CA 1
ATOM 2801 C C . ALA A 1 358 ? 23.457 9.596 0.820 1.00 93.62 358 ALA A C 1
ATOM 2803 O O . ALA A 1 358 ? 24.666 9.434 0.990 1.00 93.62 358 ALA A O 1
ATOM 2804 N N . ASN A 1 359 ? 22.600 8.573 0.738 1.00 92.75 359 ASN A N 1
ATOM 2805 C CA . ASN A 1 359 ? 22.981 7.185 0.958 1.00 92.75 359 ASN A CA 1
ATOM 2806 C C . ASN A 1 359 ? 23.732 6.591 -0.246 1.00 92.75 359 ASN A C 1
ATOM 2808 O O . ASN A 1 359 ? 23.351 6.800 -1.400 1.00 92.75 359 ASN A O 1
ATOM 2812 N N . SER A 1 360 ? 24.780 5.813 0.027 1.00 91.81 360 SER A N 1
ATOM 2813 C CA . SER A 1 360 ? 25.558 5.095 -0.986 1.00 91.81 360 SER A CA 1
ATOM 2814 C C . SER A 1 360 ? 25.834 3.664 -0.553 1.00 91.81 360 SER A C 1
ATOM 2816 O O . SER A 1 360 ? 26.150 3.419 0.609 1.00 91.81 360 SER A O 1
ATOM 2818 N N . ASP A 1 361 ? 25.832 2.747 -1.512 1.00 86.75 361 ASP A N 1
ATOM 2819 C CA . ASP A 1 361 ? 26.069 1.325 -1.305 1.00 86.75 361 ASP A CA 1
ATOM 2820 C C . ASP A 1 361 ? 27.279 0.827 -2.096 1.00 86.75 361 ASP A C 1
ATOM 2822 O O . ASP A 1 361 ? 27.776 1.475 -3.020 1.00 86.75 361 ASP A O 1
ATOM 2826 N N . ASN A 1 362 ? 27.728 -0.386 -1.768 1.00 83.62 362 ASN A N 1
ATOM 2827 C CA . ASN A 1 362 ? 28.812 -1.055 -2.485 1.00 83.62 362 ASN A CA 1
ATOM 2828 C C . ASN A 1 362 ? 28.342 -2.006 -3.594 1.00 83.62 362 ASN A C 1
ATOM 2830 O O . ASN A 1 362 ? 29.144 -2.785 -4.112 1.00 83.62 362 ASN A O 1
ATOM 2834 N N . PHE A 1 363 ? 27.065 -1.938 -3.977 1.00 75.75 363 PHE A N 1
ATOM 2835 C CA . PHE A 1 363 ? 26.487 -2.766 -5.030 1.00 75.75 363 PHE A CA 1
ATOM 2836 C C . PHE A 1 363 ? 25.621 -1.941 -6.002 1.00 75.75 363 PHE A C 1
ATOM 2838 O O . PHE A 1 363 ? 24.943 -1.016 -5.558 1.00 75.75 363 PHE A O 1
ATOM 2845 N N . PRO A 1 364 ? 25.637 -2.260 -7.316 1.00 66.00 364 PRO A N 1
ATOM 2846 C CA . PRO A 1 364 ? 26.430 -3.325 -7.945 1.00 66.00 364 PRO A CA 1
ATOM 2847 C C . PRO A 1 364 ? 27.936 -3.032 -7.989 1.00 66.00 364 PRO A C 1
ATOM 2849 O O . PRO A 1 364 ? 28.721 -3.928 -8.288 1.00 66.00 364 PRO A O 1
ATOM 2852 N N . ARG A 1 365 ? 28.349 -1.803 -7.665 1.00 76.38 365 ARG A N 1
ATOM 2853 C CA . ARG A 1 365 ? 29.752 -1.417 -7.475 1.00 76.38 365 ARG A CA 1
ATOM 2854 C C . ARG A 1 365 ? 29.911 -0.492 -6.260 1.00 76.38 365 ARG A C 1
ATOM 2856 O O . ARG A 1 365 ? 28.922 0.126 -5.861 1.00 76.38 365 ARG 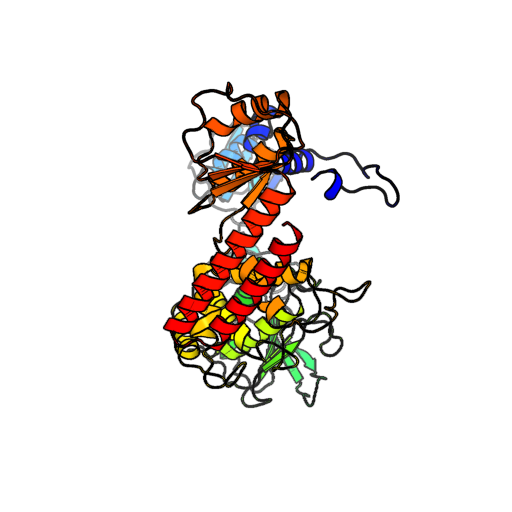A O 1
ATOM 2863 N N . PRO A 1 366 ? 31.127 -0.349 -5.702 1.00 80.25 366 PRO A N 1
ATOM 2864 C CA . PRO A 1 366 ? 31.429 0.652 -4.680 1.00 80.25 366 PRO A CA 1
ATOM 2865 C C . PRO A 1 366 ? 30.903 2.049 -5.027 1.00 80.25 366 PRO A C 1
ATOM 2867 O O . PRO A 1 366 ? 31.021 2.477 -6.178 1.00 80.25 366 PRO A O 1
ATOM 2870 N N . ASN A 1 367 ? 30.368 2.757 -4.029 1.00 81.62 367 ASN A N 1
ATOM 2871 C CA . ASN A 1 367 ? 29.824 4.118 -4.143 1.00 81.62 367 ASN A CA 1
ATOM 2872 C C . ASN A 1 367 ? 28.653 4.265 -5.139 1.00 81.62 367 ASN A C 1
ATOM 2874 O O . ASN A 1 367 ? 28.561 5.257 -5.864 1.00 81.62 367 ASN A O 1
ATOM 2878 N N . THR A 1 368 ? 27.755 3.282 -5.191 1.00 78.88 368 THR A N 1
ATOM 2879 C CA . THR A 1 368 ? 26.504 3.374 -5.959 1.00 78.88 368 THR A CA 1
ATOM 2880 C C . THR A 1 368 ? 25.454 4.138 -5.158 1.00 78.88 368 THR A C 1
ATOM 2882 O O . THR A 1 368 ? 25.098 3.720 -4.061 1.00 78.88 368 THR A O 1
ATOM 2885 N N . TYR A 1 369 ? 24.898 5.212 -5.719 1.00 86.25 369 TYR A N 1
ATOM 2886 C CA . TYR A 1 369 ? 23.805 5.967 -5.101 1.00 86.25 369 TYR A CA 1
ATOM 2887 C C . TYR A 1 369 ? 22.468 5.572 -5.733 1.00 86.25 369 TYR A C 1
ATOM 2889 O O . TYR A 1 369 ? 21.985 6.226 -6.657 1.00 86.25 369 TYR A O 1
ATOM 2897 N N . TRP A 1 370 ? 21.868 4.486 -5.243 1.00 85.81 370 TRP A N 1
ATOM 2898 C CA . TRP A 1 370 ? 20.634 3.909 -5.794 1.00 85.81 370 TRP A CA 1
ATOM 2899 C C . TRP A 1 370 ? 19.498 4.912 -5.938 1.00 85.81 370 TRP A C 1
ATOM 2901 O O . TRP A 1 370 ? 18.915 5.046 -7.015 1.00 85.81 370 TRP A O 1
ATOM 2911 N N . PHE A 1 371 ? 19.190 5.627 -4.858 1.00 91.31 371 PHE A N 1
ATOM 2912 C CA . PHE A 1 371 ? 18.090 6.575 -4.858 1.00 91.31 371 PHE A CA 1
ATOM 2913 C C . PHE A 1 371 ? 18.371 7.759 -5.789 1.00 91.31 371 PHE A C 1
ATOM 2915 O O . PHE A 1 371 ? 17.547 8.080 -6.642 1.00 91.31 371 PHE A O 1
ATOM 2922 N N . ARG A 1 372 ? 19.552 8.379 -5.659 1.00 89.12 372 ARG A N 1
ATOM 2923 C CA . ARG A 1 372 ? 19.946 9.583 -6.408 1.00 89.12 372 ARG A CA 1
ATOM 2924 C C . ARG A 1 372 ? 20.067 9.341 -7.909 1.00 89.12 372 ARG A C 1
ATOM 2926 O O . ARG A 1 372 ? 19.546 10.139 -8.683 1.00 89.12 372 ARG A O 1
ATOM 2933 N N . ASP A 1 373 ? 20.759 8.275 -8.303 1.00 78.19 373 ASP A N 1
ATOM 2934 C CA . ASP A 1 373 ? 21.191 8.082 -9.691 1.00 78.19 373 ASP A CA 1
ATOM 2935 C C . ASP A 1 373 ? 20.232 7.198 -10.496 1.00 78.19 373 ASP A C 1
ATOM 2937 O O . ASP A 1 373 ? 20.228 7.274 -11.723 1.00 78.19 373 ASP A O 1
ATOM 2941 N N . TRP A 1 374 ? 19.410 6.377 -9.832 1.00 79.94 374 TRP A N 1
ATOM 2942 C CA . TRP A 1 374 ? 18.495 5.455 -10.508 1.00 79.94 374 TRP A CA 1
ATOM 2943 C C . TRP A 1 374 ? 17.037 5.632 -10.089 1.00 79.94 374 TRP A C 1
ATOM 2945 O O . TRP A 1 374 ? 16.222 6.057 -10.905 1.00 79.94 374 TRP A O 1
ATOM 2955 N N . LEU A 1 375 ? 16.687 5.330 -8.835 1.00 87.19 375 LEU A N 1
ATOM 2956 C CA . LEU A 1 375 ? 15.284 5.175 -8.433 1.00 87.19 375 LEU A CA 1
ATOM 2957 C C . LEU A 1 375 ? 14.497 6.484 -8.507 1.00 87.19 375 LEU A C 1
ATOM 2959 O O . LEU A 1 375 ? 13.368 6.483 -8.989 1.00 87.19 375 LEU A O 1
ATOM 2963 N N . PHE A 1 376 ? 15.078 7.603 -8.071 1.00 86.38 376 PHE A N 1
ATOM 2964 C CA . PHE A 1 376 ? 14.403 8.898 -8.108 1.00 86.38 376 PHE A CA 1
ATOM 2965 C C . PHE A 1 376 ? 14.268 9.460 -9.537 1.00 86.38 376 PHE A C 1
ATOM 2967 O O . PHE A 1 376 ? 13.164 9.883 -9.894 1.00 86.38 376 PHE A O 1
ATOM 2974 N N . PRO A 1 377 ? 15.302 9.422 -10.407 1.00 82.06 377 PRO A N 1
ATOM 2975 C CA . PRO A 1 377 ? 15.136 9.726 -11.830 1.00 82.06 377 PRO A CA 1
ATOM 2976 C C . PRO A 1 377 ? 14.109 8.828 -12.528 1.00 82.06 377 PRO A C 1
ATOM 2978 O O . PRO A 1 377 ? 13.221 9.343 -13.202 1.00 82.06 377 PRO A O 1
ATOM 2981 N N . TRP A 1 378 ? 14.182 7.511 -12.322 1.00 80.56 378 TRP A N 1
ATOM 2982 C CA . TRP A 1 378 ? 13.239 6.543 -12.887 1.00 80.56 378 TRP A CA 1
ATOM 2983 C C . TRP A 1 378 ? 11.797 6.832 -12.456 1.00 80.56 378 TRP A C 1
ATOM 2985 O O . TRP A 1 378 ? 10.897 6.891 -13.292 1.00 80.56 378 TRP A O 1
ATOM 2995 N N . TYR A 1 379 ? 11.587 7.086 -11.164 1.00 86.44 379 TYR A N 1
ATOM 2996 C CA . TYR A 1 379 ? 10.296 7.472 -10.606 1.00 86.44 379 TYR A CA 1
ATOM 2997 C C . TYR A 1 379 ? 9.779 8.772 -11.232 1.00 86.44 379 TYR A C 1
ATOM 2999 O O . TYR A 1 379 ? 8.697 8.798 -11.809 1.00 86.44 379 TYR A O 1
ATOM 3007 N N . THR A 1 380 ? 10.550 9.858 -11.157 1.00 80.12 380 THR A N 1
ATOM 3008 C CA . THR A 1 380 ? 10.094 11.188 -11.599 1.00 80.12 380 THR A CA 1
ATOM 3009 C C . THR A 1 380 ? 9.865 11.268 -13.107 1.00 80.12 380 THR A C 1
ATOM 3011 O O . THR A 1 380 ? 8.897 11.884 -13.546 1.00 80.12 380 THR A O 1
ATOM 3014 N N . GLN A 1 381 ? 10.707 10.616 -13.910 1.00 73.06 381 GLN A N 1
ATOM 3015 C CA . GLN A 1 381 ? 10.579 10.604 -15.370 1.00 73.06 381 GLN A CA 1
ATOM 3016 C C . GLN A 1 381 ? 9.535 9.589 -15.852 1.00 73.06 381 GLN A C 1
ATOM 3018 O O . GLN A 1 381 ? 8.917 9.802 -16.891 1.00 73.06 381 GLN A O 1
ATOM 3023 N N . GLY A 1 382 ? 9.299 8.520 -15.085 1.00 63.69 382 GLY A N 1
ATOM 3024 C CA . GLY A 1 382 ? 8.368 7.442 -15.425 1.00 63.69 382 GLY A CA 1
ATOM 3025 C C . GLY A 1 382 ? 6.896 7.703 -15.080 1.00 63.69 382 GLY A C 1
ATOM 3026 O O . GLY A 1 382 ? 6.045 6.823 -15.230 1.00 63.69 382 GLY A O 1
ATOM 3027 N N . GLY A 1 383 ? 6.559 8.904 -14.606 1.00 76.56 383 GLY A N 1
ATOM 3028 C CA . GLY A 1 383 ? 5.204 9.233 -14.152 1.00 76.56 383 GLY A CA 1
ATOM 3029 C C . GLY A 1 383 ? 4.924 8.830 -12.701 1.00 76.56 383 GLY A C 1
ATOM 3030 O O . GLY A 1 383 ? 3.791 8.495 -12.357 1.00 76.56 383 GLY A O 1
ATOM 3031 N N . GLU A 1 384 ? 5.949 8.881 -11.853 1.00 89.06 384 GLU A N 1
ATOM 3032 C CA . GLU A 1 384 ? 5.864 8.808 -10.393 1.00 89.06 384 GLU A CA 1
ATOM 3033 C C . GLU A 1 384 ? 5.298 7.468 -9.898 1.00 89.06 384 GLU A C 1
ATOM 3035 O O . GLU A 1 384 ? 5.797 6.407 -10.282 1.00 89.06 384 GLU A O 1
ATOM 3040 N N . THR A 1 385 ? 4.247 7.480 -9.067 1.00 91.06 385 THR A N 1
ATOM 3041 C CA . THR A 1 385 ? 3.570 6.275 -8.553 1.00 91.06 385 THR A CA 1
ATOM 3042 C C . THR A 1 385 ? 3.269 5.268 -9.663 1.00 91.06 385 THR A C 1
ATOM 3044 O O . THR A 1 385 ? 3.367 4.057 -9.462 1.00 91.06 385 THR A O 1
ATOM 3047 N N . ARG A 1 386 ? 2.929 5.757 -10.863 1.00 85.69 386 ARG A N 1
ATOM 3048 C CA . ARG A 1 386 ? 2.616 4.914 -12.018 1.00 85.69 386 ARG A CA 1
ATOM 3049 C C . ARG A 1 386 ? 3.794 4.028 -12.420 1.00 85.69 386 ARG A C 1
ATOM 3051 O O . ARG A 1 386 ? 3.556 2.862 -12.717 1.00 85.69 386 ARG A O 1
ATOM 3058 N N . ALA A 1 387 ? 5.027 4.538 -12.387 1.00 81.69 387 ALA A N 1
ATOM 3059 C CA . ALA A 1 387 ? 6.221 3.766 -12.727 1.00 81.69 387 ALA A CA 1
ATOM 3060 C C . ALA A 1 387 ? 6.419 2.594 -11.754 1.00 81.69 387 ALA A C 1
ATOM 3062 O O . ALA A 1 387 ? 6.564 1.450 -12.182 1.00 81.69 387 ALA A O 1
ATOM 3063 N N . LEU A 1 388 ? 6.328 2.853 -10.444 1.00 94.06 388 LEU A N 1
ATOM 3064 C CA . LEU A 1 388 ? 6.468 1.813 -9.415 1.00 94.06 388 LEU A CA 1
ATOM 3065 C C . LEU A 1 388 ? 5.391 0.735 -9.569 1.00 94.06 388 LEU A C 1
ATOM 3067 O O . LEU A 1 388 ? 5.671 -0.462 -9.617 1.00 94.06 388 LEU A O 1
ATOM 3071 N N . VAL A 1 389 ? 4.140 1.169 -9.702 1.00 94.56 389 VAL A N 1
ATOM 3072 C CA . VAL A 1 389 ? 2.979 0.288 -9.836 1.00 94.56 389 VAL A CA 1
ATOM 3073 C C . VAL A 1 389 ? 3.055 -0.546 -11.120 1.00 94.56 389 VAL A C 1
ATOM 3075 O O . VAL A 1 389 ? 2.770 -1.747 -11.099 1.00 94.56 389 VAL A O 1
ATOM 3078 N N . ASN A 1 390 ? 3.449 0.062 -12.243 1.00 85.06 390 ASN A N 1
ATOM 3079 C CA . ASN A 1 390 ? 3.609 -0.636 -13.516 1.00 85.06 390 ASN A CA 1
ATOM 3080 C C . ASN A 1 390 ? 4.727 -1.674 -13.457 1.00 85.06 390 ASN A C 1
ATOM 3082 O O . ASN A 1 390 ? 4.555 -2.755 -14.011 1.00 85.06 390 ASN A O 1
ATOM 3086 N N . PHE A 1 391 ? 5.827 -1.396 -12.760 1.00 89.00 391 PHE A N 1
ATOM 3087 C CA . PHE A 1 391 ? 6.925 -2.347 -12.607 1.00 89.00 391 PHE A CA 1
ATOM 3088 C C . PHE A 1 391 ? 6.449 -3.662 -11.985 1.00 89.00 391 PHE A C 1
ATOM 3090 O O . PHE A 1 391 ? 6.593 -4.725 -12.593 1.00 89.00 391 PHE A O 1
ATOM 3097 N N . PHE A 1 392 ? 5.770 -3.595 -10.836 1.00 96.12 392 PHE A N 1
ATOM 3098 C CA . PHE A 1 392 ? 5.220 -4.791 -10.192 1.00 96.12 392 PHE A CA 1
ATOM 3099 C C . PHE A 1 392 ? 4.111 -5.451 -11.018 1.00 96.12 392 PHE A C 1
ATOM 3101 O O . PHE A 1 392 ? 4.002 -6.677 -11.031 1.00 96.12 392 PHE A O 1
ATOM 3108 N N . ARG A 1 393 ? 3.313 -4.672 -11.758 1.00 90.81 393 ARG A N 1
ATOM 3109 C CA . ARG A 1 393 ? 2.287 -5.215 -12.661 1.00 90.81 393 ARG A CA 1
ATOM 3110 C C . ARG A 1 393 ? 2.899 -6.003 -13.818 1.00 90.81 393 ARG A C 1
ATOM 3112 O O . ARG A 1 393 ? 2.419 -7.091 -14.128 1.00 90.81 393 ARG A O 1
ATOM 3119 N N . LEU A 1 394 ? 3.953 -5.478 -14.442 1.00 82.81 394 LEU A N 1
ATOM 3120 C CA . LEU A 1 394 ? 4.656 -6.140 -15.539 1.00 82.81 394 LEU A CA 1
ATOM 3121 C C . LEU A 1 394 ? 5.365 -7.406 -15.055 1.00 82.81 394 LEU A C 1
ATOM 3123 O O . LEU A 1 394 ? 5.268 -8.437 -15.719 1.00 82.81 394 LEU A O 1
ATOM 3127 N N . LEU A 1 395 ? 6.002 -7.369 -13.879 1.00 84.94 395 LEU A N 1
ATOM 3128 C CA . LEU A 1 395 ? 6.557 -8.573 -13.257 1.00 84.94 395 LEU A CA 1
ATOM 3129 C C . LEU A 1 395 ? 5.469 -9.624 -13.027 1.00 84.94 395 LEU A C 1
ATOM 3131 O O . LEU A 1 395 ? 5.614 -10.770 -13.450 1.00 84.94 395 LEU A O 1
ATOM 3135 N N . ALA A 1 396 ? 4.337 -9.226 -12.444 1.00 89.75 396 ALA A N 1
ATOM 3136 C CA . ALA A 1 396 ? 3.225 -10.131 -12.195 1.00 89.75 396 ALA A CA 1
ATOM 3137 C C . ALA A 1 396 ? 2.660 -10.749 -13.480 1.00 89.75 396 ALA A C 1
ATOM 3139 O O . ALA A 1 396 ? 2.195 -11.890 -13.451 1.00 89.75 396 ALA A O 1
ATOM 3140 N N . GLN A 1 397 ? 2.686 -10.023 -14.595 1.00 85.44 397 GLN A N 1
ATOM 3141 C CA . GLN A 1 397 ? 2.141 -10.489 -15.864 1.00 85.44 397 GLN A CA 1
ATOM 3142 C C . GLN A 1 397 ? 3.119 -11.365 -16.657 1.00 85.44 397 GLN A C 1
ATOM 3144 O O . GLN A 1 397 ? 2.687 -12.341 -17.271 1.00 85.44 397 GLN A O 1
ATOM 3149 N N . TYR A 1 398 ? 4.410 -11.026 -16.654 1.00 82.44 398 TYR A N 1
ATOM 3150 C CA . TYR A 1 398 ? 5.371 -11.574 -17.616 1.00 82.44 398 TYR A CA 1
ATOM 3151 C C . TYR A 1 398 ? 6.569 -12.285 -16.990 1.00 82.44 398 TYR A C 1
ATOM 3153 O O . TYR A 1 398 ? 7.213 -13.083 -17.672 1.00 82.44 398 TYR A O 1
ATOM 3161 N N . PHE A 1 399 ? 6.893 -12.035 -15.718 1.00 80.44 399 PHE A N 1
ATOM 3162 C CA . PHE A 1 399 ? 8.029 -12.705 -15.095 1.00 80.44 399 PHE A CA 1
ATOM 3163 C C . PHE A 1 399 ? 7.699 -14.186 -14.815 1.00 80.44 399 PHE A C 1
ATOM 3165 O O . PHE A 1 399 ? 6.595 -14.483 -14.344 1.00 80.44 399 PHE A O 1
ATOM 3172 N N . PRO A 1 400 ? 8.619 -15.137 -15.084 1.00 85.88 400 PRO A N 1
ATOM 3173 C CA . PRO A 1 400 ? 8.348 -16.566 -14.928 1.00 85.88 400 PRO A CA 1
ATOM 3174 C C . PRO A 1 400 ? 7.890 -16.972 -13.520 1.00 85.88 400 PRO A C 1
ATOM 3176 O O . PRO A 1 400 ? 8.473 -16.562 -12.513 1.00 85.88 400 PRO A O 1
ATOM 3179 N N . LYS A 1 401 ? 6.889 -17.856 -13.457 1.00 92.31 401 LYS A N 1
ATOM 3180 C CA . LYS A 1 401 ? 6.328 -18.429 -12.222 1.00 92.31 401 LYS A CA 1
ATOM 3181 C C . LYS A 1 401 ? 6.335 -19.953 -12.269 1.00 92.31 401 LYS A C 1
ATOM 3183 O O . LYS A 1 401 ? 6.319 -20.541 -13.351 1.00 92.31 401 LYS A O 1
ATOM 3188 N N . HIS A 1 402 ? 6.349 -20.600 -11.105 1.00 90.56 402 HIS A N 1
ATOM 3189 C CA . HIS A 1 402 ? 6.229 -22.055 -11.041 1.00 90.56 402 HIS A CA 1
ATOM 3190 C C . HIS A 1 402 ? 4.850 -22.507 -11.555 1.00 90.56 402 HIS A C 1
ATOM 3192 O O . HIS A 1 402 ? 3.839 -21.915 -11.156 1.00 90.56 402 HIS A O 1
ATOM 3198 N N . PRO A 1 403 ? 4.779 -23.559 -12.395 1.00 88.44 403 PRO A N 1
ATOM 3199 C CA . PRO A 1 403 ? 3.521 -24.047 -12.954 1.00 88.44 403 PRO A CA 1
ATOM 3200 C C . PRO A 1 403 ? 2.453 -24.298 -11.887 1.00 88.44 403 PRO A C 1
ATOM 3202 O O . PRO A 1 403 ? 2.715 -24.944 -10.876 1.00 88.44 403 PRO A O 1
ATOM 3205 N N . GLY A 1 404 ? 1.241 -23.789 -12.120 1.00 88.00 404 GLY A N 1
ATOM 3206 C CA . GLY A 1 404 ? 0.107 -23.964 -11.207 1.00 88.00 404 GLY A CA 1
ATOM 3207 C C . GLY A 1 404 ? 0.161 -23.115 -9.932 1.00 88.00 404 GLY A C 1
ATOM 3208 O O . GLY A 1 404 ? -0.697 -23.278 -9.071 1.00 88.00 404 GLY A O 1
ATOM 3209 N N . THR A 1 405 ? 1.129 -22.206 -9.804 1.00 91.12 405 THR A N 1
ATOM 3210 C CA . THR A 1 405 ? 1.256 -21.312 -8.646 1.00 91.12 405 THR A CA 1
ATOM 3211 C C . THR A 1 405 ? 1.428 -19.860 -9.087 1.00 91.12 405 THR A C 1
ATOM 3213 O O . THR A 1 405 ? 1.770 -19.577 -10.235 1.00 91.12 405 THR A O 1
ATOM 3216 N N . ASN A 1 406 ? 1.261 -18.935 -8.144 1.00 91.31 406 ASN A N 1
ATOM 3217 C CA . ASN A 1 406 ? 1.590 -17.525 -8.343 1.00 91.31 406 ASN A CA 1
ATOM 3218 C C . ASN A 1 406 ? 3.018 -17.162 -7.903 1.00 91.31 406 ASN A C 1
ATOM 3220 O O . ASN A 1 406 ? 3.379 -15.984 -7.914 1.00 91.31 406 ASN A O 1
ATOM 3224 N N . ARG A 1 407 ? 3.835 -18.160 -7.536 1.00 94.38 407 ARG A N 1
ATOM 3225 C CA . ARG A 1 407 ? 5.193 -17.961 -7.032 1.00 94.38 407 ARG A CA 1
ATOM 3226 C C . ARG A 1 407 ? 6.177 -17.722 -8.162 1.00 94.38 407 ARG A C 1
ATOM 3228 O O . ARG A 1 407 ? 6.260 -18.550 -9.071 1.00 94.38 407 ARG A O 1
ATOM 3235 N N . TYR A 1 408 ? 6.949 -16.640 -8.088 1.00 93.00 408 TYR A N 1
ATOM 3236 C CA . TYR A 1 408 ? 8.033 -16.407 -9.042 1.00 93.00 408 TYR A CA 1
ATOM 3237 C C . TYR A 1 408 ? 9.043 -17.556 -9.010 1.00 93.00 408 TYR A C 1
ATOM 3239 O O . TYR A 1 408 ? 9.386 -18.072 -7.948 1.00 93.00 408 TYR A O 1
ATOM 3247 N N . ALA A 1 409 ? 9.490 -17.978 -10.193 1.00 89.56 409 ALA A N 1
ATOM 3248 C CA . ALA A 1 409 ? 10.285 -19.194 -10.349 1.00 89.56 409 ALA A CA 1
ATOM 3249 C C . ALA A 1 409 ? 11.771 -19.013 -10.002 1.00 89.56 409 ALA A C 1
ATOM 3251 O O . ALA A 1 409 ? 12.478 -20.000 -9.809 1.00 89.56 409 ALA A O 1
ATOM 3252 N N . ARG A 1 410 ? 12.263 -17.768 -9.999 1.00 88.38 410 ARG A N 1
ATOM 3253 C CA . ARG A 1 410 ? 13.672 -17.417 -9.770 1.00 88.38 410 ARG A CA 1
ATOM 3254 C C . ARG A 1 410 ? 13.843 -15.927 -9.479 1.00 88.38 410 ARG A C 1
ATOM 3256 O O . ARG A 1 410 ? 12.921 -15.150 -9.716 1.00 88.38 410 ARG A O 1
ATOM 3263 N N . SER A 1 411 ? 15.045 -15.538 -9.065 1.00 83.69 411 SER A N 1
ATOM 3264 C CA . SER A 1 411 ? 15.463 -14.136 -9.054 1.00 83.69 411 SER A CA 1
ATOM 3265 C C . SER A 1 411 ? 15.624 -13.584 -10.479 1.00 83.69 411 SER A C 1
ATOM 3267 O O . SER A 1 411 ? 15.909 -14.321 -11.436 1.00 83.69 411 SER A O 1
ATOM 3269 N N . MET A 1 412 ? 15.434 -12.276 -10.622 1.00 78.50 412 MET A N 1
ATOM 3270 C CA . MET A 1 412 ? 15.704 -11.519 -11.836 1.00 78.50 412 MET A CA 1
ATOM 3271 C C . MET A 1 412 ? 17.196 -11.213 -11.960 1.00 78.50 412 MET A C 1
ATOM 3273 O O . MET A 1 412 ? 17.903 -11.073 -10.963 1.00 78.50 412 MET A O 1
ATOM 3277 N N . ASN A 1 413 ? 17.668 -11.077 -13.194 1.00 72.38 413 ASN A N 1
ATOM 3278 C CA . ASN A 1 413 ? 18.989 -10.520 -13.470 1.00 72.38 413 ASN A CA 1
ATOM 3279 C C . ASN A 1 413 ? 18.912 -9.010 -13.768 1.00 72.38 413 ASN A C 1
ATOM 3281 O O . ASN A 1 413 ? 17.833 -8.443 -13.930 1.00 72.38 413 ASN A O 1
ATOM 3285 N N . TRP A 1 414 ? 20.070 -8.354 -13.879 1.00 64.69 414 TRP A N 1
ATOM 3286 C CA . TRP A 1 414 ? 20.157 -6.916 -14.155 1.00 64.69 414 TRP A CA 1
ATOM 3287 C C . TRP A 1 414 ? 19.497 -6.491 -15.469 1.00 64.69 414 TRP A C 1
ATOM 3289 O O . TRP A 1 414 ? 18.829 -5.464 -15.502 1.00 64.69 414 TRP A O 1
ATOM 3299 N N . GLY A 1 415 ? 19.638 -7.276 -16.539 1.00 53.78 415 GLY A N 1
ATOM 3300 C CA . GLY A 1 415 ? 18.995 -6.972 -17.820 1.00 53.78 415 GLY A CA 1
ATOM 3301 C C . GLY A 1 415 ? 17.471 -7.004 -17.718 1.00 53.78 415 GLY A C 1
ATOM 3302 O O . GLY A 1 415 ? 16.796 -6.141 -18.268 1.00 53.78 415 GLY A O 1
ATOM 3303 N N . GLU A 1 416 ? 16.927 -7.951 -16.955 1.00 69.00 416 GLU A N 1
ATOM 3304 C CA . GLU A 1 416 ? 15.494 -8.030 -16.667 1.00 69.00 416 GLU A CA 1
ATOM 3305 C C . GLU A 1 416 ? 15.034 -6.864 -15.790 1.00 69.00 416 GLU A C 1
ATOM 3307 O O . GLU A 1 416 ? 14.031 -6.234 -16.114 1.00 69.00 416 GLU A O 1
ATOM 3312 N N . PHE A 1 417 ? 15.782 -6.519 -14.737 1.00 69.75 417 PHE A N 1
ATOM 3313 C CA . PHE A 1 417 ? 15.481 -5.353 -13.905 1.00 69.75 417 PHE A CA 1
ATOM 3314 C C . PHE A 1 417 ? 15.378 -4.070 -14.739 1.00 69.75 417 PHE A C 1
ATOM 3316 O O . PHE A 1 417 ? 14.389 -3.344 -14.624 1.00 69.75 417 PHE A O 1
ATOM 3323 N N . ILE A 1 418 ? 16.349 -3.826 -15.626 1.00 65.56 418 ILE A N 1
ATOM 3324 C CA . ILE A 1 418 ? 16.334 -2.679 -16.542 1.00 65.56 418 ILE A CA 1
ATOM 3325 C C . ILE A 1 418 ? 15.160 -2.784 -17.519 1.00 65.56 418 ILE A C 1
ATOM 3327 O O . ILE A 1 418 ? 14.402 -1.830 -17.643 1.00 65.56 418 ILE A O 1
ATOM 3331 N N . HIS A 1 419 ? 14.946 -3.940 -18.153 1.00 60.59 419 HIS A N 1
ATOM 3332 C CA . HIS A 1 419 ? 13.848 -4.147 -19.101 1.00 60.59 419 HIS A CA 1
ATOM 3333 C C . HIS A 1 419 ? 12.474 -3.828 -18.489 1.00 60.59 419 HIS A C 1
ATOM 3335 O O . HIS A 1 419 ? 11.704 -3.052 -19.060 1.00 60.59 419 HIS A O 1
ATOM 3341 N N . PHE A 1 420 ? 12.179 -4.377 -17.306 1.00 70.44 420 PHE A N 1
ATOM 3342 C CA . PHE A 1 420 ? 10.922 -4.118 -16.604 1.00 70.44 420 PHE A CA 1
ATOM 3343 C C . PHE A 1 420 ? 10.823 -2.668 -16.118 1.00 70.44 420 PHE A C 1
ATOM 3345 O O . PHE A 1 420 ? 9.749 -2.078 -16.218 1.00 70.44 420 PHE A O 1
ATOM 3352 N N . SER A 1 421 ? 11.922 -2.067 -15.652 1.00 66.06 421 SER A N 1
ATOM 3353 C CA . SER A 1 421 ? 11.950 -0.658 -15.226 1.00 66.06 421 SER A CA 1
ATOM 3354 C C . SER A 1 421 ? 11.690 0.299 -16.393 1.00 66.06 421 SER A C 1
ATOM 3356 O O . SER A 1 421 ? 10.885 1.222 -16.262 1.00 66.06 421 SER A O 1
ATOM 3358 N N . SER A 1 422 ? 12.307 0.054 -17.553 1.00 60.59 422 SER A N 1
ATOM 3359 C CA . SER A 1 422 ? 12.104 0.834 -18.777 1.00 60.59 422 SER A CA 1
ATOM 3360 C C . SER A 1 422 ? 10.678 0.708 -19.305 1.00 60.59 422 SER A C 1
ATOM 3362 O O . SER A 1 422 ? 10.059 1.723 -19.622 1.00 60.59 422 SER A O 1
ATOM 3364 N N . GLY A 1 423 ? 10.133 -0.514 -19.347 1.00 58.69 423 GLY A N 1
ATOM 3365 C CA . GLY A 1 423 ? 8.738 -0.743 -19.729 1.00 58.69 423 GLY A CA 1
ATOM 3366 C C . GLY A 1 423 ? 7.754 -0.065 -18.773 1.00 58.69 423 GLY A C 1
ATOM 3367 O O . GLY A 1 423 ? 6.742 0.478 -19.207 1.00 58.69 423 GLY A O 1
ATOM 3368 N N . ALA A 1 424 ? 8.071 -0.041 -17.477 1.00 70.38 424 ALA A N 1
ATOM 3369 C CA . ALA A 1 424 ? 7.231 0.577 -16.460 1.00 70.38 424 ALA A CA 1
ATOM 3370 C C . ALA A 1 424 ? 7.221 2.110 -16.507 1.00 70.38 424 ALA A C 1
ATOM 3372 O O . ALA A 1 424 ? 6.185 2.717 -16.233 1.00 70.38 424 ALA A O 1
ATOM 3373 N N . ALA A 1 425 ? 8.358 2.717 -16.854 1.00 56.19 425 ALA A N 1
ATOM 3374 C CA . ALA A 1 425 ? 8.513 4.164 -16.959 1.00 56.19 425 ALA A CA 1
ATOM 3375 C C . ALA A 1 425 ? 7.982 4.751 -18.276 1.00 56.19 425 ALA A C 1
ATOM 3377 O O . ALA A 1 425 ? 7.984 5.969 -18.421 1.00 56.19 425 ALA A O 1
ATOM 3378 N N . GLU A 1 426 ? 7.527 3.924 -19.229 1.00 55.12 426 GLU A N 1
ATOM 3379 C CA . GLU A 1 426 ? 7.079 4.391 -20.552 1.00 55.12 426 GLU A CA 1
ATOM 3380 C C . GLU A 1 426 ? 8.116 5.339 -21.201 1.00 55.12 426 GLU A C 1
ATOM 3382 O O . GLU A 1 426 ? 7.757 6.357 -21.796 1.00 55.12 426 GLU A O 1
ATOM 3387 N N . TYR A 1 427 ? 9.418 5.044 -21.041 1.00 40.91 427 TYR A N 1
ATOM 3388 C CA . TYR A 1 427 ? 10.492 5.892 -21.567 1.00 40.91 427 TYR A CA 1
ATOM 3389 C C . TYR A 1 427 ? 10.313 6.094 -23.078 1.00 40.91 427 TYR A C 1
ATOM 3391 O O . TYR A 1 427 ? 10.348 5.146 -23.864 1.00 40.91 427 TYR A O 1
ATOM 3399 N N . ASN A 1 428 ? 10.134 7.363 -23.449 1.00 39.75 428 ASN A N 1
ATOM 3400 C CA . ASN A 1 428 ? 9.937 7.895 -24.796 1.00 39.75 428 ASN A CA 1
ATOM 3401 C C . ASN A 1 428 ? 11.208 7.678 -25.643 1.00 39.75 428 ASN A C 1
ATOM 3403 O O . ASN A 1 428 ? 12.009 8.588 -25.847 1.00 39.75 428 ASN A O 1
ATOM 3407 N N . SER A 1 429 ? 11.421 6.437 -26.070 1.00 36.84 429 SER A N 1
ATOM 3408 C CA . SER A 1 429 ? 12.334 6.059 -27.145 1.00 36.84 429 SER A CA 1
ATOM 3409 C C . SER A 1 429 ? 11.496 5.872 -28.408 1.00 36.84 429 SER A C 1
ATOM 3411 O O . SER A 1 429 ? 10.358 5.418 -28.304 1.00 36.84 429 SER A O 1
ATOM 3413 N N . ASP A 1 430 ? 12.026 6.301 -29.559 1.00 42.12 430 ASP A N 1
ATOM 3414 C CA . ASP A 1 430 ? 11.409 6.221 -30.893 1.00 42.12 430 ASP A CA 1
ATOM 3415 C C . ASP A 1 430 ? 10.316 5.143 -30.996 1.00 42.12 430 ASP A C 1
ATOM 3417 O O . ASP A 1 430 ? 10.607 3.946 -31.071 1.00 42.12 430 ASP A O 1
ATOM 3421 N N . ILE A 1 431 ? 9.046 5.557 -31.002 1.00 42.59 431 ILE A N 1
ATOM 3422 C CA . ILE A 1 431 ? 7.948 4.604 -31.150 1.00 42.59 431 ILE A CA 1
ATOM 3423 C C . ILE A 1 431 ? 7.876 4.225 -32.629 1.00 42.59 431 ILE A C 1
ATOM 3425 O O . ILE A 1 431 ? 7.389 4.993 -33.462 1.00 42.59 431 ILE A O 1
ATOM 3429 N N . PHE A 1 432 ? 8.362 3.025 -32.947 1.00 47.25 432 PHE A N 1
ATOM 3430 C CA . PHE A 1 432 ? 8.117 2.373 -34.228 1.00 47.25 432 PHE A CA 1
ATOM 3431 C C . PHE A 1 432 ? 6.771 1.655 -34.171 1.00 47.25 432 PHE A C 1
ATOM 3433 O O . PHE A 1 432 ? 6.630 0.615 -33.528 1.00 47.25 432 PHE A O 1
ATOM 3440 N N . LEU A 1 433 ? 5.769 2.205 -34.851 1.00 49.03 433 LEU A N 1
ATOM 3441 C CA . LEU A 1 433 ? 4.469 1.550 -34.983 1.00 49.03 433 LEU A CA 1
ATOM 3442 C C . LEU A 1 433 ? 4.471 0.643 -36.205 1.00 49.03 433 LEU A C 1
ATOM 3444 O O . LEU A 1 433 ? 4.599 1.124 -37.329 1.00 49.03 433 LEU A O 1
ATOM 3448 N N . LEU A 1 434 ? 4.283 -0.655 -35.983 1.00 46.34 434 LEU A N 1
ATOM 3449 C CA . LEU A 1 434 ? 3.977 -1.619 -37.035 1.00 46.34 434 LEU A CA 1
ATOM 3450 C C . LEU A 1 434 ? 2.472 -1.603 -37.308 1.00 46.34 434 LEU A C 1
ATOM 3452 O O . LEU A 1 434 ? 1.672 -2.018 -36.470 1.00 46.34 434 LEU A O 1
ATOM 3456 N N . VAL A 1 435 ? 2.091 -1.124 -38.488 1.00 54.12 435 VAL A N 1
ATOM 3457 C CA . VAL A 1 435 ? 0.714 -1.178 -38.978 1.00 54.12 435 VAL A CA 1
ATOM 3458 C C . VAL A 1 435 ? 0.602 -2.326 -39.973 1.00 54.12 435 VAL A C 1
ATOM 3460 O O . VAL A 1 435 ? 1.094 -2.239 -41.100 1.00 54.12 435 VAL A O 1
ATOM 3463 N N . ASP A 1 436 ? -0.055 -3.405 -39.547 1.00 48.81 436 ASP A N 1
ATOM 3464 C CA . ASP A 1 436 ? -0.588 -4.410 -40.466 1.00 48.81 436 ASP A CA 1
ATOM 3465 C C . ASP A 1 436 ? -1.788 -3.798 -41.208 1.00 48.81 436 ASP A C 1
ATOM 3467 O O . ASP A 1 436 ? -2.569 -3.041 -40.626 1.00 48.81 436 ASP A O 1
ATOM 3471 N N . THR A 1 437 ? -1.930 -4.099 -42.499 1.00 48.16 437 THR A N 1
ATOM 3472 C CA . THR A 1 437 ? -2.837 -3.445 -43.468 1.00 48.16 437 THR A CA 1
ATOM 3473 C C . THR A 1 437 ? -4.338 -3.613 -43.207 1.00 48.16 437 THR A C 1
ATOM 3475 O O . THR A 1 437 ? -5.143 -3.449 -44.120 1.00 48.16 437 THR A O 1
ATOM 3478 N N . ASN A 1 438 ? -4.755 -3.921 -41.979 1.00 51.66 438 ASN A N 1
ATOM 3479 C CA . ASN A 1 438 ? -6.150 -3.862 -41.572 1.00 51.66 438 ASN A CA 1
ATOM 3480 C C . ASN A 1 438 ? -6.518 -2.429 -41.118 1.00 51.66 438 ASN A C 1
ATOM 3482 O O . ASN A 1 438 ? -6.170 -2.028 -39.999 1.00 51.66 438 ASN A O 1
ATOM 3486 N N . PRO A 1 439 ? -7.278 -1.658 -41.922 1.00 46.41 439 PRO A N 1
ATOM 3487 C CA . PRO A 1 439 ? -7.512 -0.228 -41.688 1.00 46.41 439 PRO A CA 1
ATOM 3488 C C . PRO A 1 439 ? -8.285 0.067 -40.392 1.00 46.41 439 PRO A C 1
ATOM 3490 O O . PRO A 1 439 ? -8.162 1.148 -39.814 1.00 46.41 439 PRO A O 1
ATOM 3493 N N . LYS A 1 440 ? -9.079 -0.897 -39.899 1.00 46.62 440 LYS A N 1
ATOM 3494 C CA . LYS A 1 440 ? -9.849 -0.756 -38.651 1.00 46.62 440 LYS A CA 1
ATOM 3495 C C . LYS A 1 440 ? -8.973 -0.869 -37.405 1.00 46.62 440 LYS A C 1
ATOM 3497 O O . LYS A 1 440 ? -9.204 -0.142 -36.444 1.00 46.62 440 LYS A O 1
ATOM 3502 N N . SER A 1 441 ? -7.976 -1.751 -37.430 1.00 42.03 441 SER A N 1
ATOM 3503 C CA . SER A 1 441 ? -7.052 -1.960 -36.309 1.00 42.03 441 SER A CA 1
ATOM 3504 C C . SER A 1 441 ? -6.081 -0.787 -36.166 1.00 42.03 441 SER A C 1
ATOM 3506 O O . SER A 1 441 ? -5.825 -0.334 -35.054 1.00 42.03 441 SER A O 1
ATOM 3508 N N . ALA A 1 442 ? -5.622 -0.237 -37.296 1.00 43.84 442 ALA A N 1
ATOM 3509 C CA . ALA A 1 442 ? -4.750 0.933 -37.333 1.00 43.84 442 ALA A CA 1
ATOM 3510 C C . ALA A 1 442 ? -5.417 2.168 -36.701 1.00 43.84 442 ALA A C 1
ATOM 3512 O O . ALA A 1 442 ? -4.839 2.814 -35.834 1.00 43.84 442 ALA A O 1
ATOM 3513 N N . LYS A 1 443 ? -6.671 2.466 -37.070 1.00 43.19 443 LYS A N 1
ATOM 3514 C CA . LYS A 1 443 ? -7.392 3.661 -36.595 1.00 43.19 443 LYS A CA 1
ATOM 3515 C C . LYS A 1 443 ? -7.659 3.660 -35.081 1.00 43.19 443 LYS A C 1
ATOM 3517 O O . LYS A 1 443 ? -7.659 4.722 -34.468 1.00 43.19 443 LYS A O 1
ATOM 3522 N N . ILE A 1 444 ? -7.875 2.484 -34.485 1.00 44.69 444 ILE A N 1
ATOM 3523 C CA . ILE A 1 444 ? -8.088 2.328 -33.034 1.00 44.69 444 ILE A CA 1
ATOM 3524 C C . ILE A 1 444 ? -6.775 2.543 -32.274 1.00 44.69 444 ILE A C 1
ATOM 3526 O O . ILE A 1 444 ? -6.754 3.323 -31.329 1.00 44.69 444 ILE A O 1
ATOM 3530 N N . LEU A 1 445 ? -5.677 1.939 -32.744 1.00 44.38 445 LEU A N 1
ATOM 3531 C CA . LEU A 1 445 ? -4.347 2.097 -32.148 1.00 44.38 44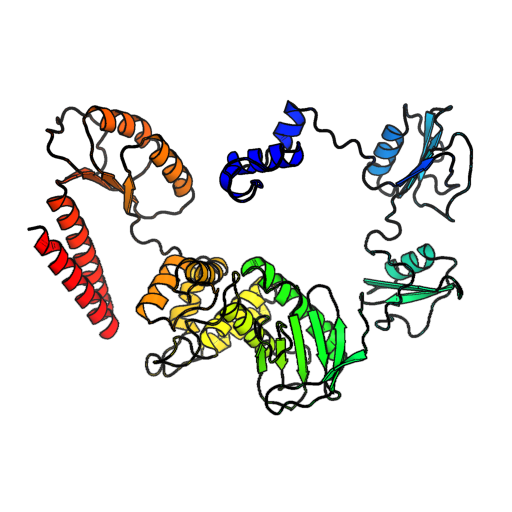5 LEU A CA 1
ATOM 3532 C C . LEU A 1 445 ? -3.866 3.562 -32.195 1.00 44.38 445 LEU A C 1
ATOM 3534 O O . LEU A 1 445 ? -3.199 4.037 -31.287 1.00 44.38 445 LEU A O 1
ATOM 3538 N N . LEU A 1 446 ? -4.232 4.302 -33.246 1.00 48.28 446 LEU A N 1
ATOM 3539 C CA . LEU A 1 446 ? -3.766 5.672 -33.494 1.00 48.28 446 LEU A CA 1
ATOM 3540 C C . LEU A 1 446 ? -4.553 6.744 -32.709 1.00 48.28 446 LEU A C 1
ATOM 3542 O O . LEU A 1 446 ? -3.976 7.766 -32.344 1.00 48.28 446 LEU A O 1
ATOM 3546 N N . LEU A 1 447 ? -5.827 6.497 -32.372 1.00 46.00 447 LEU A N 1
ATOM 3547 C CA . LEU A 1 447 ? -6.621 7.353 -31.468 1.00 46.00 447 LEU A CA 1
ATOM 3548 C C . LEU A 1 447 ? -6.148 7.280 -30.005 1.00 46.00 447 LEU A C 1
ATOM 3550 O O . LEU A 1 447 ? -6.373 8.209 -29.233 1.00 46.00 447 LEU A O 1
ATOM 3554 N N . GLU A 1 448 ? -5.495 6.185 -29.617 1.00 46.09 448 GLU A N 1
ATOM 3555 C CA . GLU A 1 448 ? -4.914 6.014 -28.281 1.00 46.09 448 GLU A CA 1
ATOM 3556 C C . GLU A 1 448 ? -3.583 6.778 -28.131 1.00 46.09 448 GLU A C 1
ATOM 3558 O O . GLU A 1 448 ? -3.251 7.240 -27.040 1.00 46.09 448 GLU A O 1
ATOM 3563 N N . LEU A 1 449 ? -2.859 6.994 -29.237 1.00 46.00 449 LEU A N 1
ATOM 3564 C CA . LEU A 1 449 ? -1.534 7.627 -29.259 1.00 46.00 449 LEU A CA 1
ATOM 3565 C C . LEU A 1 449 ? -1.571 9.158 -29.340 1.00 46.00 449 LEU A C 1
ATOM 3567 O O . LEU A 1 449 ? -0.617 9.806 -28.916 1.00 46.00 449 LEU A O 1
ATOM 3571 N N . SER A 1 450 ? -2.671 9.760 -29.806 1.00 43.00 450 SER A N 1
ATOM 3572 C CA . SER A 1 450 ? -2.833 11.225 -29.841 1.00 43.00 450 SER A CA 1
ATOM 3573 C C . SER A 1 450 ? -2.892 11.878 -28.450 1.00 43.00 450 SER A C 1
ATOM 3575 O O . SER A 1 450 ? -2.862 13.101 -28.347 1.00 43.00 450 SER A O 1
ATOM 3577 N N . ASN A 1 451 ? -2.977 11.075 -27.383 1.00 42.50 451 ASN A N 1
ATOM 3578 C CA . ASN A 1 451 ? -2.929 11.522 -25.988 1.00 42.50 451 ASN A CA 1
ATOM 3579 C C . ASN A 1 451 ? -1.524 11.430 -25.361 1.00 42.50 451 ASN A C 1
ATOM 3581 O O . ASN A 1 451 ? -1.357 11.795 -24.197 1.00 42.50 451 ASN A O 1
ATOM 3585 N N . LEU A 1 452 ? -0.518 10.949 -26.100 1.00 42.34 452 LEU A N 1
ATOM 3586 C CA . LEU A 1 452 ? 0.868 10.852 -25.641 1.00 42.34 452 LEU A CA 1
ATOM 3587 C C . LEU A 1 452 ? 1.685 12.041 -26.169 1.00 42.34 452 LEU A C 1
ATOM 3589 O O . LEU A 1 452 ? 1.563 12.429 -27.329 1.00 42.34 452 LEU A O 1
ATOM 3593 N N . GLN A 1 453 ? 2.551 12.624 -25.334 1.00 40.97 453 GLN A N 1
ATOM 3594 C CA . GLN A 1 453 ? 3.510 13.643 -25.782 1.00 40.97 453 GLN A CA 1
ATOM 3595 C C . GLN A 1 453 ? 4.700 12.975 -26.492 1.00 40.97 453 GLN A C 1
ATOM 3597 O O . GLN A 1 453 ? 5.745 12.719 -25.892 1.00 40.97 453 GLN A O 1
ATOM 3602 N N . ILE A 1 454 ? 4.523 12.646 -27.773 1.00 49.00 454 ILE A N 1
ATOM 3603 C CA . ILE A 1 454 ? 5.531 11.975 -28.612 1.00 49.00 454 ILE A CA 1
ATOM 3604 C C . ILE A 1 454 ? 6.478 13.022 -29.225 1.00 49.00 454 ILE A C 1
ATOM 3606 O O . ILE A 1 454 ? 6.015 14.024 -29.766 1.00 49.00 454 ILE A O 1
ATOM 3610 N N . LYS A 1 455 ? 7.801 12.801 -29.137 1.00 42.84 455 LYS A N 1
ATOM 3611 C CA . LYS A 1 455 ? 8.829 13.699 -29.713 1.00 42.84 455 LYS A CA 1
ATOM 3612 C C . LYS A 1 455 ? 9.123 13.433 -31.194 1.00 42.84 455 LYS A C 1
ATOM 3614 O O . LYS A 1 455 ? 9.259 14.392 -31.942 1.00 42.84 455 LYS A O 1
ATOM 3619 N N . GLU A 1 456 ? 9.231 12.165 -31.594 1.00 50.66 456 GLU A N 1
ATOM 3620 C CA . GLU A 1 456 ? 9.366 11.729 -32.993 1.00 50.66 456 GLU A CA 1
ATOM 3621 C C . GLU A 1 456 ? 8.519 10.470 -33.216 1.00 50.66 456 GLU A C 1
ATOM 3623 O O . GLU A 1 456 ? 8.638 9.499 -32.465 1.00 50.66 456 GLU A O 1
ATOM 3628 N N . LEU A 1 457 ? 7.667 10.471 -34.245 1.00 53.91 457 LEU A N 1
ATOM 3629 C CA . LEU A 1 457 ? 6.821 9.324 -34.594 1.00 53.91 457 LEU A CA 1
ATOM 3630 C C . LEU A 1 457 ? 7.272 8.699 -35.921 1.00 53.91 457 LEU A C 1
ATOM 3632 O O . LEU A 1 457 ? 7.188 9.333 -36.977 1.00 53.91 457 LEU A O 1
ATOM 3636 N N . LYS A 1 458 ? 7.717 7.436 -35.882 1.00 60.38 458 LYS A N 1
ATOM 3637 C CA . LYS A 1 458 ? 8.204 6.681 -37.050 1.00 60.38 458 LYS A CA 1
ATOM 3638 C C . LYS A 1 458 ? 7.237 5.538 -37.366 1.00 60.38 458 LYS A C 1
ATOM 3640 O O . LYS A 1 458 ? 7.076 4.608 -36.581 1.00 60.38 458 LYS A O 1
ATOM 3645 N N . LEU A 1 459 ? 6.579 5.599 -38.522 1.00 58.34 459 LEU A N 1
ATOM 3646 C CA . LEU A 1 459 ? 5.536 4.639 -38.901 1.00 58.34 459 LEU A CA 1
ATOM 3647 C C . LEU A 1 459 ? 6.100 3.571 -39.845 1.00 58.34 459 LEU A C 1
ATOM 3649 O O . LEU A 1 459 ? 6.746 3.918 -40.830 1.00 58.34 459 LEU A O 1
ATOM 3653 N N . ILE A 1 460 ? 5.842 2.290 -39.575 1.00 59.97 460 ILE A N 1
ATOM 3654 C CA . ILE A 1 460 ? 6.207 1.162 -40.442 1.00 59.97 460 ILE A CA 1
ATOM 3655 C C . ILE A 1 460 ? 4.927 0.491 -40.947 1.00 59.97 460 ILE A C 1
ATOM 3657 O O . ILE A 1 460 ? 4.141 -0.033 -40.162 1.00 59.97 460 ILE A O 1
ATOM 3661 N N . VAL A 1 461 ? 4.731 0.457 -42.265 1.00 60.00 461 VAL A N 1
ATOM 3662 C CA . VAL A 1 461 ? 3.597 -0.230 -42.902 1.00 60.00 461 VAL A CA 1
ATOM 3663 C C . VAL A 1 461 ? 4.073 -1.553 -43.490 1.00 60.00 461 VAL A C 1
ATOM 3665 O O . VAL A 1 461 ? 4.912 -1.572 -44.395 1.00 60.00 461 VAL A O 1
ATOM 3668 N N . GLN A 1 462 ? 3.535 -2.664 -42.981 1.00 52.91 462 GLN A N 1
ATOM 3669 C CA . GLN A 1 462 ? 3.918 -4.010 -43.401 1.00 52.91 462 GLN A CA 1
ATOM 3670 C C . GLN A 1 462 ? 3.011 -4.492 -44.544 1.00 52.91 462 GLN A C 1
ATOM 3672 O O . GLN A 1 462 ? 1.814 -4.669 -44.350 1.00 52.91 462 GLN A O 1
ATOM 3677 N N . SER A 1 463 ? 3.587 -4.753 -45.725 1.00 53.62 463 SER A N 1
ATOM 3678 C CA . SER A 1 463 ? 2.942 -5.324 -46.925 1.00 53.62 463 SER A CA 1
ATOM 3679 C C . SER A 1 463 ? 1.827 -4.486 -47.566 1.00 53.62 463 SER A C 1
ATOM 3681 O O . SER A 1 463 ? 0.644 -4.710 -47.330 1.00 53.62 463 SER A O 1
ATOM 3683 N N . CYS A 1 464 ? 2.185 -3.556 -48.454 1.00 50.16 464 CYS A N 1
ATOM 3684 C CA . CYS A 1 464 ? 1.188 -2.810 -49.224 1.00 50.16 464 CYS A CA 1
ATOM 3685 C C . CYS A 1 464 ? 0.960 -3.390 -50.629 1.00 50.16 464 CYS A C 1
ATOM 3687 O O . CYS A 1 464 ? 1.917 -3.572 -51.376 1.00 50.16 464 CYS A O 1
ATOM 3689 N N . THR A 1 465 ? -0.303 -3.620 -50.998 1.00 54.50 465 THR A N 1
ATOM 3690 C CA . THR A 1 465 ? -0.753 -3.719 -52.401 1.00 54.50 465 THR A CA 1
ATOM 3691 C C . THR A 1 465 ? -1.389 -2.385 -52.814 1.00 54.50 465 THR A C 1
ATOM 3693 O O . THR A 1 465 ? -1.750 -1.589 -51.939 1.00 54.50 465 THR A O 1
ATOM 3696 N N . SER A 1 466 ? -1.541 -2.116 -54.120 1.00 53.81 466 SER A N 1
ATOM 3697 C CA . SER A 1 466 ? -2.067 -0.833 -54.639 1.00 53.81 466 SER A CA 1
ATOM 3698 C C . SER A 1 466 ? -3.339 -0.359 -53.928 1.00 53.81 466 SER A C 1
ATOM 3700 O O . SER A 1 466 ? -3.438 0.804 -53.545 1.00 53.81 466 SER A O 1
ATOM 3702 N N . ASP A 1 467 ? -4.275 -1.274 -53.684 1.00 56.19 467 ASP A N 1
ATOM 3703 C CA . ASP A 1 467 ? -5.608 -0.950 -53.169 1.00 56.19 467 ASP A CA 1
ATOM 3704 C C . ASP A 1 467 ? -5.588 -0.674 -51.657 1.00 56.19 467 ASP A C 1
ATOM 3706 O O . ASP A 1 467 ? -6.264 0.229 -51.165 1.00 56.19 467 ASP A O 1
ATOM 3710 N N . LYS A 1 468 ? -4.735 -1.390 -50.914 1.00 56.25 468 LYS A N 1
ATOM 3711 C CA . LYS A 1 468 ? -4.562 -1.216 -49.462 1.00 56.25 468 LYS A CA 1
ATOM 3712 C C . LYS A 1 468 ? -3.849 0.093 -49.113 1.00 56.25 468 LYS A C 1
ATOM 3714 O O . LYS A 1 468 ? -4.132 0.702 -48.083 1.00 56.25 468 LYS A O 1
ATOM 3719 N N . CYS A 1 469 ? -2.950 0.550 -49.984 1.00 52.00 469 CYS A N 1
ATOM 3720 C CA . CYS A 1 469 ? -2.247 1.826 -49.832 1.00 52.00 469 CYS A CA 1
ATOM 3721 C C . CYS A 1 469 ? -3.187 3.031 -49.995 1.00 52.00 469 CYS A C 1
ATOM 3723 O O . CYS A 1 469 ? -3.014 4.035 -49.305 1.00 52.00 469 CYS A O 1
ATOM 3725 N N . ILE A 1 470 ? -4.206 2.922 -50.855 1.00 56.12 470 ILE A N 1
ATOM 3726 C CA . ILE A 1 470 ? -5.219 3.968 -51.062 1.00 56.12 470 ILE A CA 1
ATOM 3727 C C . ILE A 1 470 ? -6.113 4.120 -49.820 1.00 56.12 470 ILE A C 1
ATOM 3729 O O . ILE A 1 470 ? -6.377 5.243 -49.386 1.00 56.12 470 ILE A O 1
ATOM 3733 N N . GLU A 1 471 ? -6.534 3.014 -49.196 1.00 57.34 471 GLU A N 1
ATOM 3734 C CA . GLU A 1 471 ? -7.294 3.071 -47.937 1.00 57.34 471 GLU A CA 1
ATOM 3735 C C . GLU A 1 471 ? -6.473 3.685 -46.795 1.00 57.34 471 GLU A C 1
ATOM 3737 O O . GLU A 1 471 ? -6.981 4.542 -46.072 1.00 57.34 471 GLU A O 1
ATOM 3742 N N . LEU A 1 472 ? -5.195 3.317 -46.659 1.00 54.03 472 LEU A N 1
ATOM 3743 C CA . LEU A 1 472 ? -4.274 3.929 -45.693 1.00 54.03 472 LEU A CA 1
ATOM 3744 C C . LEU A 1 472 ? -4.104 5.433 -45.934 1.00 54.03 472 LEU A C 1
ATOM 3746 O O . LEU A 1 472 ? -4.174 6.215 -44.985 1.00 54.03 472 LEU A O 1
ATOM 3750 N N . ALA A 1 473 ? -3.954 5.849 -47.195 1.00 53.88 473 ALA A N 1
ATOM 3751 C CA . ALA A 1 473 ? -3.886 7.258 -47.558 1.00 53.88 473 ALA A CA 1
ATOM 3752 C C . ALA A 1 473 ? -5.138 8.011 -47.095 1.00 53.88 473 ALA A C 1
ATOM 3754 O O . ALA A 1 473 ? -5.004 9.082 -46.538 1.00 53.88 473 ALA A O 1
ATOM 3755 N N . SER A 1 474 ? -6.343 7.445 -47.179 1.00 55.94 474 SER A N 1
ATOM 3756 C CA . SER A 1 474 ? -7.558 8.124 -46.689 1.00 55.94 474 SER A CA 1
ATOM 3757 C C . SER A 1 474 ? -7.621 8.355 -45.163 1.00 55.94 474 SER A C 1
ATOM 3759 O O . SER A 1 474 ? -8.475 9.107 -44.698 1.00 55.94 474 SER A O 1
ATOM 3761 N N . ILE A 1 475 ? -6.731 7.726 -44.382 1.00 54.09 475 ILE A N 1
ATOM 3762 C CA . ILE A 1 475 ? -6.700 7.770 -42.906 1.00 54.09 475 ILE A CA 1
ATOM 3763 C C . ILE A 1 475 ? -5.561 8.662 -42.378 1.00 54.09 475 ILE A C 1
ATOM 3765 O O . ILE A 1 475 ? -5.669 9.233 -41.296 1.00 54.09 475 ILE A O 1
ATOM 3769 N N . LEU A 1 476 ? -4.469 8.796 -43.135 1.00 51.09 476 LEU A N 1
ATOM 3770 C CA . LEU A 1 476 ? -3.248 9.499 -42.725 1.00 51.09 476 LEU A CA 1
ATOM 3771 C C . LEU A 1 476 ? -3.283 11.049 -42.663 1.00 51.09 476 LEU A C 1
ATOM 3773 O O . LEU A 1 476 ? -2.422 11.579 -41.962 1.00 51.09 476 LEU A O 1
ATOM 3777 N N . PRO A 1 477 ? -4.204 11.811 -43.299 1.00 52.88 477 PRO A N 1
ATOM 3778 C CA . PRO A 1 477 ? -4.225 13.278 -43.200 1.00 52.88 477 PRO A CA 1
ATOM 3779 C C . PRO A 1 477 ? -4.396 13.795 -41.771 1.00 52.88 477 PRO A C 1
ATOM 3781 O O . PRO A 1 477 ? -3.979 14.909 -41.467 1.00 52.88 477 PRO A O 1
ATOM 3784 N N . ASP A 1 478 ? -4.986 12.975 -40.900 1.00 52.03 478 ASP A N 1
ATOM 3785 C CA . ASP A 1 478 ? -5.263 13.305 -39.502 1.00 52.03 478 ASP A CA 1
ATOM 3786 C C . ASP A 1 478 ? -4.084 12.963 -38.563 1.00 52.03 478 ASP A C 1
ATOM 3788 O O . ASP A 1 478 ? -4.214 13.062 -37.343 1.00 52.03 478 ASP A O 1
ATOM 3792 N N . ILE A 1 479 ? -2.933 12.531 -39.103 1.00 52.97 479 ILE A N 1
ATOM 3793 C CA . ILE A 1 479 ? -1.809 11.986 -38.329 1.00 52.97 479 ILE A CA 1
ATOM 3794 C C . ILE A 1 479 ? -0.509 12.716 -38.678 1.00 52.97 479 ILE A C 1
ATOM 3796 O O . ILE A 1 479 ? -0.019 12.653 -39.803 1.00 52.97 479 ILE A O 1
ATOM 3800 N N . SER A 1 480 ? 0.108 13.357 -37.682 1.00 57.06 480 SER A N 1
ATOM 3801 C CA . SER A 1 480 ? 1.460 13.911 -37.812 1.00 57.06 480 SER A CA 1
ATOM 3802 C C . SER A 1 480 ? 2.500 12.850 -37.444 1.00 57.06 480 SER A C 1
ATOM 3804 O O . SER A 1 480 ? 2.669 12.526 -36.274 1.00 57.06 480 SER A O 1
ATOM 3806 N N . PHE A 1 481 ? 3.211 12.324 -38.440 1.00 58.06 481 PHE A N 1
ATOM 3807 C CA . PHE A 1 481 ? 4.372 11.428 -38.292 1.00 58.06 481 PHE A CA 1
ATOM 3808 C C . PHE A 1 481 ? 5.615 12.089 -38.884 1.00 58.06 481 PHE A C 1
ATOM 3810 O O . PHE A 1 481 ? 5.457 12.966 -39.720 1.00 58.06 481 PHE A O 1
ATOM 3817 N N . ASP A 1 482 ? 6.833 11.707 -38.504 1.00 60.06 482 ASP A N 1
ATOM 3818 C CA . ASP A 1 482 ? 8.074 12.352 -38.979 1.00 60.06 482 ASP A CA 1
ATOM 3819 C C . ASP A 1 482 ? 8.757 11.600 -40.117 1.00 60.06 482 ASP A C 1
ATOM 3821 O O . ASP A 1 482 ? 9.377 12.204 -40.992 1.00 60.06 482 ASP A O 1
ATOM 3825 N N . THR A 1 483 ? 8.632 10.275 -40.145 1.00 59.56 483 THR A N 1
ATOM 3826 C CA . THR A 1 483 ? 9.162 9.429 -41.221 1.00 59.56 483 THR A CA 1
ATOM 3827 C C . THR A 1 483 ? 8.263 8.214 -41.409 1.00 59.56 483 THR A C 1
ATOM 3829 O O . THR A 1 483 ? 7.845 7.590 -40.431 1.00 59.56 483 THR A O 1
ATOM 3832 N N . LEU A 1 484 ? 7.979 7.876 -42.667 1.00 62.12 484 LEU A N 1
ATOM 3833 C CA . LEU A 1 484 ? 7.174 6.717 -43.049 1.00 62.12 484 LEU A CA 1
ATOM 3834 C C . LEU A 1 484 ? 8.052 5.672 -43.746 1.00 62.12 484 LEU A C 1
ATOM 3836 O O . LEU A 1 484 ? 8.720 5.965 -44.738 1.00 62.12 484 LEU A O 1
ATOM 3840 N N . TYR A 1 485 ? 8.024 4.442 -43.247 1.00 63.25 485 TYR A N 1
ATOM 3841 C CA . TYR A 1 485 ? 8.710 3.291 -43.820 1.00 63.25 485 TYR A CA 1
ATOM 3842 C C . TYR A 1 485 ? 7.685 2.330 -44.415 1.00 63.25 485 TYR A C 1
ATOM 3844 O O . TYR A 1 485 ? 6.763 1.890 -43.727 1.00 63.25 485 TYR A O 1
ATOM 3852 N N . VAL A 1 486 ? 7.848 1.982 -45.690 1.00 61.84 486 VAL A N 1
ATOM 3853 C CA . VAL A 1 486 ? 6.913 1.101 -46.404 1.00 61.84 486 VAL A CA 1
ATOM 3854 C C . VAL A 1 486 ? 7.618 -0.188 -46.798 1.00 61.84 486 VAL A C 1
ATOM 3856 O O . VAL A 1 486 ? 8.619 -0.154 -47.517 1.00 61.84 486 VAL A O 1
ATOM 3859 N N . LEU A 1 487 ? 7.081 -1.323 -46.344 1.00 59.59 487 LEU A N 1
ATOM 3860 C CA . LEU A 1 487 ? 7.556 -2.648 -46.723 1.00 59.59 487 LEU A CA 1
ATOM 3861 C C . LEU A 1 487 ? 6.931 -3.087 -48.055 1.00 59.59 487 LEU A C 1
ATOM 3863 O O . LEU A 1 487 ? 5.720 -3.306 -48.142 1.00 59.59 487 LEU A O 1
ATOM 3867 N N . ASN A 1 488 ? 7.768 -3.233 -49.082 1.00 61.03 488 ASN A N 1
ATOM 3868 C CA . ASN A 1 488 ? 7.370 -3.707 -50.404 1.00 61.03 488 ASN A CA 1
ATOM 3869 C C . ASN A 1 488 ? 7.570 -5.229 -50.529 1.00 61.03 488 ASN A C 1
ATOM 3871 O O . ASN A 1 488 ? 8.698 -5.718 -50.434 1.00 61.03 488 ASN A O 1
ATOM 3875 N N . ASN A 1 489 ? 6.484 -5.955 -50.812 1.00 56.94 489 ASN A N 1
ATOM 3876 C CA . ASN A 1 489 ? 6.474 -7.408 -51.018 1.00 56.94 489 ASN A CA 1
ATOM 3877 C C . ASN A 1 489 ? 6.767 -7.839 -52.474 1.00 56.94 489 ASN A C 1
ATOM 3879 O O . ASN A 1 489 ? 6.573 -9.004 -52.812 1.00 56.94 489 ASN A O 1
ATOM 3883 N N . GLY A 1 490 ? 7.245 -6.931 -53.335 1.00 53.22 490 GLY A N 1
ATOM 3884 C CA . GLY A 1 490 ? 7.737 -7.254 -54.682 1.00 53.22 490 GLY A CA 1
ATOM 3885 C C . GLY A 1 490 ? 6.926 -6.691 -55.855 1.00 53.22 490 GLY A C 1
ATOM 3886 O O . GLY A 1 490 ? 7.233 -7.022 -56.997 1.00 53.22 490 GLY A O 1
ATOM 3887 N N . GLU A 1 491 ? 5.937 -5.823 -55.622 1.00 52.22 491 GLU A N 1
ATOM 3888 C CA . GLU A 1 491 ? 5.186 -5.145 -56.693 1.00 52.22 491 GLU A CA 1
ATOM 3889 C C . GLU A 1 491 ? 5.760 -3.744 -56.992 1.00 52.22 491 GLU A C 1
ATOM 3891 O O . GLU A 1 491 ? 6.359 -3.088 -56.132 1.00 52.22 491 GLU A O 1
ATOM 3896 N N . LYS A 1 492 ? 5.607 -3.259 -58.236 1.00 50.38 492 LYS A N 1
ATOM 3897 C CA . LYS A 1 492 ? 5.984 -1.883 -58.607 1.00 50.38 492 LYS A CA 1
ATOM 3898 C C . LYS A 1 492 ? 5.005 -0.903 -57.961 1.00 50.38 492 LYS A C 1
ATOM 3900 O O . LYS A 1 492 ? 3.873 -0.764 -58.416 1.00 50.38 492 LYS A O 1
ATOM 3905 N N . ILE A 1 493 ? 5.463 -0.182 -56.943 1.00 52.53 493 ILE A N 1
ATOM 3906 C CA . ILE A 1 493 ? 4.745 0.972 -56.400 1.00 52.53 493 ILE A CA 1
ATOM 3907 C C . ILE A 1 493 ? 4.893 2.100 -57.430 1.00 52.53 493 ILE A C 1
ATOM 3909 O O . ILE A 1 493 ? 5.974 2.660 -57.589 1.00 52.53 493 ILE A O 1
ATOM 3913 N N . ASN A 1 494 ? 3.844 2.358 -58.213 1.00 46.34 494 ASN A N 1
ATOM 3914 C CA . ASN A 1 494 ? 3.865 3.372 -59.269 1.00 46.34 494 ASN A CA 1
ATOM 3915 C C . ASN A 1 494 ? 4.032 4.771 -58.644 1.00 46.34 494 ASN A C 1
ATOM 3917 O O . ASN A 1 494 ? 3.301 5.115 -57.723 1.00 46.34 494 ASN A O 1
ATOM 3921 N N . GLU A 1 495 ? 4.945 5.601 -59.155 1.00 44.09 495 GLU A N 1
ATOM 3922 C CA . GLU A 1 495 ? 5.259 6.952 -58.631 1.00 44.09 495 GLU A CA 1
ATOM 3923 C C . GLU A 1 495 ? 4.085 7.958 -58.706 1.00 44.09 495 GLU A C 1
ATOM 3925 O O . GLU A 1 495 ? 4.200 9.112 -58.307 1.00 44.09 495 GLU A O 1
ATOM 3930 N N . THR A 1 496 ? 2.922 7.539 -59.203 1.00 45.03 496 THR A N 1
ATOM 3931 C CA . THR A 1 496 ? 1.753 8.387 -59.465 1.00 45.03 496 THR A CA 1
ATOM 3932 C C . THR A 1 496 ? 0.856 8.644 -58.244 1.00 45.03 496 THR A C 1
ATOM 3934 O O . THR A 1 496 ? -0.192 9.266 -58.393 1.00 45.03 496 THR A O 1
ATOM 3937 N N . PHE A 1 497 ? 1.249 8.238 -57.029 1.00 48.03 497 PHE A N 1
ATOM 3938 C CA . PHE A 1 497 ? 0.454 8.424 -55.797 1.00 48.03 497 PHE A CA 1
ATOM 3939 C C . PHE A 1 497 ? 0.555 9.823 -55.144 1.00 48.03 497 PHE A C 1
ATOM 3941 O O . PHE A 1 497 ? 0.249 9.986 -53.965 1.00 48.03 497 PHE A O 1
ATOM 3948 N N . GLY A 1 498 ? 0.891 10.848 -55.934 1.00 46.66 498 GLY A N 1
ATOM 3949 C CA . GLY A 1 498 ? 0.516 12.243 -55.679 1.00 46.66 498 GLY A CA 1
ATOM 3950 C C . GLY A 1 498 ? 1.234 12.973 -54.536 1.00 46.66 498 GLY A C 1
ATOM 3951 O O . GLY A 1 498 ? 1.969 12.409 -53.735 1.00 46.66 498 GLY A O 1
ATOM 3952 N N . SER A 1 499 ? 0.984 14.283 -54.472 1.00 47.31 499 SER A N 1
ATOM 3953 C CA . SER A 1 499 ? 1.580 15.327 -53.614 1.00 47.31 499 SER A CA 1
ATOM 3954 C C . SER A 1 499 ? 1.382 15.174 -52.092 1.00 47.31 499 SER A C 1
ATOM 3956 O O . SER A 1 499 ? 1.423 16.156 -51.357 1.00 47.31 499 SER A O 1
ATOM 3958 N N . TRP A 1 500 ? 1.115 13.961 -51.613 1.00 48.62 500 TRP A N 1
ATOM 3959 C CA . TRP A 1 500 ? 0.846 13.624 -50.212 1.00 48.62 500 TRP A CA 1
ATOM 3960 C C . TRP A 1 500 ? 2.125 13.306 -49.417 1.00 48.62 500 TRP A C 1
ATOM 3962 O O . TRP A 1 500 ? 2.104 13.225 -48.192 1.00 48.62 500 TRP A O 1
ATOM 3972 N N . TRP A 1 501 ? 3.257 13.170 -50.108 1.00 52.47 501 TRP A N 1
ATOM 3973 C CA . TRP A 1 501 ? 4.567 12.792 -49.572 1.00 52.47 501 TRP A CA 1
ATOM 3974 C C . TRP A 1 501 ? 5.350 13.997 -49.026 1.00 52.47 501 TRP A C 1
ATOM 3976 O O . TRP A 1 501 ? 6.517 14.194 -49.352 1.00 52.47 501 TRP A O 1
ATOM 3986 N N . ASN A 1 502 ? 4.726 14.834 -48.195 1.00 47.47 502 ASN A N 1
ATOM 3987 C CA . ASN A 1 502 ? 5.394 16.032 -47.663 1.00 47.47 502 ASN A CA 1
ATOM 3988 C C . ASN A 1 502 ? 6.406 15.745 -46.533 1.00 47.47 502 ASN A C 1
ATOM 3990 O O . ASN A 1 502 ? 7.029 16.675 -46.023 1.00 47.47 502 ASN A O 1
ATOM 3994 N N . LYS A 1 503 ? 6.614 14.477 -46.154 1.00 54.25 503 LYS A N 1
ATOM 3995 C CA . LYS A 1 503 ? 7.676 14.036 -45.235 1.00 54.25 503 LYS A CA 1
ATOM 3996 C C . LYS A 1 503 ? 8.411 12.814 -45.792 1.00 54.25 503 LYS A C 1
ATOM 3998 O O . LYS A 1 503 ? 7.832 12.022 -46.538 1.00 54.25 503 LYS A O 1
ATOM 4003 N N . THR A 1 504 ? 9.695 12.685 -45.439 1.00 56.66 504 THR A N 1
ATOM 4004 C CA . THR A 1 504 ? 10.621 11.663 -45.951 1.00 56.66 504 THR A CA 1
ATOM 4005 C C . THR A 1 504 ? 10.001 10.280 -45.824 1.00 56.66 504 THR A C 1
ATOM 4007 O O . THR A 1 504 ? 9.819 9.761 -44.724 1.00 56.66 504 THR A O 1
ATOM 4010 N N . THR A 1 505 ? 9.657 9.686 -46.955 1.00 61.16 505 THR A N 1
ATOM 4011 C CA . THR A 1 505 ? 9.100 8.341 -46.992 1.00 61.16 505 THR A CA 1
ATOM 4012 C C . THR A 1 505 ? 10.085 7.447 -47.714 1.00 61.16 505 THR A C 1
ATOM 4014 O O . THR A 1 505 ? 10.625 7.817 -48.758 1.00 61.16 505 THR A O 1
ATOM 4017 N N . VAL A 1 506 ? 10.349 6.283 -47.132 1.00 62.81 506 VAL A N 1
ATOM 4018 C CA . VAL A 1 506 ? 11.395 5.382 -47.606 1.00 62.81 506 VAL A CA 1
ATOM 4019 C C . VAL A 1 506 ? 10.806 3.999 -47.827 1.00 62.81 506 VAL A C 1
ATOM 4021 O O . VAL A 1 506 ? 10.227 3.393 -46.925 1.00 62.81 506 VAL A O 1
ATOM 4024 N N . VAL A 1 507 ? 10.941 3.508 -49.056 1.00 61.19 507 VAL A N 1
ATOM 4025 C CA . VAL A 1 507 ? 10.442 2.195 -49.465 1.00 61.19 507 VAL A CA 1
ATOM 4026 C C . VAL A 1 507 ? 11.570 1.181 -49.352 1.00 61.19 507 VAL A C 1
ATOM 4028 O O . VAL A 1 507 ? 12.658 1.387 -49.893 1.00 61.19 507 VAL A O 1
ATOM 4031 N N . TYR A 1 508 ? 11.297 0.071 -48.678 1.00 63.22 508 TYR A N 1
ATOM 4032 C CA . TYR A 1 508 ? 12.261 -0.993 -48.448 1.00 63.22 508 TYR A CA 1
ATOM 4033 C C . TYR A 1 508 ? 11.673 -2.360 -48.808 1.00 63.22 508 TYR A C 1
ATOM 4035 O O . TYR A 1 508 ? 10.507 -2.641 -48.545 1.00 63.22 508 TYR A O 1
ATOM 4043 N N . THR A 1 509 ? 12.495 -3.248 -49.365 1.00 64.25 509 THR A N 1
ATOM 4044 C CA . THR A 1 509 ? 12.247 -4.699 -49.269 1.00 64.25 509 THR A CA 1
ATOM 4045 C C . THR A 1 509 ? 12.417 -5.160 -47.821 1.00 64.25 509 THR A C 1
ATOM 4047 O O . THR A 1 509 ? 13.056 -4.471 -47.028 1.00 64.25 509 THR A O 1
ATOM 4050 N N . GLU A 1 510 ? 11.914 -6.345 -47.467 1.00 56.78 510 GLU A N 1
ATOM 4051 C CA . GLU A 1 510 ? 12.034 -6.881 -46.098 1.00 56.78 510 GLU A CA 1
ATOM 4052 C C . GLU A 1 510 ? 13.483 -6.914 -45.616 1.00 56.78 510 GLU A C 1
ATOM 4054 O O . GLU A 1 510 ? 13.813 -6.383 -44.555 1.00 56.78 510 GLU A O 1
ATOM 4059 N N . LYS A 1 511 ? 14.378 -7.406 -46.476 1.00 57.69 511 LYS A N 1
ATOM 4060 C CA . LYS A 1 511 ? 15.818 -7.443 -46.218 1.00 57.69 511 LYS A CA 1
ATOM 4061 C C . LYS A 1 511 ? 16.398 -6.037 -46.000 1.00 57.69 511 LYS A C 1
ATOM 4063 O O . LYS A 1 511 ? 17.186 -5.831 -45.081 1.00 57.69 511 LYS A O 1
ATOM 4068 N N . GLN A 1 512 ? 15.993 -5.050 -46.804 1.00 60.12 512 GLN A N 1
ATOM 4069 C CA . GLN A 1 512 ? 16.476 -3.671 -46.671 1.00 60.12 512 GLN A CA 1
ATOM 4070 C C . GLN A 1 512 ? 15.913 -2.952 -45.439 1.00 60.12 512 GLN A C 1
ATOM 4072 O O . GLN A 1 512 ? 16.649 -2.192 -44.812 1.00 60.12 512 GLN A O 1
ATOM 4077 N N . LEU A 1 513 ? 14.649 -3.194 -45.075 1.00 61.06 513 LEU A N 1
ATOM 4078 C CA . LEU A 1 513 ? 14.017 -2.585 -43.905 1.00 61.06 513 LEU A CA 1
ATOM 4079 C C . LEU A 1 513 ? 14.680 -3.107 -42.636 1.00 61.06 513 LEU A C 1
ATOM 4081 O O . LEU A 1 513 ? 15.119 -2.318 -41.803 1.00 61.06 513 LEU A O 1
ATOM 4085 N N . MET A 1 514 ? 14.829 -4.429 -42.532 1.00 58.31 514 MET A N 1
ATOM 4086 C CA . MET A 1 514 ? 15.508 -5.058 -41.403 1.00 58.31 514 MET A CA 1
ATOM 4087 C C . MET A 1 514 ? 16.955 -4.580 -41.303 1.00 58.31 514 MET A C 1
ATOM 4089 O O . MET A 1 514 ? 17.384 -4.138 -40.240 1.00 58.31 514 MET A O 1
ATOM 4093 N N . ARG A 1 515 ? 17.686 -4.526 -42.423 1.00 61.31 515 ARG A N 1
ATOM 4094 C CA . ARG A 1 515 ? 19.031 -3.939 -42.451 1.00 61.31 515 ARG A CA 1
ATOM 4095 C C . ARG A 1 515 ? 19.040 -2.485 -41.968 1.00 61.31 515 ARG A C 1
ATOM 4097 O O . ARG A 1 515 ? 19.919 -2.120 -41.188 1.00 61.31 515 ARG A O 1
ATOM 4104 N N . HIS A 1 516 ? 18.093 -1.656 -42.407 1.00 58.47 516 HIS A N 1
ATOM 4105 C CA . HIS A 1 516 ? 18.016 -0.249 -42.015 1.00 58.47 516 HIS A CA 1
ATOM 4106 C C . HIS A 1 516 ? 17.753 -0.080 -40.516 1.00 58.47 516 HIS A C 1
ATOM 4108 O O . HIS A 1 516 ? 18.493 0.646 -39.852 1.00 58.47 516 HIS A O 1
ATOM 4114 N N . LEU A 1 517 ? 16.753 -0.783 -39.977 1.00 57.78 517 LEU A N 1
ATOM 4115 C CA . LEU A 1 517 ? 16.396 -0.736 -38.559 1.00 57.78 517 LEU A CA 1
ATOM 4116 C C . LEU A 1 517 ? 17.567 -1.191 -37.686 1.00 57.78 517 LEU A C 1
ATOM 4118 O O . LEU A 1 517 ? 17.961 -0.481 -36.767 1.00 57.78 517 LEU A O 1
ATOM 4122 N N . CYS A 1 518 ? 18.212 -2.303 -38.040 1.00 53.56 518 CYS A N 1
ATOM 4123 C CA . CYS A 1 518 ? 19.360 -2.808 -37.292 1.00 53.56 518 CYS A CA 1
ATOM 4124 C C . CYS A 1 518 ? 20.576 -1.874 -37.376 1.00 53.56 518 CYS A C 1
ATOM 4126 O O . CYS A 1 518 ? 21.283 -1.699 -36.388 1.00 53.56 518 CYS A O 1
ATOM 4128 N N . THR A 1 519 ? 20.790 -1.208 -38.516 1.00 59.88 519 THR A N 1
ATOM 4129 C CA . THR A 1 519 ? 21.852 -0.195 -38.664 1.00 59.88 519 THR A CA 1
ATOM 4130 C C . THR A 1 519 ? 21.559 1.054 -37.825 1.00 59.88 519 THR A C 1
ATOM 4132 O O . THR A 1 519 ? 22.469 1.630 -37.231 1.00 59.88 519 THR A O 1
ATOM 4135 N N . LYS A 1 520 ? 20.293 1.479 -37.739 1.00 56.00 520 LYS A N 1
ATOM 4136 C CA . LYS A 1 520 ? 19.870 2.605 -36.893 1.00 56.00 520 LYS A CA 1
ATOM 4137 C C . LYS A 1 520 ? 20.026 2.284 -35.407 1.00 56.00 520 LYS A C 1
ATOM 4139 O O . LYS A 1 520 ? 20.593 3.101 -34.689 1.00 56.00 520 LYS A O 1
ATOM 4144 N N . SER A 1 521 ? 19.613 1.094 -34.970 1.00 55.62 521 SER A N 1
ATOM 4145 C CA . SER A 1 521 ? 19.838 0.616 -33.600 1.00 55.62 521 SER A CA 1
ATOM 4146 C C . SER A 1 521 ? 21.329 0.521 -33.275 1.00 55.62 521 SER A C 1
ATOM 4148 O O . SER A 1 521 ? 21.754 0.993 -32.225 1.00 55.62 521 SER A O 1
ATOM 4150 N N . MET A 1 522 ? 22.143 0.006 -34.205 1.00 72.12 522 MET A N 1
ATOM 4151 C CA . MET A 1 522 ? 23.603 -0.022 -34.073 1.00 72.12 522 MET A CA 1
ATOM 4152 C C . MET A 1 522 ? 24.173 1.378 -33.831 1.00 72.12 522 MET A C 1
ATOM 4154 O O . MET A 1 522 ? 24.934 1.567 -32.882 1.00 72.12 522 MET A O 1
ATOM 4158 N N . LEU A 1 523 ? 23.778 2.363 -34.646 1.00 53.09 523 LEU A N 1
ATOM 4159 C CA . LEU A 1 523 ? 24.249 3.746 -34.525 1.00 53.09 523 LEU A CA 1
ATOM 4160 C C . LEU A 1 523 ? 23.773 4.416 -33.234 1.00 53.09 523 LEU A C 1
ATOM 4162 O O . LEU A 1 523 ? 24.522 5.197 -32.654 1.00 53.09 523 LEU A O 1
ATOM 4166 N N . CYS A 1 524 ? 22.554 4.118 -32.784 1.00 55.75 524 CYS A N 1
ATOM 4167 C CA . CYS A 1 524 ? 22.023 4.612 -31.516 1.00 55.75 524 CYS A CA 1
ATOM 4168 C C . CYS A 1 524 ? 22.906 4.151 -30.354 1.00 55.75 524 CYS A C 1
ATOM 4170 O O . CYS A 1 524 ? 23.503 4.980 -29.670 1.00 55.75 524 CYS A O 1
ATOM 4172 N N . TYR A 1 525 ? 23.094 2.835 -30.226 1.00 57.97 525 TYR A N 1
ATOM 4173 C CA . TYR A 1 525 ? 23.932 2.254 -29.182 1.00 57.97 525 TYR A CA 1
ATOM 4174 C C . TYR A 1 525 ? 25.400 2.681 -29.299 1.00 57.97 525 TYR A C 1
ATOM 4176 O O . TYR A 1 525 ? 26.056 2.930 -28.294 1.00 57.97 525 TYR A O 1
ATOM 4184 N N . TYR A 1 526 ? 25.925 2.845 -30.515 1.00 61.62 526 TYR A N 1
ATOM 4185 C CA . TYR A 1 526 ? 27.282 3.355 -30.713 1.00 61.62 526 TYR A CA 1
ATOM 4186 C C . TYR A 1 526 ? 27.434 4.791 -30.191 1.00 61.62 526 TYR A C 1
ATOM 4188 O O . TYR A 1 526 ? 28.376 5.100 -29.462 1.00 61.62 526 TYR A O 1
ATOM 4196 N N . ASN A 1 527 ? 26.496 5.676 -30.539 1.00 60.53 527 ASN A N 1
ATOM 4197 C CA . ASN A 1 527 ? 26.536 7.080 -30.136 1.00 60.53 527 ASN A CA 1
ATOM 4198 C C . ASN A 1 527 ? 26.318 7.257 -28.631 1.00 60.53 527 ASN A C 1
ATOM 4200 O O . ASN A 1 527 ? 27.029 8.049 -28.012 1.00 60.53 527 ASN A O 1
ATOM 4204 N N . GLU A 1 528 ? 25.395 6.502 -28.036 1.00 59.38 528 GLU A N 1
ATOM 4205 C CA . GLU A 1 528 ? 25.235 6.434 -26.579 1.00 59.38 528 GLU A CA 1
ATOM 4206 C C . GLU A 1 528 ? 26.507 5.908 -25.916 1.00 59.38 528 GLU A C 1
ATOM 4208 O O . GLU A 1 528 ? 27.002 6.500 -24.958 1.00 59.38 528 GLU A O 1
ATOM 4213 N N . GLY A 1 529 ? 27.115 4.864 -26.485 1.00 70.38 529 GLY A N 1
ATOM 4214 C CA . GLY A 1 529 ? 28.390 4.336 -26.025 1.00 70.38 529 GLY A CA 1
ATOM 4215 C C . GLY A 1 529 ? 29.502 5.388 -26.041 1.00 70.38 529 GLY A C 1
ATOM 4216 O O . GLY A 1 529 ? 30.249 5.504 -25.070 1.00 70.38 529 GLY A O 1
ATOM 4217 N N . LEU A 1 530 ? 29.596 6.197 -27.102 1.00 70.88 530 LEU A N 1
ATOM 4218 C CA . LEU A 1 530 ? 30.550 7.308 -27.196 1.00 70.88 530 LEU A CA 1
ATOM 4219 C C . LEU A 1 530 ? 30.250 8.426 -26.194 1.00 70.88 530 LEU A C 1
ATOM 4221 O O . LEU A 1 530 ? 31.182 9.038 -25.671 1.00 70.88 530 LEU A O 1
ATOM 4225 N N . GLN A 1 531 ? 28.977 8.725 -25.931 1.00 69.62 531 GLN A N 1
ATOM 4226 C CA . GLN A 1 531 ? 28.601 9.703 -24.911 1.00 69.62 531 GLN A CA 1
ATOM 4227 C C . GLN A 1 531 ? 28.991 9.217 -23.515 1.00 69.62 531 GLN A C 1
ATOM 4229 O O . GLN A 1 531 ? 29.658 9.950 -22.789 1.00 69.62 531 GLN A O 1
ATOM 4234 N N . HIS A 1 532 ? 28.691 7.962 -23.177 1.00 71.19 532 HIS A N 1
ATOM 4235 C CA . HIS A 1 532 ? 29.144 7.350 -21.929 1.00 71.19 532 HIS A CA 1
ATOM 4236 C C . HIS A 1 532 ? 30.671 7.322 -21.829 1.00 71.19 532 HIS A C 1
ATOM 4238 O O . HIS A 1 532 ? 31.219 7.626 -20.775 1.00 71.19 532 HIS A O 1
ATOM 4244 N N . GLN A 1 533 ? 31.380 7.065 -22.932 1.00 82.31 533 GLN A N 1
ATOM 4245 C CA . GLN A 1 533 ? 32.843 7.126 -22.958 1.00 82.31 533 GLN A CA 1
ATOM 4246 C C . GLN A 1 533 ? 33.364 8.532 -22.637 1.00 82.31 533 GLN A C 1
ATOM 4248 O O . GLN A 1 533 ? 34.273 8.682 -21.823 1.00 82.31 533 GLN A O 1
ATOM 4253 N N . LYS A 1 534 ? 32.775 9.569 -23.249 1.00 78.94 534 LYS A N 1
ATOM 4254 C CA . LYS A 1 534 ? 33.120 10.978 -22.992 1.00 78.94 534 LYS A CA 1
ATOM 4255 C C . LYS A 1 534 ? 32.830 11.395 -21.551 1.00 78.94 534 LYS A C 1
ATOM 4257 O O . LYS A 1 534 ? 33.566 12.211 -21.007 1.00 78.94 534 LYS A O 1
ATOM 4262 N N . ASN A 1 535 ? 31.804 10.809 -20.944 1.00 78.56 535 ASN A N 1
ATOM 4263 C CA . ASN A 1 535 ? 31.416 11.063 -19.559 1.00 78.56 535 ASN A CA 1
ATOM 4264 C C . ASN A 1 535 ? 32.232 10.238 -18.543 1.00 78.56 535 ASN A C 1
ATOM 4266 O O . ASN A 1 535 ? 32.052 10.403 -17.341 1.00 78.56 535 ASN A O 1
ATOM 4270 N N . GLY A 1 536 ? 33.147 9.374 -19.002 1.00 72.88 536 GLY A N 1
ATOM 4271 C CA . GLY A 1 536 ? 33.971 8.512 -18.145 1.00 72.88 536 GLY A CA 1
ATOM 4272 C C . GLY A 1 536 ? 33.294 7.204 -17.715 1.00 72.88 536 GLY A C 1
ATOM 4273 O O . GLY A 1 536 ? 33.900 6.396 -17.009 1.00 72.88 536 GLY A O 1
ATOM 4274 N N . ASP A 1 537 ? 32.075 6.938 -18.185 1.00 71.75 537 ASP A N 1
ATOM 4275 C CA . ASP A 1 537 ? 31.278 5.750 -17.873 1.00 71.75 537 ASP A CA 1
ATOM 4276 C C . ASP A 1 537 ? 31.662 4.559 -18.761 1.00 71.75 537 ASP A C 1
ATOM 4278 O O . ASP A 1 537 ? 30.862 4.029 -19.534 1.00 71.75 537 ASP A O 1
ATOM 4282 N N . MET A 1 538 ? 32.910 4.103 -18.641 1.00 72.12 538 MET A N 1
ATOM 4283 C CA . MET A 1 538 ? 33.484 3.065 -19.511 1.00 72.12 538 MET A CA 1
ATOM 4284 C C . MET A 1 538 ? 32.700 1.739 -19.497 1.00 72.12 538 MET A C 1
ATOM 4286 O O . MET A 1 538 ? 32.692 1.031 -20.498 1.00 72.12 538 MET A O 1
ATOM 4290 N N . GLY A 1 539 ? 32.012 1.400 -18.400 1.00 67.69 539 GLY A N 1
ATOM 4291 C CA . GLY A 1 539 ? 31.190 0.185 -18.306 1.00 67.69 539 GLY A CA 1
ATOM 4292 C C . GLY A 1 539 ? 29.905 0.245 -19.138 1.00 67.69 539 GLY A C 1
ATOM 4293 O O . GLY A 1 539 ? 29.622 -0.686 -19.889 1.00 67.69 539 GLY A O 1
ATOM 4294 N N . LEU A 1 540 ? 29.164 1.356 -19.048 1.00 49.94 540 LEU A N 1
ATOM 4295 C CA . LEU A 1 540 ? 27.968 1.595 -19.866 1.00 49.94 540 LEU A CA 1
ATOM 4296 C C . LEU A 1 540 ? 28.349 1.827 -21.323 1.00 49.94 540 LEU A C 1
ATOM 4298 O O . LEU A 1 540 ? 27.717 1.274 -22.214 1.00 49.94 540 LEU A O 1
ATOM 4302 N N . SER A 1 541 ? 29.450 2.546 -21.551 1.00 73.31 541 SER A N 1
ATOM 4303 C CA . SER A 1 541 ? 30.044 2.674 -22.875 1.00 73.31 541 SER A CA 1
ATOM 4304 C C . SER A 1 541 ? 30.281 1.302 -23.499 1.00 73.31 541 SER A C 1
ATOM 4306 O O . SER A 1 541 ? 29.774 1.030 -24.581 1.00 73.31 541 SER A O 1
ATOM 4308 N N . ASN A 1 542 ? 30.958 0.396 -22.789 1.00 70.62 542 ASN A N 1
ATOM 4309 C CA . ASN A 1 542 ? 31.264 -0.932 -23.307 1.00 70.62 542 ASN A CA 1
ATOM 4310 C C . ASN A 1 542 ? 30.004 -1.789 -23.527 1.00 70.62 542 ASN A C 1
ATOM 4312 O O . ASN A 1 542 ? 29.936 -2.523 -24.508 1.00 70.62 542 ASN A O 1
ATOM 4316 N N . ALA A 1 543 ? 28.989 -1.674 -22.665 1.00 56.53 543 ALA A N 1
ATOM 4317 C CA . ALA A 1 543 ? 27.706 -2.354 -22.849 1.00 56.53 543 ALA A CA 1
ATOM 4318 C C . ALA A 1 543 ? 26.976 -1.866 -24.113 1.00 56.53 543 ALA A C 1
ATOM 4320 O O . ALA A 1 543 ? 26.633 -2.679 -24.972 1.00 56.53 543 ALA A O 1
ATOM 4321 N N . CYS A 1 544 ? 26.845 -0.548 -24.290 1.00 54.44 544 CYS A N 1
ATOM 4322 C CA . CYS A 1 544 ? 26.265 0.042 -25.496 1.00 54.44 544 CYS A CA 1
ATOM 4323 C C . CYS A 1 544 ? 27.092 -0.313 -26.747 1.00 54.44 544 CYS A C 1
ATOM 4325 O O . CYS A 1 544 ? 26.535 -0.620 -27.796 1.00 54.44 544 CYS A O 1
ATOM 4327 N N . MET A 1 545 ? 28.423 -0.373 -26.651 1.00 71.31 545 MET A N 1
ATOM 4328 C CA . MET A 1 545 ? 29.273 -0.814 -27.765 1.00 71.31 545 MET A CA 1
ATOM 4329 C C . MET A 1 545 ? 29.066 -2.297 -28.114 1.00 71.31 545 MET A C 1
ATOM 4331 O O . MET A 1 545 ? 29.048 -2.649 -29.293 1.00 71.31 545 MET A O 1
ATOM 4335 N N . ILE A 1 546 ? 28.854 -3.173 -27.127 1.00 70.25 546 ILE A N 1
ATOM 4336 C CA . ILE A 1 546 ? 28.536 -4.593 -27.356 1.00 70.25 546 ILE A CA 1
ATOM 4337 C C . ILE A 1 546 ? 27.166 -4.746 -28.028 1.00 70.25 546 ILE A C 1
ATOM 4339 O O . ILE A 1 546 ? 27.034 -5.528 -28.972 1.00 70.25 546 ILE A O 1
ATOM 4343 N N . ASP A 1 547 ? 26.155 -3.999 -27.593 1.00 59.06 547 ASP A N 1
ATOM 4344 C CA . ASP A 1 547 ? 24.822 -4.058 -28.200 1.00 59.06 547 ASP A CA 1
ATOM 4345 C C . ASP A 1 547 ? 24.791 -3.410 -29.592 1.00 59.06 547 ASP A C 1
ATOM 4347 O O . ASP A 1 547 ? 24.131 -3.922 -30.500 1.00 59.06 547 ASP A O 1
ATOM 4351 N N . SER A 1 548 ? 25.618 -2.386 -29.821 1.00 62.31 548 SER A N 1
ATOM 4352 C CA . SER A 1 548 ? 25.907 -1.858 -31.156 1.00 62.31 548 SER A CA 1
ATOM 4353 C C . SER A 1 548 ? 26.511 -2.933 -32.072 1.00 62.31 548 SER A C 1
ATOM 4355 O O . SER A 1 548 ? 26.012 -3.156 -33.178 1.00 62.31 548 SER A O 1
ATOM 4357 N N . LEU A 1 549 ? 27.517 -3.681 -31.600 1.00 64.25 549 LEU A N 1
ATOM 4358 C CA . LEU A 1 549 ? 28.135 -4.782 -32.351 1.00 64.25 549 LEU A CA 1
ATOM 4359 C C . LEU A 1 549 ? 27.154 -5.924 -32.643 1.00 64.25 549 LEU A C 1
ATOM 4361 O O . LEU A 1 549 ? 27.177 -6.493 -33.733 1.00 64.25 549 LEU A O 1
ATOM 4365 N N . ARG A 1 550 ? 26.260 -6.249 -31.706 1.00 61.50 550 ARG A N 1
ATOM 4366 C CA . ARG A 1 550 ? 25.213 -7.263 -31.913 1.00 61.50 550 ARG A CA 1
ATOM 4367 C C . ARG A 1 550 ? 24.182 -6.815 -32.942 1.00 61.50 550 ARG A C 1
ATOM 4369 O O . ARG A 1 550 ? 23.802 -7.608 -33.803 1.00 61.50 550 ARG A O 1
ATOM 4376 N N . ALA A 1 551 ? 23.761 -5.552 -32.892 1.00 51.91 551 ALA A N 1
ATOM 4377 C CA . ALA A 1 551 ? 22.881 -4.971 -33.900 1.00 51.91 551 ALA A CA 1
ATOM 4378 C C . ALA A 1 551 ? 23.551 -4.952 -35.286 1.00 51.91 551 ALA A C 1
ATOM 4380 O O . ALA A 1 551 ? 22.892 -5.224 -36.292 1.00 51.91 551 ALA A O 1
ATOM 4381 N N . LEU A 1 552 ? 24.869 -4.719 -35.341 1.00 65.25 552 LEU A N 1
ATOM 4382 C CA . LEU A 1 552 ? 25.661 -4.805 -36.566 1.00 65.25 552 LEU A CA 1
ATOM 4383 C C . LEU A 1 552 ? 25.723 -6.236 -37.121 1.00 65.25 552 LEU A C 1
ATOM 4385 O O . LEU A 1 552 ? 25.408 -6.423 -38.295 1.00 65.25 552 LEU A O 1
ATOM 4389 N N . ASP A 1 553 ? 26.071 -7.230 -36.295 1.00 64.94 553 ASP A N 1
ATOM 4390 C CA . ASP A 1 553 ? 26.118 -8.654 -36.678 1.00 64.94 553 ASP A CA 1
ATOM 4391 C C . ASP A 1 553 ? 24.755 -9.142 -37.179 1.00 64.94 553 ASP A C 1
ATOM 4393 O O . ASP A 1 553 ? 24.644 -9.851 -38.181 1.00 64.94 553 ASP A O 1
ATOM 4397 N N . TYR A 1 554 ? 23.684 -8.697 -36.523 1.00 53.09 554 TYR A N 1
ATOM 4398 C CA . TYR A 1 554 ? 22.333 -8.991 -36.964 1.00 53.09 554 TYR A CA 1
ATOM 4399 C C . TYR A 1 554 ? 22.006 -8.297 -38.296 1.00 53.09 554 TYR A C 1
ATOM 4401 O O . TYR A 1 554 ? 21.478 -8.951 -39.189 1.00 53.09 554 TYR A O 1
ATOM 4409 N N . SER A 1 555 ? 22.403 -7.032 -38.499 1.00 55.59 555 SER A N 1
ATOM 4410 C CA . SER A 1 555 ? 22.230 -6.332 -39.787 1.00 55.59 555 SER A CA 1
ATOM 4411 C C . SER A 1 555 ? 22.995 -6.996 -40.941 1.00 55.59 555 SER A C 1
ATOM 4413 O O . SER A 1 555 ? 22.504 -7.023 -42.070 1.00 55.59 555 SER A O 1
ATOM 4415 N N . ALA A 1 556 ? 24.174 -7.564 -40.659 1.00 63.25 556 ALA A N 1
ATOM 4416 C CA . ALA A 1 556 ? 25.038 -8.205 -41.646 1.00 63.25 556 ALA A CA 1
ATOM 4417 C C . ALA A 1 556 ? 24.418 -9.490 -42.215 1.00 63.25 556 ALA A C 1
ATOM 4419 O O . ALA A 1 556 ? 24.644 -9.811 -43.378 1.00 63.25 556 ALA A O 1
ATOM 4420 N N . LYS A 1 557 ? 23.557 -10.171 -41.446 1.00 62.00 557 LYS A N 1
ATOM 4421 C CA . LYS A 1 557 ? 22.760 -11.326 -41.909 1.00 62.00 557 LYS A CA 1
ATOM 4422 C C . LYS A 1 557 ? 21.715 -10.944 -42.967 1.00 62.00 557 LYS A C 1
ATOM 4424 O O . LYS A 1 557 ? 21.182 -11.817 -43.646 1.00 62.00 557 LYS A O 1
ATOM 4429 N N . PHE A 1 558 ? 21.451 -9.645 -43.127 1.00 51.69 558 PHE A N 1
ATOM 4430 C CA . PHE A 1 558 ? 20.570 -9.062 -44.140 1.00 51.69 558 PHE A CA 1
ATOM 4431 C C . PHE A 1 558 ? 21.340 -8.264 -45.211 1.00 51.69 558 PHE A C 1
ATOM 4433 O O . PHE A 1 558 ? 20.745 -7.458 -45.930 1.00 51.69 558 PHE A O 1
ATOM 4440 N N . ILE A 1 559 ? 22.644 -8.504 -45.376 1.00 51.97 559 ILE A N 1
ATOM 4441 C CA . ILE A 1 559 ? 23.415 -8.163 -46.591 1.00 51.97 559 ILE A CA 1
ATOM 4442 C C . ILE A 1 559 ? 23.402 -9.373 -47.520 1.00 51.97 559 ILE A C 1
ATOM 4444 O O . ILE A 1 559 ? 23.173 -9.181 -48.735 1.00 51.97 559 ILE A O 1
#

Radius of gyration: 32.59 Å; chains: 1; bounding box: 91×54×92 Å